Protein AF-A0AAE0QMA8-F1 (afdb_monomer_lite)

Organism: NCBI:txid175788

pLDDT: mean 72.94, std 19.35, range [28.22, 96.69]

Radius of gyration: 96.77 Å; chains: 1; bounding box: 199×104×234 Å

InterPro domains:
  IPR006703 AIG1-type guanine nucleotide-binding (G) domain [PF04548] (90-214)
  IPR027417 P-loop containing nucleoside triphosphate hydrolase [G3DSA:3.40.50.300] (20-216)
  IPR045058 GTPase GIMA/IAN/Toc [PTHR10903] (22-328)

Structure (mmCIF, N/CA/C/O backbone):
data_AF-A0AAE0QMA8-F1
#
_entry.id   AF-A0AAE0QMA8-F1
#
loop_
_atom_site.group_PDB
_atom_site.id
_atom_site.type_symbol
_atom_site.label_atom_id
_atom_site.label_alt_id
_atom_site.label_comp_id
_atom_site.label_asym_id
_atom_site.label_entity_id
_atom_site.label_seq_id
_atom_site.pdbx_PDB_ins_code
_atom_site.Cartn_x
_atom_site.Cartn_y
_atom_site.Cartn_z
_atom_site.occupancy
_atom_site.B_iso_or_equiv
_atom_site.auth_seq_id
_atom_site.auth_comp_id
_atom_site.auth_asym_id
_atom_site.auth_atom_id
_atom_site.pdbx_PDB_model_num
ATOM 1 N N . THR A 1 1 ? 32.444 -11.480 27.679 1.00 43.19 1 THR A N 1
ATOM 2 C CA . THR A 1 1 ? 31.362 -11.629 26.689 1.00 43.19 1 THR A CA 1
ATOM 3 C C . THR A 1 1 ? 30.440 -10.445 26.814 1.00 43.19 1 THR A C 1
ATOM 5 O O . THR A 1 1 ? 29.863 -10.298 27.879 1.00 43.19 1 THR A O 1
ATOM 8 N N . LEU A 1 2 ? 30.407 -9.578 25.802 1.00 30.84 2 LEU A N 1
ATOM 9 C CA . LEU A 1 2 ? 29.452 -8.480 25.583 1.00 30.84 2 LEU A CA 1
ATOM 10 C C . LEU A 1 2 ? 29.959 -7.741 24.336 1.00 30.84 2 LEU A C 1
ATOM 12 O O . LEU A 1 2 ? 30.886 -6.939 24.432 1.00 30.84 2 LEU A O 1
ATOM 16 N N . GLN A 1 3 ? 29.425 -8.083 23.165 1.00 30.22 3 GLN A N 1
ATOM 17 C CA . GLN A 1 3 ? 29.544 -7.203 22.004 1.00 30.22 3 GLN A CA 1
ATOM 18 C C . GLN A 1 3 ? 28.591 -6.022 22.207 1.00 30.22 3 GLN A C 1
ATOM 20 O O . GLN A 1 3 ? 27.550 -6.162 22.850 1.00 30.22 3 GLN A O 1
ATOM 25 N N . ARG A 1 4 ? 28.980 -4.858 21.690 1.00 31.38 4 ARG A N 1
ATOM 26 C CA . ARG A 1 4 ? 28.041 -3.796 21.348 1.00 31.38 4 ARG A CA 1
ATOM 27 C C . ARG A 1 4 ? 27.934 -3.810 19.839 1.00 31.38 4 ARG A C 1
ATOM 29 O O . ARG A 1 4 ? 28.963 -3.764 19.167 1.00 31.38 4 ARG A O 1
ATOM 36 N N . ASP A 1 5 ? 26.714 -3.904 19.349 1.00 29.64 5 ASP A N 1
ATOM 37 C CA . ASP A 1 5 ? 26.423 -3.762 17.937 1.00 29.64 5 ASP A CA 1
ATOM 38 C C . ASP A 1 5 ? 26.281 -2.261 17.661 1.00 29.64 5 ASP A C 1
ATOM 40 O O . ASP A 1 5 ? 25.312 -1.623 18.070 1.00 29.64 5 ASP A O 1
ATOM 44 N N . ASP A 1 6 ? 27.311 -1.673 17.051 1.00 31.36 6 ASP A N 1
ATOM 45 C CA . ASP A 1 6 ? 27.244 -0.309 16.532 1.00 31.36 6 ASP A CA 1
ATOM 46 C C . ASP A 1 6 ? 26.458 -0.353 15.212 1.00 31.36 6 ASP A C 1
ATOM 48 O O . ASP A 1 6 ? 27.013 -0.685 14.162 1.00 31.36 6 ASP A O 1
ATOM 52 N N . ASP A 1 7 ? 25.156 -0.052 15.273 1.00 30.62 7 ASP A N 1
ATOM 53 C CA . ASP A 1 7 ? 24.265 0.004 14.106 1.00 30.62 7 ASP A CA 1
ATOM 54 C C . ASP A 1 7 ? 24.727 1.082 13.110 1.00 30.62 7 ASP A C 1
ATOM 56 O O . ASP A 1 7 ? 24.374 2.264 13.185 1.00 30.62 7 ASP A O 1
ATOM 60 N N . VAL A 1 8 ? 25.541 0.667 12.138 1.00 33.88 8 VAL A N 1
ATOM 61 C CA . VAL A 1 8 ? 25.952 1.513 11.019 1.00 33.88 8 VAL A CA 1
ATOM 62 C C . VAL A 1 8 ? 24.737 1.757 10.129 1.00 33.88 8 VAL A C 1
ATOM 64 O O . VAL A 1 8 ? 24.348 0.892 9.340 1.00 33.88 8 VAL A O 1
ATOM 67 N N . CYS A 1 9 ? 24.177 2.969 10.219 1.00 31.55 9 CYS A N 1
ATOM 68 C CA . CYS A 1 9 ? 23.171 3.486 9.294 1.00 31.55 9 CYS A CA 1
ATOM 69 C C . CYS A 1 9 ? 23.585 3.195 7.846 1.00 31.55 9 CYS A C 1
ATOM 71 O O . CYS A 1 9 ? 24.480 3.841 7.292 1.00 31.55 9 CYS A O 1
ATOM 73 N N . SER A 1 10 ? 22.933 2.203 7.240 1.00 29.41 10 SER A N 1
ATOM 74 C CA . SER A 1 10 ? 23.271 1.727 5.905 1.00 29.41 10 SER A CA 1
ATOM 75 C C . SER A 1 10 ? 22.828 2.753 4.869 1.00 29.41 10 SER A C 1
ATOM 77 O O . SER A 1 10 ? 21.665 2.801 4.473 1.00 29.41 10 SER A O 1
ATOM 79 N N . LEU A 1 11 ? 23.776 3.599 4.457 1.00 31.88 11 LEU A N 1
ATOM 80 C CA . LEU A 1 11 ? 23.618 4.544 3.355 1.00 31.88 11 LEU A CA 1
ATOM 81 C C . LEU A 1 11 ? 23.076 3.805 2.125 1.00 31.88 11 LEU A C 1
ATOM 83 O O . LEU A 1 11 ? 23.670 2.821 1.681 1.00 31.88 11 LEU A O 1
ATOM 87 N N . GLY A 1 12 ? 21.943 4.280 1.599 1.00 28.95 12 GLY A N 1
ATOM 88 C CA . GLY A 1 12 ? 21.212 3.608 0.525 1.00 28.95 12 GLY A CA 1
ATOM 89 C C . GLY A 1 12 ? 22.091 3.309 -0.690 1.00 28.95 12 GLY A C 1
ATOM 90 O O . GLY A 1 12 ? 22.832 4.170 -1.170 1.00 28.95 12 GLY A O 1
ATOM 91 N N . SER A 1 13 ? 22.002 2.078 -1.191 1.00 28.22 13 SER A N 1
ATOM 92 C CA . SER A 1 13 ? 22.756 1.623 -2.358 1.00 28.22 13 SER A CA 1
ATOM 93 C C . SER A 1 13 ? 22.415 2.467 -3.597 1.00 28.22 13 SER A C 1
ATOM 95 O O . SER A 1 13 ? 21.235 2.593 -3.931 1.00 28.22 13 SER A O 1
ATOM 97 N N . PRO A 1 14 ? 23.407 3.017 -4.328 1.00 36.34 14 PRO A N 1
ATOM 98 C CA . PRO A 1 14 ? 23.178 3.907 -5.469 1.00 36.34 14 PRO A CA 1
ATOM 99 C C . PRO A 1 14 ? 22.826 3.119 -6.747 1.00 36.34 14 PRO A C 1
ATOM 101 O O . PRO A 1 14 ? 23.515 3.214 -7.761 1.00 36.34 14 PRO A O 1
ATOM 104 N N . SER A 1 15 ? 21.788 2.281 -6.678 1.00 36.12 15 SER A N 1
ATOM 105 C CA . SER A 1 15 ? 21.448 1.272 -7.693 1.00 36.12 15 SER A CA 1
ATOM 106 C C . SER A 1 15 ? 20.027 1.359 -8.260 1.00 36.12 15 SER A C 1
ATOM 108 O O . SER A 1 15 ? 19.755 0.677 -9.246 1.00 36.12 15 SER A O 1
ATOM 110 N N . ASP A 1 16 ? 19.159 2.217 -7.713 1.00 36.50 16 ASP A N 1
ATOM 111 C CA . ASP A 1 16 ? 17.797 2.463 -8.221 1.00 36.50 16 ASP A CA 1
ATOM 112 C C . ASP A 1 16 ? 17.710 3.692 -9.151 1.00 36.50 16 ASP A C 1
ATOM 114 O O . ASP A 1 16 ? 16.722 4.429 -9.167 1.00 36.50 16 ASP A O 1
ATOM 118 N N . GLU A 1 17 ? 18.724 3.901 -10.004 1.00 40.84 17 GLU A N 1
ATOM 119 C CA . GLU A 1 17 ? 18.453 4.607 -11.263 1.00 40.84 17 GLU A CA 1
ATOM 120 C C . GLU A 1 17 ? 17.489 3.739 -12.098 1.00 40.84 17 GLU A C 1
ATOM 122 O O . GLU A 1 17 ? 17.775 2.557 -12.326 1.00 40.84 17 GLU A O 1
ATOM 127 N N . PRO A 1 18 ? 16.363 4.281 -12.603 1.00 49.00 18 PRO A N 1
ATOM 128 C CA . PRO A 1 18 ? 15.426 3.501 -13.405 1.00 49.00 18 PRO A CA 1
ATOM 129 C C . PRO A 1 18 ? 16.138 2.973 -14.657 1.00 49.00 18 PRO A C 1
ATOM 131 O O . PRO A 1 18 ? 16.609 3.757 -15.484 1.00 49.00 18 PRO A O 1
ATOM 134 N N . LYS A 1 19 ? 16.232 1.638 -14.793 1.00 64.31 19 LYS A N 1
ATOM 135 C CA . LYS A 1 19 ? 17.041 0.945 -15.815 1.00 64.31 19 LYS A CA 1
ATOM 136 C C . LYS A 1 19 ? 16.594 1.283 -17.247 1.00 64.31 19 LYS A C 1
ATOM 138 O O . LYS A 1 19 ? 15.897 0.500 -17.885 1.00 64.31 19 LYS A O 1
ATOM 143 N N . THR A 1 20 ? 17.087 2.400 -17.785 1.00 74.62 20 THR A N 1
ATOM 144 C CA . THR A 1 20 ? 16.667 2.996 -19.068 1.00 74.62 20 THR A CA 1
ATOM 145 C C . THR A 1 20 ? 16.581 1.992 -20.216 1.00 74.62 20 THR A C 1
ATOM 147 O O . THR A 1 20 ? 17.528 1.230 -20.427 1.00 74.62 20 THR A O 1
ATOM 150 N N . ASP A 1 21 ? 15.496 2.055 -20.988 1.00 85.75 21 ASP A N 1
ATOM 151 C CA . ASP A 1 21 ? 15.239 1.193 -22.146 1.00 85.75 21 ASP A CA 1
ATOM 152 C C . ASP A 1 21 ? 16.374 1.215 -23.172 1.00 85.75 21 ASP A C 1
ATOM 154 O O . ASP A 1 21 ? 16.843 2.280 -23.579 1.00 85.75 21 ASP A O 1
ATOM 158 N N . LEU A 1 22 ? 16.768 0.039 -23.666 1.00 89.88 22 LEU A N 1
ATOM 159 C CA . LEU A 1 22 ? 17.847 -0.095 -24.643 1.00 89.88 22 LEU A CA 1
ATOM 160 C C . LEU A 1 22 ? 17.334 -0.433 -26.047 1.00 89.88 22 LEU A C 1
ATOM 162 O O . LEU A 1 22 ? 16.351 -1.146 -26.258 1.00 89.88 22 LEU A O 1
ATOM 166 N N . ARG A 1 23 ? 18.039 0.108 -27.044 1.00 90.81 23 ARG A N 1
ATOM 167 C CA . ARG A 1 23 ? 17.720 -0.020 -28.474 1.00 90.81 23 ARG A CA 1
ATOM 168 C C . ARG A 1 23 ? 19.010 -0.313 -29.228 1.00 90.81 23 ARG A C 1
ATOM 170 O O . ARG A 1 23 ? 19.883 0.552 -29.281 1.00 90.81 23 ARG A O 1
ATOM 177 N N . LEU A 1 24 ? 19.150 -1.527 -29.748 1.00 91.88 24 LEU A N 1
ATOM 178 C CA . LEU A 1 24 ? 20.389 -2.054 -30.323 1.00 91.88 24 LEU A CA 1
ATOM 179 C C . LEU A 1 24 ? 20.186 -2.389 -31.803 1.00 91.88 24 LEU A C 1
ATOM 181 O O . LEU A 1 24 ? 19.151 -2.933 -32.187 1.00 91.88 24 LEU A O 1
ATOM 185 N N . VAL A 1 25 ? 21.186 -2.091 -32.630 1.00 89.19 25 VAL A N 1
ATOM 186 C CA . VAL A 1 25 ? 21.197 -2.417 -34.064 1.00 89.19 25 VAL A CA 1
ATOM 187 C C . VAL A 1 25 ? 22.328 -3.402 -34.323 1.00 89.19 25 VAL A C 1
ATOM 189 O O . VAL A 1 25 ? 23.496 -3.034 -34.208 1.00 89.19 25 VAL A O 1
ATOM 192 N N . LEU A 1 26 ? 21.995 -4.649 -34.662 1.00 90.06 26 LEU A N 1
ATOM 193 C CA . LEU A 1 26 ? 22.984 -5.670 -35.006 1.00 90.06 26 LEU A CA 1
ATOM 194 C C . LEU A 1 26 ? 23.303 -5.610 -36.498 1.00 90.06 26 LEU A C 1
ATOM 196 O O . LEU A 1 26 ? 22.410 -5.723 -37.342 1.00 90.06 26 LEU A O 1
ATOM 200 N N . LEU A 1 27 ? 24.587 -5.464 -36.805 1.00 85.12 27 LEU A N 1
ATOM 201 C CA . LEU A 1 27 ? 25.140 -5.380 -38.153 1.00 85.12 27 LEU A CA 1
ATOM 202 C C . LEU A 1 27 ? 26.220 -6.453 -38.304 1.00 85.12 27 LEU A C 1
ATOM 204 O O . LEU A 1 27 ? 26.979 -6.675 -37.370 1.00 85.12 27 LEU A O 1
ATOM 208 N N . GLY A 1 28 ? 26.354 -7.087 -39.465 1.00 80.31 28 GLY A N 1
ATOM 209 C CA . GLY A 1 28 ? 27.378 -8.120 -39.652 1.00 80.31 28 GLY A CA 1
ATOM 210 C C . GLY A 1 28 ? 27.167 -8.938 -40.917 1.00 80.31 28 GLY A C 1
ATOM 211 O O . GLY A 1 28 ? 26.041 -9.059 -41.400 1.00 80.31 28 GLY A O 1
ATOM 212 N N . GLY A 1 29 ? 28.261 -9.477 -41.465 1.00 72.56 29 GLY A N 1
ATOM 213 C CA . GLY A 1 29 ? 28.281 -10.198 -42.747 1.00 72.56 29 GLY A CA 1
ATOM 214 C C . GLY A 1 29 ? 27.531 -11.532 -42.743 1.00 72.56 29 GLY A C 1
ATOM 215 O O . GLY A 1 29 ? 27.061 -11.974 -43.790 1.00 72.56 29 GLY A O 1
ATOM 216 N N . ASP A 1 30 ? 27.405 -12.153 -41.571 1.00 78.06 30 ASP A N 1
ATOM 217 C CA . ASP A 1 30 ? 26.756 -13.444 -41.369 1.00 78.06 30 ASP A CA 1
ATOM 218 C C . ASP A 1 30 ? 25.420 -13.267 -40.634 1.00 78.06 30 ASP A C 1
ATOM 220 O O . ASP A 1 30 ? 25.368 -12.881 -39.468 1.00 78.06 30 ASP A O 1
ATOM 224 N N . CYS A 1 31 ? 24.317 -13.594 -41.304 1.00 75.62 31 CYS A N 1
ATOM 225 C CA . CYS A 1 31 ? 22.995 -13.546 -40.683 1.00 75.62 31 CYS A CA 1
ATOM 226 C C . CYS A 1 31 ? 22.753 -14.633 -39.631 1.00 75.62 31 CYS A C 1
ATOM 228 O O . CYS A 1 31 ? 21.899 -14.422 -38.771 1.00 75.62 31 CYS A O 1
ATOM 230 N N . VAL A 1 32 ? 23.489 -15.748 -39.646 1.00 81.81 32 VAL A N 1
ATOM 231 C CA . VAL A 1 32 ? 23.418 -16.746 -38.571 1.00 81.81 32 VAL A CA 1
ATOM 232 C C . VAL A 1 32 ? 24.030 -16.148 -37.306 1.00 81.81 32 VAL A C 1
ATOM 234 O O . VAL A 1 32 ? 23.360 -16.115 -36.278 1.00 81.81 32 VAL A O 1
ATOM 237 N N . ALA A 1 33 ? 25.224 -15.550 -37.406 1.00 84.12 33 ALA A N 1
ATOM 238 C CA . ALA A 1 33 ? 25.840 -14.787 -36.320 1.00 84.12 33 ALA A CA 1
ATOM 239 C C . ALA A 1 33 ? 24.939 -13.657 -35.795 1.00 84.12 33 ALA A C 1
ATOM 241 O O . ALA A 1 33 ? 24.723 -13.567 -34.587 1.00 84.12 33 ALA A O 1
ATOM 242 N N . ASN A 1 34 ? 24.368 -12.826 -36.678 1.00 86.38 34 ASN A N 1
ATOM 243 C CA . ASN A 1 34 ? 23.518 -11.705 -36.259 1.00 86.38 34 ASN A CA 1
ATOM 244 C C . ASN A 1 34 ? 22.252 -12.180 -35.516 1.00 86.38 34 ASN A C 1
ATOM 246 O O . ASN A 1 34 ? 21.865 -11.569 -34.523 1.00 86.38 34 ASN A O 1
ATOM 250 N N . ASN A 1 35 ? 21.600 -13.262 -35.968 1.00 85.81 35 ASN A N 1
ATOM 251 C CA . ASN A 1 35 ? 20.427 -13.807 -35.271 1.00 85.81 35 ASN A CA 1
ATOM 252 C C . ASN A 1 35 ? 20.816 -14.498 -33.955 1.00 85.81 35 ASN A C 1
ATOM 254 O O . ASN A 1 35 ? 20.151 -14.268 -32.952 1.00 85.81 35 ASN A O 1
ATOM 258 N N . TYR A 1 36 ? 21.908 -15.269 -33.929 1.00 87.00 36 TYR A N 1
ATOM 259 C CA . TYR A 1 36 ? 22.411 -15.922 -32.715 1.00 87.00 36 TYR A CA 1
ATOM 260 C C . TYR A 1 36 ? 22.764 -14.903 -31.621 1.00 87.00 36 TYR A C 1
ATOM 262 O O . TYR A 1 36 ? 22.323 -15.038 -30.482 1.00 87.00 36 TYR A O 1
ATOM 270 N N . ALA A 1 37 ? 23.455 -13.817 -31.987 1.00 90.12 37 ALA A N 1
ATOM 271 C CA . ALA A 1 37 ? 23.714 -12.702 -31.081 1.00 90.12 37 ALA A CA 1
ATOM 272 C C . ALA A 1 37 ? 22.413 -12.064 -30.560 1.00 90.12 37 ALA A C 1
ATOM 274 O O . ALA A 1 37 ? 22.316 -11.767 -29.373 1.00 90.12 37 ALA A O 1
ATOM 275 N N . ALA A 1 38 ? 21.390 -11.897 -31.408 1.00 89.56 38 ALA A N 1
ATOM 276 C CA . ALA A 1 38 ? 20.085 -11.392 -30.974 1.00 89.56 38 ALA A CA 1
ATOM 277 C C . ALA A 1 38 ? 19.334 -12.356 -30.041 1.00 89.56 38 ALA A C 1
ATOM 279 O O . ALA A 1 38 ? 18.612 -11.885 -29.168 1.00 89.56 38 ALA A O 1
ATOM 280 N N . ASP A 1 39 ? 19.453 -13.675 -30.222 1.00 87.19 39 ASP A N 1
ATOM 281 C CA . ASP A 1 39 ? 18.805 -14.668 -29.354 1.00 87.19 39 ASP A CA 1
ATOM 282 C C . ASP A 1 39 ? 19.467 -14.749 -27.967 1.00 87.19 39 ASP A C 1
ATOM 284 O O . ASP A 1 39 ? 18.739 -14.842 -26.978 1.00 87.19 39 ASP A O 1
ATOM 288 N N . ILE A 1 40 ? 20.798 -14.603 -27.876 1.00 89.00 40 ILE A N 1
ATOM 289 C CA . ILE A 1 40 ? 21.512 -14.435 -26.593 1.00 89.00 40 ILE A CA 1
ATOM 290 C C . ILE A 1 40 ? 21.091 -13.123 -25.915 1.00 89.00 40 ILE A C 1
ATOM 292 O O . ILE A 1 40 ? 20.631 -13.128 -24.777 1.00 89.00 40 ILE A O 1
ATOM 296 N N . ILE A 1 41 ? 21.192 -11.992 -26.626 1.00 89.62 41 ILE A N 1
ATOM 297 C CA . ILE A 1 41 ? 20.922 -10.645 -26.085 1.00 89.62 41 ILE A CA 1
ATOM 298 C C . ILE A 1 41 ? 19.482 -10.484 -25.562 1.00 89.62 41 ILE A C 1
ATOM 300 O O . ILE A 1 41 ? 19.244 -9.649 -24.693 1.00 89.62 41 ILE A O 1
ATOM 304 N N . LEU A 1 42 ? 18.523 -11.257 -26.084 1.00 84.81 42 LEU A N 1
ATOM 305 C CA . LEU A 1 42 ? 17.111 -11.224 -25.678 1.00 84.81 42 LEU A CA 1
ATOM 306 C C . LEU A 1 42 ? 16.685 -12.372 -24.750 1.00 84.81 42 LEU A C 1
ATOM 308 O O . LEU A 1 42 ? 15.509 -12.430 -24.397 1.00 84.81 42 LEU A O 1
ATOM 312 N N . GLN A 1 43 ? 17.604 -13.269 -24.374 1.00 75.12 43 GLN A N 1
ATOM 313 C CA . GLN A 1 43 ? 17.433 -14.278 -23.313 1.00 75.12 43 GLN A CA 1
ATOM 314 C C . GLN A 1 43 ? 16.150 -15.131 -23.399 1.00 75.12 43 GLN A C 1
ATOM 316 O O . GLN A 1 43 ? 15.568 -15.525 -22.400 1.00 75.12 43 GLN A O 1
ATOM 321 N N . SER A 1 44 ? 15.724 -15.404 -24.632 1.00 57.56 44 SER A N 1
ATOM 322 C CA . SER A 1 44 ? 14.630 -16.269 -25.100 1.00 57.56 44 SER A CA 1
ATOM 323 C C . SER A 1 44 ? 13.207 -16.235 -24.504 1.00 57.56 44 SER A C 1
ATOM 325 O O . SER A 1 44 ? 12.278 -16.463 -25.281 1.00 57.56 44 SER A O 1
ATOM 327 N N . ASP A 1 45 ? 12.980 -15.922 -23.233 1.00 51.75 45 ASP A N 1
ATOM 328 C CA . ASP A 1 45 ? 11.731 -16.297 -22.542 1.00 51.75 45 ASP A CA 1
ATOM 329 C C . ASP A 1 45 ? 10.553 -15.319 -22.723 1.00 51.75 45 ASP A C 1
ATOM 331 O O . ASP A 1 45 ? 9.422 -15.625 -22.356 1.00 51.75 45 ASP A O 1
ATOM 335 N N . ASN A 1 46 ? 10.775 -14.150 -23.338 1.00 48.53 46 ASN A N 1
ATOM 336 C CA . ASN A 1 46 ? 9.750 -13.108 -23.530 1.00 48.53 46 ASN A CA 1
ATOM 337 C C . ASN A 1 46 ? 9.666 -12.584 -24.982 1.00 48.53 46 ASN A C 1
ATOM 339 O O . ASN A 1 46 ? 9.652 -11.376 -25.232 1.00 48.53 46 ASN A O 1
ATOM 343 N N . LYS A 1 47 ? 9.618 -13.483 -25.978 1.00 50.25 47 LYS A N 1
ATOM 344 C CA . LYS A 1 47 ? 9.584 -13.102 -27.408 1.00 50.25 47 LYS A CA 1
ATOM 345 C C . LYS A 1 47 ? 8.197 -12.638 -27.878 1.00 50.25 47 LYS A C 1
ATOM 347 O O . LYS A 1 47 ? 7.289 -13.445 -28.054 1.00 50.25 47 LYS A O 1
ATOM 352 N N . LYS A 1 48 ? 8.084 -11.360 -28.262 1.00 49.47 48 LYS A N 1
ATOM 353 C CA . LYS A 1 48 ? 7.118 -10.900 -29.283 1.00 49.47 48 LYS A CA 1
ATOM 354 C C . LYS A 1 48 ? 7.876 -10.594 -30.577 1.00 49.47 48 LYS A C 1
ATOM 356 O O . LYS A 1 48 ? 8.472 -9.528 -30.723 1.00 49.47 48 LYS A O 1
ATOM 361 N N . GLU A 1 49 ? 7.900 -11.554 -31.502 1.00 50.59 49 GLU A N 1
ATOM 362 C CA . GLU A 1 49 ? 8.660 -11.444 -32.754 1.00 50.59 49 GLU A CA 1
ATOM 363 C C . GLU A 1 49 ? 7.819 -10.814 -33.879 1.00 50.59 49 GLU A C 1
ATOM 365 O O . GLU A 1 49 ? 6.902 -11.439 -34.410 1.00 50.59 49 GLU A O 1
ATOM 370 N N . ILE A 1 50 ? 8.157 -9.586 -34.286 1.00 50.75 50 ILE A N 1
ATOM 371 C CA . ILE A 1 50 ? 7.527 -8.921 -35.436 1.00 50.75 50 ILE A CA 1
ATOM 372 C C . ILE A 1 50 ? 8.378 -9.210 -36.679 1.00 50.75 50 ILE A C 1
ATOM 374 O O . ILE A 1 50 ? 9.281 -8.449 -37.035 1.00 50.75 50 ILE A O 1
ATOM 378 N N . ARG A 1 51 ? 8.111 -10.348 -37.333 1.00 46.44 51 ARG A N 1
ATOM 379 C CA . ARG A 1 51 ? 8.806 -10.739 -38.570 1.00 46.44 51 ARG A CA 1
ATOM 380 C C . ARG A 1 51 ? 8.357 -9.888 -39.753 1.00 46.44 51 ARG A C 1
ATOM 382 O O . ARG A 1 51 ? 7.198 -9.945 -40.155 1.00 46.44 51 ARG A O 1
ATOM 389 N N . ASN A 1 52 ? 9.304 -9.203 -40.391 1.00 48.62 52 ASN A N 1
ATOM 390 C CA . ASN A 1 52 ? 9.137 -8.706 -41.755 1.00 48.62 52 ASN A CA 1
ATOM 391 C C . ASN A 1 52 ? 10.368 -9.097 -42.593 1.00 48.62 52 ASN A C 1
ATOM 393 O O . ASN A 1 52 ? 11.340 -8.340 -42.659 1.00 48.62 52 ASN A O 1
ATOM 397 N N . PRO A 1 53 ? 10.349 -10.266 -43.266 1.00 43.50 53 PRO A N 1
ATOM 398 C CA . PRO A 1 53 ? 11.528 -10.814 -43.942 1.00 43.50 53 PRO A CA 1
ATOM 399 C C . PRO A 1 53 ? 12.031 -9.974 -45.131 1.00 43.50 53 PRO A C 1
ATOM 401 O O . PRO A 1 53 ? 13.063 -10.310 -45.704 1.00 43.50 53 PRO A O 1
ATOM 404 N N . LYS A 1 54 ? 11.329 -8.890 -45.500 1.00 43.12 54 LYS A N 1
ATOM 405 C CA . LYS A 1 54 ? 11.717 -7.944 -46.559 1.00 43.12 54 LYS A CA 1
ATOM 406 C C . LYS A 1 54 ? 12.210 -6.576 -46.048 1.00 43.12 54 LYS A C 1
ATOM 408 O O . LYS A 1 54 ? 12.475 -5.720 -46.880 1.00 43.12 54 LYS A O 1
ATOM 413 N N . LYS A 1 55 ? 12.256 -6.324 -44.727 1.00 52.81 55 LYS A N 1
ATOM 414 C CA . LYS A 1 55 ? 12.622 -5.002 -44.149 1.00 52.81 55 LYS A CA 1
ATOM 415 C C . LYS A 1 55 ? 13.439 -5.051 -42.841 1.00 52.81 55 LYS A C 1
ATOM 417 O O . LYS A 1 55 ? 13.550 -4.044 -42.141 1.00 52.81 55 LYS A O 1
ATOM 422 N N . GLY A 1 56 ? 14.006 -6.210 -42.506 1.00 57.84 56 GLY A N 1
ATOM 423 C CA . GLY A 1 56 ? 14.705 -6.447 -41.236 1.00 57.84 56 GLY A CA 1
ATOM 424 C C . GLY A 1 56 ? 13.766 -6.884 -40.110 1.00 57.84 56 GLY A C 1
ATOM 425 O O . GLY A 1 56 ? 12.568 -6.602 -40.127 1.00 57.84 56 GLY A O 1
ATOM 426 N N . ASN A 1 57 ? 14.315 -7.605 -39.131 1.00 70.06 57 ASN A N 1
ATOM 427 C CA . ASN A 1 57 ? 13.541 -8.156 -38.017 1.00 70.06 57 ASN A CA 1
ATOM 428 C C . ASN A 1 57 ? 13.753 -7.313 -36.758 1.00 70.06 57 ASN A C 1
ATOM 430 O O . ASN A 1 57 ? 14.882 -7.177 -36.283 1.00 70.06 57 ASN A O 1
ATOM 434 N N . VAL A 1 58 ? 12.659 -6.799 -36.193 1.00 76.62 58 VAL A N 1
ATOM 435 C CA . VAL A 1 58 ? 12.652 -6.177 -34.864 1.00 76.62 58 VAL A CA 1
ATOM 436 C C . VAL A 1 58 ? 12.192 -7.216 -33.861 1.00 76.62 58 VAL A C 1
ATOM 438 O O . VAL A 1 58 ? 11.080 -7.740 -33.947 1.00 76.62 58 VAL A O 1
ATOM 441 N N . ARG A 1 59 ? 13.043 -7.487 -32.880 1.00 82.81 59 ARG A N 1
ATOM 442 C CA . ARG A 1 59 ? 12.726 -8.345 -31.746 1.00 82.81 59 ARG A CA 1
ATOM 443 C C . ARG A 1 59 ? 12.647 -7.478 -30.493 1.00 82.81 59 ARG A C 1
ATOM 445 O O . ARG A 1 59 ? 13.536 -6.658 -30.261 1.00 82.81 59 ARG A O 1
ATOM 452 N N . LYS A 1 60 ? 11.583 -7.640 -29.705 1.00 83.31 60 LYS A N 1
ATOM 453 C CA . LYS A 1 60 ? 11.405 -6.957 -28.417 1.00 83.31 60 LYS A CA 1
ATOM 454 C C . LYS A 1 60 ? 11.246 -7.973 -27.291 1.00 83.31 60 LYS A C 1
ATOM 456 O O . LYS A 1 60 ? 10.662 -9.034 -27.511 1.00 83.31 60 LYS A O 1
ATOM 461 N N . GLY A 1 61 ? 11.741 -7.611 -26.114 1.00 81.88 61 GLY A N 1
ATOM 462 C CA . GLY A 1 61 ? 11.618 -8.365 -24.868 1.00 81.88 61 GLY A CA 1
ATOM 463 C C . GLY A 1 61 ? 11.929 -7.471 -23.666 1.00 81.88 61 GLY A C 1
ATOM 464 O O . GLY A 1 61 ? 12.331 -6.318 -23.840 1.00 81.88 61 GLY A O 1
ATOM 465 N N . SER A 1 62 ? 11.760 -8.002 -22.456 1.00 82.44 62 SER A N 1
ATOM 466 C CA . SER A 1 62 ? 12.151 -7.326 -21.216 1.00 82.44 62 SER A CA 1
ATOM 467 C C . SER A 1 62 ? 13.053 -8.230 -20.382 1.00 82.44 62 SER A C 1
ATOM 469 O O . SER A 1 62 ? 12.811 -9.432 -20.296 1.00 82.44 62 SER A O 1
ATOM 471 N N . ILE A 1 63 ? 14.101 -7.643 -19.802 1.00 79.88 63 ILE A N 1
ATOM 472 C CA . ILE A 1 63 ? 15.130 -8.325 -19.008 1.00 79.88 63 ILE A CA 1
ATOM 473 C C . ILE A 1 63 ? 15.329 -7.518 -17.725 1.00 79.88 63 ILE A C 1
ATOM 475 O O . ILE A 1 63 ? 15.612 -6.321 -17.792 1.00 79.88 63 ILE A O 1
ATOM 479 N N . LYS A 1 64 ? 15.167 -8.158 -16.558 1.00 75.56 64 LYS A N 1
ATOM 480 C CA . LYS A 1 64 ? 15.349 -7.548 -15.221 1.00 75.56 64 LYS A CA 1
ATOM 481 C C . LYS A 1 64 ? 14.700 -6.148 -15.089 1.00 75.56 64 LYS A C 1
ATOM 483 O O . LYS A 1 64 ? 15.326 -5.215 -14.589 1.00 75.56 64 LYS A O 1
ATOM 488 N N . GLY A 1 65 ? 13.469 -5.997 -15.596 1.00 75.81 65 GLY A N 1
ATOM 489 C CA . GLY A 1 65 ? 12.658 -4.765 -15.550 1.00 75.81 65 GLY A CA 1
ATOM 490 C C . GLY A 1 65 ? 12.882 -3.748 -16.684 1.00 75.81 65 GLY A C 1
ATOM 491 O O . GLY A 1 65 ? 12.043 -2.876 -16.887 1.00 75.81 65 GLY A O 1
ATOM 492 N N . ARG A 1 66 ? 13.964 -3.863 -17.461 1.00 82.44 66 ARG A N 1
ATOM 493 C CA . ARG A 1 66 ? 14.292 -2.981 -18.599 1.00 82.44 66 ARG A CA 1
ATOM 494 C C . ARG A 1 66 ? 13.597 -3.454 -19.879 1.00 82.44 66 ARG A C 1
ATOM 496 O O . ARG A 1 66 ? 13.549 -4.665 -20.109 1.00 82.44 66 ARG A O 1
ATOM 503 N N . GLN A 1 67 ? 13.112 -2.559 -20.750 1.00 86.06 67 GLN A N 1
ATOM 504 C CA . GLN A 1 67 ? 12.708 -2.959 -22.109 1.00 86.06 67 GLN A CA 1
ATOM 505 C C . GLN A 1 67 ? 13.911 -2.960 -23.056 1.00 86.06 67 GLN A C 1
ATOM 507 O O . GLN A 1 67 ? 14.804 -2.110 -22.985 1.00 86.06 67 GLN A O 1
ATOM 512 N N . LEU A 1 68 ? 13.914 -3.911 -23.988 1.00 88.19 68 LEU A N 1
ATOM 513 C CA . LEU A 1 68 ? 14.962 -4.072 -24.983 1.00 88.19 68 LEU A CA 1
ATOM 514 C C . LEU A 1 68 ? 14.357 -4.232 -26.380 1.00 88.19 68 LEU A C 1
ATOM 516 O O . LEU A 1 68 ? 13.479 -5.064 -26.608 1.00 88.19 68 LEU A O 1
ATOM 520 N N . SER A 1 69 ? 14.843 -3.437 -27.334 1.00 88.62 69 SER A N 1
ATOM 521 C CA . SER A 1 69 ? 14.523 -3.573 -28.760 1.00 88.62 69 SER A CA 1
ATOM 522 C C . SER A 1 69 ? 15.795 -3.837 -29.562 1.00 88.62 69 SER A C 1
ATOM 524 O O . SER A 1 69 ? 16.710 -3.015 -29.558 1.00 88.62 69 SER A O 1
ATOM 526 N N . VAL A 1 70 ? 15.844 -4.963 -30.274 1.00 89.44 70 VAL A N 1
ATOM 527 C CA . VAL A 1 70 ? 16.973 -5.358 -31.126 1.00 89.44 70 VAL A CA 1
ATOM 528 C C . VAL A 1 70 ? 16.515 -5.396 -32.583 1.00 89.44 70 VAL A C 1
ATOM 530 O O . VAL A 1 70 ? 15.646 -6.192 -32.944 1.00 89.44 70 VAL A O 1
ATOM 533 N N . PHE A 1 71 ? 17.099 -4.544 -33.425 1.00 86.62 71 PHE A N 1
ATOM 534 C CA . PHE A 1 71 ? 16.950 -4.613 -34.879 1.00 86.62 71 PHE A CA 1
ATOM 535 C C . PHE A 1 71 ? 18.077 -5.468 -35.462 1.00 86.62 71 PHE A C 1
ATOM 537 O O . PHE A 1 71 ? 19.256 -5.161 -35.274 1.00 86.62 71 PHE A O 1
ATOM 544 N N . VAL A 1 72 ? 17.721 -6.529 -36.183 1.00 86.25 72 VAL A N 1
ATOM 545 C CA . VAL A 1 72 ? 18.669 -7.391 -36.898 1.00 86.25 72 VAL A CA 1
ATOM 546 C C . VAL A 1 72 ? 18.693 -6.975 -38.366 1.00 86.25 72 VAL A C 1
ATOM 548 O O . VAL A 1 72 ? 17.704 -7.170 -39.081 1.00 86.25 72 VAL A O 1
ATOM 551 N N . ALA A 1 73 ? 19.813 -6.405 -38.821 1.00 78.56 73 ALA A N 1
ATOM 552 C CA . ALA A 1 73 ? 19.942 -5.950 -40.201 1.00 78.56 73 ALA A CA 1
ATOM 553 C C . ALA A 1 73 ? 19.924 -7.127 -41.203 1.00 78.56 73 ALA A C 1
ATOM 555 O O . ALA A 1 73 ? 20.573 -8.154 -40.959 1.00 78.56 73 ALA A O 1
ATOM 556 N N . PRO A 1 74 ? 19.218 -6.998 -42.345 1.00 73.94 74 PRO A N 1
ATOM 557 C CA . PRO A 1 74 ? 19.194 -8.019 -43.388 1.00 73.94 74 PRO A CA 1
ATOM 558 C C . PRO A 1 74 ? 20.573 -8.365 -43.964 1.00 73.94 74 PRO A C 1
ATOM 560 O O . PRO A 1 74 ? 21.412 -7.499 -44.203 1.00 73.94 74 PRO A O 1
ATOM 563 N N . SER A 1 75 ? 20.775 -9.637 -44.313 1.00 67.81 75 SER A N 1
ATOM 564 C CA . SER A 1 75 ? 22.022 -10.132 -44.925 1.00 67.81 75 SER A CA 1
ATOM 565 C C . SER A 1 75 ? 22.370 -9.459 -46.255 1.00 67.81 75 SER A C 1
ATOM 567 O O . SER A 1 75 ? 23.547 -9.336 -46.600 1.00 67.81 75 SER A O 1
ATOM 569 N N . TYR A 1 76 ? 21.370 -9.006 -47.015 1.00 68.81 76 TYR A N 1
ATOM 570 C CA . TYR A 1 76 ? 21.601 -8.311 -48.277 1.00 68.81 76 TYR A CA 1
ATOM 571 C C . TYR A 1 76 ? 22.085 -6.869 -48.078 1.00 68.81 76 TYR A C 1
ATOM 573 O O . TYR A 1 76 ? 22.820 -6.399 -48.946 1.00 68.81 76 TYR A O 1
ATOM 581 N N . TRP A 1 77 ? 21.810 -6.202 -46.942 1.00 69.69 77 TRP A N 1
ATOM 582 C CA . TRP A 1 77 ? 22.395 -4.879 -46.654 1.00 69.69 77 TRP A CA 1
ATOM 583 C C . TRP A 1 77 ? 23.915 -4.928 -46.805 1.00 69.69 77 TRP A C 1
ATOM 585 O O . TRP A 1 77 ? 24.494 -4.069 -47.450 1.00 69.69 77 TRP A O 1
ATOM 595 N N . MET A 1 78 ? 24.564 -5.987 -46.318 1.00 62.88 78 MET A N 1
ATOM 596 C CA . MET A 1 78 ? 26.016 -6.167 -46.424 1.00 62.88 78 MET A CA 1
ATOM 597 C C . MET A 1 78 ? 26.508 -6.284 -47.874 1.00 62.88 78 MET A C 1
ATOM 599 O O . MET A 1 78 ? 27.578 -5.777 -48.206 1.00 62.88 78 MET A O 1
ATOM 603 N N . LYS A 1 79 ? 25.724 -6.921 -48.755 1.00 61.84 79 LYS A N 1
ATOM 604 C CA . LYS A 1 79 ? 26.041 -7.036 -50.189 1.00 61.84 79 LYS A CA 1
ATOM 605 C C . LYS A 1 79 ? 25.866 -5.693 -50.899 1.00 61.84 79 LYS A C 1
ATOM 607 O O . LYS A 1 79 ? 26.747 -5.278 -51.650 1.00 61.84 79 LYS A O 1
ATOM 612 N N . HIS A 1 80 ? 24.770 -4.989 -50.623 1.00 61.06 80 HIS A N 1
ATOM 613 C CA . HIS A 1 80 ? 24.486 -3.696 -51.241 1.00 61.06 80 HIS A CA 1
ATOM 614 C C . HIS A 1 80 ? 25.371 -2.564 -50.686 1.00 61.06 80 HIS A C 1
ATOM 616 O O . HIS A 1 80 ? 25.816 -1.737 -51.468 1.00 61.06 80 HIS A O 1
ATOM 622 N N . LEU A 1 81 ? 25.741 -2.572 -49.400 1.00 59.66 81 LEU A N 1
ATOM 623 C CA . LEU A 1 81 ? 26.697 -1.629 -48.790 1.00 59.66 81 LEU A CA 1
ATOM 624 C C . LEU A 1 81 ? 28.146 -1.862 -49.252 1.00 59.66 81 LEU A C 1
ATOM 626 O O . LEU A 1 81 ? 28.932 -0.921 -49.279 1.00 59.66 81 LEU A O 1
ATOM 630 N N . ALA A 1 82 ? 28.507 -3.081 -49.671 1.00 53.72 82 ALA A N 1
ATOM 631 C CA . ALA A 1 82 ? 29.761 -3.319 -50.391 1.00 53.72 82 ALA A CA 1
ATOM 632 C C . ALA A 1 82 ? 29.681 -2.831 -51.854 1.00 53.72 82 ALA A C 1
ATOM 634 O O . ALA A 1 82 ? 30.628 -2.234 -52.361 1.00 53.72 82 ALA A O 1
ATOM 635 N N . SER A 1 83 ? 28.535 -3.027 -52.520 1.00 55.09 83 SER A N 1
ATOM 636 C CA . SER A 1 83 ? 28.280 -2.538 -53.887 1.00 55.09 83 SER A CA 1
ATOM 637 C C . SER A 1 83 ? 28.052 -1.020 -53.981 1.00 55.09 83 SER A C 1
ATOM 639 O O . SER A 1 83 ? 28.144 -0.459 -55.073 1.00 55.09 83 SER A O 1
ATOM 641 N N . PHE A 1 84 ? 27.777 -0.352 -52.858 1.00 50.47 84 PHE A N 1
ATOM 642 C CA . PHE A 1 84 ? 27.567 1.095 -52.722 1.00 50.47 84 PHE A CA 1
ATOM 643 C C . PHE A 1 84 ? 28.759 1.913 -53.243 1.00 50.47 84 PHE A C 1
ATOM 645 O O . PHE A 1 84 ? 28.591 3.034 -53.707 1.00 50.47 84 PHE A O 1
ATOM 652 N N . TRP A 1 85 ? 29.962 1.331 -53.218 1.00 46.16 85 TRP A N 1
ATOM 653 C CA . TRP A 1 85 ? 31.185 1.951 -53.737 1.00 46.16 85 TRP A CA 1
ATOM 654 C C . TRP A 1 85 ? 31.364 1.808 -55.264 1.00 46.16 85 TRP A C 1
ATOM 656 O O . TRP A 1 85 ? 32.333 2.328 -55.806 1.00 46.16 85 TRP A O 1
ATOM 666 N N . PHE A 1 86 ? 30.459 1.101 -55.957 1.00 39.09 86 PHE A N 1
ATOM 667 C CA . PHE A 1 86 ? 30.569 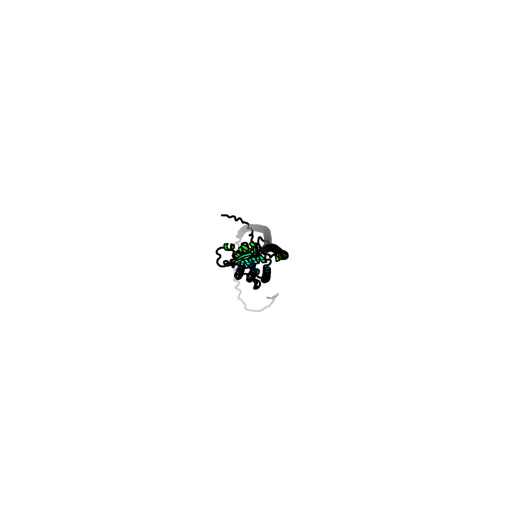0.787 -57.391 1.00 39.09 86 PHE A CA 1
ATOM 668 C C . PHE A 1 86 ? 29.328 1.127 -58.239 1.00 39.09 86 PHE A C 1
ATOM 670 O O . PHE A 1 86 ? 29.491 1.382 -59.429 1.00 39.09 86 PHE A O 1
ATOM 677 N N . PHE A 1 87 ? 28.105 1.144 -57.684 1.00 41.06 87 PHE A N 1
ATOM 678 C CA . PHE A 1 87 ? 26.880 1.413 -58.461 1.00 41.06 87 PHE A CA 1
ATOM 679 C C . PHE A 1 87 ? 25.849 2.268 -57.706 1.00 41.06 87 PHE A C 1
ATOM 681 O O . PHE A 1 87 ? 25.327 1.861 -56.667 1.00 41.06 87 PHE A O 1
ATOM 688 N N . SER A 1 88 ? 25.476 3.413 -58.288 1.00 46.12 88 SER A N 1
ATOM 689 C CA . SER A 1 88 ? 24.567 4.404 -57.683 1.00 46.12 88 SER A CA 1
ATOM 690 C C . SER A 1 88 ? 23.131 3.910 -57.460 1.00 46.12 88 SER A C 1
ATOM 692 O O . SER A 1 88 ? 22.467 4.357 -56.531 1.00 46.12 88 SER A O 1
ATOM 694 N N . ASN A 1 89 ? 22.639 2.963 -58.265 1.00 43.97 89 ASN A N 1
ATOM 695 C CA . ASN A 1 89 ? 21.226 2.550 -58.233 1.00 43.97 89 ASN A CA 1
ATOM 696 C C . ASN A 1 89 ? 20.850 1.699 -57.001 1.00 43.97 89 ASN A C 1
ATOM 698 O O . ASN A 1 89 ? 19.678 1.394 -56.803 1.00 43.97 89 ASN A O 1
ATOM 702 N N . GLY A 1 90 ? 21.821 1.299 -56.171 1.00 48.00 90 GLY A N 1
ATOM 703 C CA . GLY A 1 90 ? 21.561 0.604 -54.905 1.00 48.00 90 GLY A CA 1
ATOM 704 C C . GLY A 1 90 ? 21.267 1.531 -53.719 1.00 48.00 90 GLY A C 1
ATOM 705 O O . GLY A 1 90 ? 20.906 1.040 -52.654 1.00 48.00 90 GLY A O 1
ATOM 706 N N . VAL A 1 91 ? 21.446 2.849 -53.871 1.00 49.31 91 VAL A N 1
ATOM 707 C CA . VAL A 1 91 ? 21.465 3.805 -52.750 1.00 49.31 91 VAL A CA 1
ATOM 708 C C . VAL A 1 91 ? 20.092 3.968 -52.091 1.00 49.31 91 VAL A C 1
ATOM 710 O O . VAL A 1 91 ? 20.002 3.927 -50.863 1.00 49.31 91 VAL A O 1
ATOM 713 N N . ASP A 1 92 ? 19.026 4.113 -52.879 1.00 53.62 92 ASP A N 1
ATOM 714 C CA . ASP A 1 92 ? 17.708 4.464 -52.339 1.00 53.62 92 ASP A CA 1
ATOM 715 C C . ASP A 1 92 ? 17.032 3.296 -51.603 1.00 53.62 92 ASP A C 1
ATOM 717 O O . ASP A 1 92 ? 16.503 3.492 -50.514 1.00 53.62 92 ASP A O 1
ATOM 721 N N . SER A 1 93 ? 17.169 2.053 -52.085 1.00 59.06 93 SER A N 1
ATOM 722 C CA . SER A 1 93 ? 16.628 0.876 -51.377 1.00 59.06 93 SER A CA 1
ATOM 723 C C . SER A 1 93 ? 17.241 0.694 -49.982 1.00 59.06 93 SER A C 1
ATOM 725 O O . SER A 1 93 ? 16.535 0.348 -49.039 1.00 59.06 93 SER A O 1
ATOM 727 N N . ILE A 1 94 ? 18.548 0.951 -49.817 1.00 59.44 94 ILE A N 1
ATOM 728 C CA . ILE A 1 94 ? 19.189 0.878 -48.493 1.00 59.44 94 ILE A CA 1
ATOM 729 C C . ILE A 1 94 ? 18.768 2.075 -47.629 1.00 59.44 94 ILE A C 1
ATOM 731 O O . ILE A 1 94 ? 18.549 1.914 -46.430 1.00 59.44 94 ILE A O 1
ATOM 735 N N . ARG A 1 95 ? 18.636 3.274 -48.217 1.00 59.56 95 ARG A N 1
ATOM 736 C CA . ARG A 1 95 ? 18.162 4.484 -47.525 1.00 59.56 95 ARG A CA 1
ATOM 737 C C . ARG A 1 95 ? 16.760 4.282 -46.945 1.00 59.56 95 ARG A C 1
ATOM 739 O O . ARG A 1 95 ? 16.571 4.560 -45.763 1.00 59.56 95 ARG A O 1
ATOM 746 N N . ASP A 1 96 ? 15.823 3.753 -47.727 1.00 64.50 96 ASP A N 1
ATOM 747 C CA . ASP A 1 96 ? 14.442 3.498 -47.299 1.00 64.50 96 ASP A CA 1
ATOM 748 C C . ASP A 1 96 ? 14.369 2.450 -46.179 1.00 64.50 96 ASP A C 1
ATOM 750 O O . ASP A 1 96 ? 13.600 2.587 -45.224 1.00 64.50 96 ASP A O 1
ATOM 754 N N . GLU A 1 97 ? 15.198 1.407 -46.243 1.00 62.25 97 GLU A N 1
ATOM 755 C CA . GLU A 1 97 ? 15.268 0.389 -45.192 1.00 62.25 97 GLU A CA 1
ATOM 756 C C . GLU A 1 97 ? 15.996 0.882 -43.928 1.00 62.25 97 GLU A C 1
ATOM 758 O O . GLU A 1 97 ? 15.636 0.493 -42.815 1.00 62.25 97 GLU A O 1
ATOM 763 N N . ILE A 1 98 ? 16.953 1.803 -44.060 1.00 62.38 98 ILE A N 1
ATOM 764 C CA . ILE A 1 98 ? 17.540 2.536 -42.931 1.00 62.38 98 ILE A CA 1
ATOM 765 C C . ILE A 1 98 ? 16.518 3.494 -42.305 1.00 62.38 98 ILE A C 1
ATOM 767 O O . ILE A 1 98 ? 16.456 3.591 -41.082 1.00 62.38 98 ILE A O 1
ATOM 771 N N . GLN A 1 99 ? 15.666 4.145 -43.099 1.00 62.28 99 GLN A N 1
ATOM 772 C CA . GLN A 1 99 ? 14.561 4.964 -42.595 1.00 62.28 99 GLN A CA 1
ATOM 773 C C . GLN A 1 99 ? 13.471 4.106 -41.922 1.00 62.28 99 GLN A C 1
ATOM 775 O O . GLN A 1 99 ? 12.872 4.512 -40.925 1.00 62.28 99 GLN A O 1
ATOM 780 N N . ASN A 1 100 ? 13.271 2.869 -42.385 1.00 64.88 100 ASN A N 1
ATOM 781 C CA . ASN A 1 100 ? 12.487 1.870 -41.661 1.00 64.88 100 ASN A CA 1
ATOM 782 C C . ASN A 1 100 ? 13.156 1.517 -40.315 1.00 64.88 100 ASN A C 1
ATOM 784 O O . ASN A 1 100 ? 12.477 1.516 -39.289 1.00 64.88 100 ASN A O 1
ATOM 788 N N . CYS A 1 101 ? 14.481 1.311 -40.283 1.00 65.06 101 CYS A N 1
ATOM 789 C CA . CYS A 1 101 ? 15.238 1.083 -39.046 1.00 65.06 101 CYS A CA 1
ATOM 790 C C . CYS A 1 101 ? 15.116 2.250 -38.048 1.00 65.06 101 CYS A C 1
ATOM 792 O O . CYS A 1 101 ? 14.852 2.004 -36.872 1.00 65.06 101 CYS A O 1
ATOM 794 N N . THR A 1 102 ? 15.252 3.512 -38.476 1.00 63.72 102 THR A N 1
ATOM 795 C CA . THR A 1 102 ? 15.148 4.658 -37.551 1.00 63.72 102 THR A CA 1
ATOM 796 C C . THR A 1 102 ? 13.759 4.776 -36.927 1.00 63.72 102 THR A C 1
ATOM 798 O O . THR A 1 102 ? 13.671 5.122 -35.751 1.00 63.72 102 THR A O 1
ATOM 801 N N . SER A 1 103 ? 12.690 4.407 -37.648 1.00 66.12 103 SER A N 1
ATOM 802 C CA . SER A 1 103 ? 11.326 4.381 -37.094 1.00 66.12 103 SER A CA 1
ATOM 803 C C . SER A 1 103 ? 11.150 3.363 -35.956 1.00 66.12 103 SER A C 1
ATOM 805 O O . SER A 1 103 ? 10.454 3.639 -34.981 1.00 66.12 103 SER A O 1
ATOM 807 N N . VAL A 1 104 ? 11.824 2.209 -36.029 1.00 68.12 104 VAL A N 1
ATOM 808 C CA . VAL A 1 104 ? 11.712 1.129 -35.028 1.00 68.12 104 VAL A CA 1
ATOM 809 C C . VAL A 1 104 ? 12.752 1.217 -33.909 1.00 68.12 104 VAL A C 1
ATOM 811 O O . VAL A 1 104 ? 12.556 0.620 -32.850 1.00 68.12 104 VAL A O 1
ATOM 814 N N . THR A 1 105 ? 13.827 1.990 -34.103 1.00 72.38 105 THR A N 1
ATOM 815 C CA . THR A 1 105 ? 14.807 2.340 -33.059 1.00 72.38 105 THR A CA 1
ATOM 816 C C . THR A 1 105 ? 14.618 3.751 -32.492 1.00 72.38 105 THR A C 1
ATOM 818 O O . THR A 1 105 ? 15.503 4.230 -31.786 1.00 72.38 105 THR A O 1
ATOM 821 N N . PHE A 1 106 ? 13.510 4.427 -32.807 1.00 74.56 106 PHE A N 1
ATOM 822 C CA . PHE A 1 106 ? 13.201 5.796 -32.378 1.00 74.56 106 PHE A CA 1
ATOM 823 C C . PHE A 1 106 ? 13.280 5.965 -30.842 1.00 74.56 106 PHE A C 1
ATOM 825 O O . PHE A 1 106 ? 12.906 5.034 -30.121 1.00 74.56 106 PHE A O 1
ATOM 832 N N . PRO A 1 107 ? 13.752 7.112 -30.307 1.00 77.75 107 PRO A N 1
ATOM 833 C CA . PRO A 1 107 ? 14.335 8.286 -30.989 1.00 77.75 107 PRO A CA 1
ATOM 834 C C . PRO A 1 107 ? 15.706 8.053 -31.654 1.00 77.75 107 PRO A C 1
ATOM 836 O O . PRO A 1 107 ? 16.126 8.830 -32.505 1.00 77.75 107 PRO A O 1
ATOM 839 N N . GLY A 1 108 ? 16.398 6.967 -31.313 1.00 83.50 108 GLY A N 1
ATOM 840 C CA . GLY A 1 108 ? 17.673 6.576 -31.918 1.00 83.50 108 GLY A CA 1
ATOM 841 C C . GLY A 1 108 ? 18.281 5.339 -31.243 1.00 83.50 108 GLY A C 1
ATOM 842 O O . GLY A 1 108 ? 17.937 5.048 -30.088 1.00 83.50 108 GLY A O 1
ATOM 843 N N . PRO A 1 109 ? 19.169 4.587 -31.919 1.00 88.88 109 PRO A N 1
ATOM 844 C CA . PRO A 1 109 ? 19.820 3.419 -31.335 1.00 88.88 109 PRO A CA 1
ATOM 845 C C . PRO A 1 109 ? 20.892 3.827 -30.315 1.00 88.88 109 PRO A C 1
ATOM 847 O O . PRO A 1 109 ? 21.691 4.730 -30.551 1.00 88.88 109 PRO A O 1
ATOM 850 N N . HIS A 1 110 ? 20.939 3.130 -29.182 1.00 91.31 110 HIS A N 1
ATOM 851 C CA . HIS A 1 110 ? 21.959 3.308 -28.145 1.00 91.31 110 HIS A CA 1
ATOM 852 C C . HIS A 1 110 ? 23.325 2.768 -28.596 1.00 91.31 110 HIS A C 1
ATOM 854 O O . HIS A 1 110 ? 24.361 3.371 -28.315 1.00 91.31 110 HIS A O 1
ATOM 860 N N . ALA A 1 111 ? 23.321 1.664 -29.353 1.00 92.94 111 ALA A N 1
ATOM 861 C CA . ALA A 1 111 ? 24.518 1.093 -29.956 1.00 92.94 111 ALA A CA 1
ATOM 862 C C . ALA A 1 111 ? 24.251 0.459 -31.326 1.00 92.94 111 ALA A C 1
ATOM 864 O O . ALA A 1 111 ? 23.233 -0.208 -31.536 1.00 92.94 111 ALA A O 1
ATOM 865 N N . PHE A 1 112 ? 25.238 0.593 -32.210 1.00 90.69 112 PHE A N 1
ATOM 866 C CA . PHE A 1 112 ? 25.439 -0.293 -33.351 1.00 90.69 112 PHE A CA 1
ATOM 867 C C . PHE A 1 112 ? 26.429 -1.386 -32.931 1.00 90.69 112 PHE A C 1
ATOM 869 O O . PHE A 1 112 ? 27.550 -1.085 -32.517 1.00 90.69 112 PHE A O 1
ATOM 876 N N . LEU A 1 113 ? 26.030 -2.651 -33.014 1.00 93.44 113 LEU A N 1
ATOM 877 C CA . LEU A 1 113 ? 26.862 -3.791 -32.639 1.00 93.44 113 LEU A CA 1
ATOM 878 C C . LEU A 1 113 ? 27.280 -4.532 -33.912 1.00 93.44 113 LEU A C 1
ATOM 880 O O . LEU A 1 113 ? 26.455 -5.167 -34.571 1.00 93.44 113 LEU A O 1
ATOM 884 N N . LEU A 1 114 ? 28.559 -4.413 -34.272 1.00 90.69 114 LEU A N 1
ATOM 885 C CA . LEU A 1 114 ? 29.156 -5.106 -35.411 1.00 90.69 114 LEU A CA 1
ATOM 886 C C . LEU A 1 114 ? 29.498 -6.540 -35.003 1.00 90.69 114 LEU A C 1
ATOM 888 O O . LEU A 1 114 ? 30.561 -6.789 -34.437 1.00 90.69 114 LEU A O 1
ATOM 892 N N . VAL A 1 115 ? 28.588 -7.468 -35.283 1.00 90.06 115 VAL A N 1
ATOM 893 C CA . VAL A 1 115 ? 28.735 -8.888 -34.978 1.00 90.06 115 VAL A CA 1
ATOM 894 C C . VAL A 1 115 ? 29.795 -9.512 -35.885 1.00 90.06 115 VAL A C 1
ATOM 896 O O . VAL A 1 115 ? 29.729 -9.426 -37.114 1.00 90.06 115 VAL A O 1
ATOM 899 N N . MET A 1 116 ? 30.779 -10.153 -35.265 1.00 86.31 116 MET A N 1
ATOM 900 C CA . MET A 1 116 ? 31.850 -10.898 -35.920 1.00 86.31 116 MET A CA 1
ATOM 901 C C . MET A 1 116 ? 32.029 -12.241 -35.209 1.00 86.31 116 MET A C 1
ATOM 903 O O . MET A 1 116 ? 31.851 -12.333 -33.998 1.00 86.31 116 MET A O 1
ATOM 907 N N . ARG A 1 117 ? 32.405 -13.292 -35.938 1.00 83.06 117 ARG A N 1
ATOM 908 C CA . ARG A 1 117 ? 32.835 -14.547 -35.311 1.00 83.06 117 ARG A CA 1
ATOM 909 C C . ARG A 1 117 ? 34.285 -14.413 -34.850 1.00 83.06 117 ARG A C 1
ATOM 911 O O . ARG A 1 117 ? 35.116 -13.895 -35.599 1.00 83.06 117 ARG A O 1
ATOM 918 N N . ALA A 1 118 ? 34.600 -14.923 -33.663 1.00 76.00 118 ALA A N 1
ATOM 919 C CA . ALA A 1 118 ? 35.977 -15.258 -33.313 1.00 76.00 118 ALA A CA 1
ATOM 920 C C . ALA A 1 118 ? 36.544 -16.266 -34.338 1.00 76.00 118 ALA A C 1
ATOM 922 O O . ALA A 1 118 ? 35.801 -17.028 -34.965 1.00 76.00 118 ALA A O 1
ATOM 923 N N . GLY A 1 119 ? 37.847 -16.183 -34.590 1.00 66.56 119 GLY A N 1
ATOM 924 C CA . GLY A 1 119 ? 38.585 -16.918 -35.627 1.00 66.56 119 GLY A CA 1
ATOM 925 C C . GLY A 1 119 ? 38.331 -16.427 -37.062 1.00 66.56 119 GLY A C 1
ATOM 926 O O . GLY A 1 119 ? 39.260 -16.266 -37.849 1.00 66.56 119 GLY A O 1
ATOM 927 N N . GLN A 1 120 ? 37.077 -16.134 -37.414 1.00 63.97 120 GLN A N 1
ATOM 928 C CA . GLN A 1 120 ? 36.618 -16.031 -38.804 1.00 63.97 120 GLN A CA 1
ATOM 929 C C . GLN A 1 120 ? 36.327 -14.581 -39.239 1.00 63.97 120 GLN A C 1
ATOM 931 O O . GLN A 1 120 ? 35.175 -14.190 -39.428 1.00 63.97 120 GLN A O 1
ATOM 936 N N . THR A 1 121 ? 37.377 -13.777 -39.449 1.00 61.03 121 THR A N 1
ATOM 937 C CA . THR A 1 121 ? 37.246 -12.447 -40.081 1.00 61.03 121 THR A CA 1
ATOM 938 C C . THR A 1 121 ? 37.292 -12.562 -41.607 1.00 61.03 121 THR A C 1
ATOM 940 O O . THR A 1 121 ? 38.310 -12.982 -42.155 1.00 61.03 121 THR A O 1
ATOM 943 N N . THR A 1 122 ? 36.256 -12.125 -42.327 1.00 60.94 122 THR A N 1
ATOM 944 C CA . THR A 1 122 ? 36.265 -12.117 -43.808 1.00 60.94 122 THR A CA 1
ATOM 945 C C . THR A 1 122 ? 37.127 -10.995 -44.400 1.00 60.94 122 THR A C 1
ATOM 947 O O . THR A 1 122 ? 37.310 -10.918 -45.617 1.00 60.94 122 THR A O 1
ATOM 950 N N . GLY A 1 123 ? 37.616 -10.081 -43.554 1.00 64.69 123 GLY A N 1
ATOM 951 C CA . GLY A 1 123 ? 38.423 -8.917 -43.921 1.00 64.69 123 GLY A CA 1
ATOM 952 C C . GLY A 1 123 ? 37.604 -7.765 -44.511 1.00 64.69 123 GLY A C 1
ATOM 953 O O . GLY A 1 123 ? 38.126 -6.661 -44.668 1.00 64.69 123 GLY A O 1
ATOM 954 N N . LYS A 1 124 ? 36.321 -7.989 -44.816 1.00 71.50 124 LYS A N 1
ATOM 955 C CA . LYS A 1 124 ? 35.421 -7.047 -45.503 1.00 71.50 124 LYS A CA 1
ATOM 956 C C . LYS A 1 124 ? 34.539 -6.246 -44.543 1.00 71.50 124 LYS A C 1
ATOM 958 O O . LYS A 1 124 ? 33.917 -5.275 -44.959 1.00 71.50 124 LYS A O 1
ATOM 963 N N . GLU A 1 125 ? 34.524 -6.583 -43.256 1.00 75.06 125 GLU A N 1
ATOM 964 C CA . GLU A 1 125 ? 33.690 -5.941 -42.229 1.00 75.06 125 GLU A CA 1
ATOM 965 C C . GLU A 1 125 ? 34.027 -4.451 -42.042 1.00 75.06 125 GLU A C 1
ATOM 967 O O . GLU A 1 125 ? 33.158 -3.642 -41.725 1.00 75.06 125 GLU A O 1
ATOM 972 N N . HIS A 1 126 ? 35.267 -4.050 -42.337 1.00 80.31 126 HIS A N 1
ATOM 973 C CA . HIS A 1 126 ? 35.677 -2.645 -42.305 1.00 80.31 126 HIS A CA 1
ATOM 974 C C . HIS A 1 126 ? 34.975 -1.782 -43.377 1.00 80.31 126 HIS A C 1
ATOM 976 O O . HIS A 1 126 ? 34.854 -0.570 -43.203 1.00 80.31 126 HIS A O 1
ATOM 982 N N . LEU A 1 127 ? 34.478 -2.387 -44.467 1.00 78.19 127 LEU A N 1
ATOM 983 C CA . LEU A 1 127 ? 33.707 -1.686 -45.502 1.00 78.19 127 LEU A CA 1
ATOM 984 C C . LEU A 1 127 ? 32.338 -1.244 -44.971 1.00 78.19 127 LEU A C 1
ATOM 986 O O . LEU A 1 127 ? 31.881 -0.151 -45.295 1.00 78.19 127 LEU A O 1
ATOM 990 N N . LEU A 1 128 ? 31.720 -2.042 -44.093 1.00 77.25 128 LEU A N 1
ATOM 991 C CA . LEU A 1 128 ? 30.491 -1.658 -43.400 1.00 77.25 128 LEU A CA 1
ATOM 992 C C . LEU A 1 128 ? 30.737 -0.447 -42.487 1.00 77.25 128 LEU A C 1
ATOM 994 O O . LEU A 1 128 ? 29.952 0.493 -42.514 1.00 77.25 128 LEU A O 1
ATOM 998 N N . LEU A 1 129 ? 31.839 -0.424 -41.728 1.00 83.25 129 LEU A N 1
ATOM 999 C CA . LEU A 1 129 ? 32.191 0.736 -40.896 1.00 83.25 129 LEU A CA 1
ATOM 1000 C C . LEU A 1 129 ? 32.433 2.000 -41.738 1.00 83.25 129 LEU A C 1
ATOM 1002 O O . LEU A 1 129 ? 32.004 3.086 -41.345 1.00 83.25 129 LEU A O 1
ATOM 1006 N N . ASN A 1 130 ? 33.051 1.869 -42.917 1.00 82.75 130 ASN A N 1
ATOM 1007 C CA . ASN A 1 130 ? 33.174 2.971 -43.876 1.00 82.75 130 ASN A CA 1
ATOM 1008 C C . ASN A 1 130 ? 31.800 3.452 -44.380 1.00 82.75 130 ASN A C 1
ATOM 1010 O O . ASN A 1 130 ? 31.560 4.656 -44.434 1.00 82.75 130 ASN A O 1
ATOM 1014 N N . ALA A 1 131 ? 30.883 2.537 -44.710 1.00 75.75 131 ALA A N 1
ATOM 1015 C CA . ALA A 1 131 ? 29.545 2.887 -45.182 1.00 75.75 131 ALA A CA 1
ATOM 1016 C C . ALA A 1 131 ? 28.693 3.555 -44.084 1.00 75.75 131 ALA A C 1
ATOM 1018 O O . ALA A 1 131 ? 28.086 4.594 -44.335 1.00 75.75 131 ALA A O 1
ATOM 1019 N N . ILE A 1 132 ? 28.734 3.050 -42.843 1.00 77.38 132 ILE A N 1
ATOM 1020 C CA . ILE A 1 132 ? 28.134 3.702 -41.662 1.00 77.38 132 ILE A CA 1
ATOM 1021 C C . ILE A 1 132 ? 28.685 5.126 -41.511 1.00 77.38 132 ILE A C 1
ATOM 1023 O O . ILE A 1 132 ? 27.920 6.079 -41.383 1.00 77.38 132 ILE A O 1
ATOM 1027 N N . THR A 1 133 ? 30.009 5.281 -41.589 1.00 83.19 133 THR A N 1
ATOM 1028 C CA . THR A 1 133 ? 30.690 6.583 -41.488 1.00 83.19 133 THR A CA 1
ATOM 1029 C C . THR A 1 133 ? 30.258 7.552 -42.588 1.00 83.19 133 THR A C 1
ATOM 1031 O O . THR A 1 133 ? 30.137 8.748 -42.334 1.00 83.19 133 THR A O 1
ATOM 1034 N N . HIS A 1 134 ? 29.998 7.054 -43.798 1.00 77.50 134 HIS A N 1
ATOM 1035 C CA . HIS A 1 134 ? 29.544 7.863 -44.926 1.00 77.50 134 HIS A CA 1
ATOM 1036 C C . HIS A 1 134 ? 28.059 8.260 -44.817 1.00 77.50 134 HIS A C 1
ATOM 1038 O O . HIS A 1 134 ? 27.714 9.408 -45.081 1.00 77.50 134 HIS A O 1
ATOM 1044 N N . MET A 1 135 ? 27.177 7.344 -44.400 1.00 72.25 135 MET A N 1
ATOM 1045 C CA . MET A 1 135 ? 25.722 7.577 -44.339 1.00 72.25 135 MET A CA 1
ATOM 1046 C C . MET A 1 135 ? 25.264 8.325 -43.075 1.00 72.25 135 MET A C 1
ATOM 1048 O O . MET A 1 135 ? 24.291 9.081 -43.113 1.00 72.25 135 MET A O 1
ATOM 1052 N N . PHE A 1 136 ? 25.956 8.116 -41.952 1.00 76.56 136 PHE A N 1
ATOM 1053 C CA . PHE A 1 136 ? 25.594 8.656 -40.637 1.00 76.56 136 PHE A CA 1
ATOM 1054 C C . PHE A 1 136 ? 26.629 9.644 -40.067 1.00 76.56 136 PHE A C 1
ATOM 1056 O O . PHE A 1 136 ? 26.352 10.314 -39.072 1.00 76.56 136 PHE A O 1
ATOM 1063 N N . GLY A 1 137 ? 27.799 9.771 -40.699 1.00 82.88 137 GLY A N 1
ATOM 1064 C CA . GLY A 1 137 ? 28.924 10.567 -40.207 1.00 82.88 137 GLY A CA 1
ATOM 1065 C C . GLY A 1 137 ? 29.818 9.802 -39.224 1.00 82.88 137 GLY A C 1
ATOM 1066 O O . GLY A 1 137 ? 29.417 8.811 -38.613 1.00 82.88 137 GLY A O 1
ATOM 1067 N N . ALA A 1 138 ? 31.047 10.290 -39.029 1.00 87.62 138 ALA A N 1
ATOM 1068 C CA . ALA A 1 138 ? 32.044 9.655 -38.157 1.00 87.62 138 ALA A CA 1
ATOM 1069 C C . ALA A 1 138 ? 31.607 9.523 -36.683 1.00 87.62 138 ALA A C 1
ATOM 1071 O O . ALA A 1 138 ? 32.079 8.629 -35.982 1.00 87.62 138 ALA A O 1
ATOM 1072 N N . GLU A 1 139 ? 30.665 10.350 -36.218 1.00 87.69 139 GLU A N 1
ATOM 1073 C CA . GLU A 1 139 ? 30.092 10.238 -34.871 1.00 87.69 139 GLU A CA 1
ATOM 1074 C C . GLU A 1 139 ? 29.400 8.881 -34.633 1.00 87.69 139 GLU A C 1
ATOM 1076 O O . GLU A 1 139 ? 29.444 8.365 -33.514 1.00 87.69 139 GLU A O 1
ATOM 1081 N N . ALA A 1 140 ? 28.861 8.231 -35.672 1.00 86.50 140 ALA A N 1
ATOM 1082 C CA . ALA A 1 140 ? 28.253 6.905 -35.555 1.00 86.50 140 ALA A CA 1
ATOM 1083 C C . ALA A 1 140 ? 29.254 5.826 -35.090 1.00 86.50 140 ALA A C 1
ATOM 1085 O O . ALA A 1 140 ? 28.884 4.948 -34.306 1.00 86.50 140 ALA A O 1
ATOM 1086 N N . LEU A 1 141 ? 30.545 5.927 -35.449 1.00 90.19 141 LEU A N 1
ATOM 1087 C CA . LEU A 1 141 ? 31.599 5.048 -34.908 1.00 90.19 141 LEU A CA 1
ATOM 1088 C C . LEU A 1 141 ? 31.793 5.238 -33.394 1.00 90.19 141 LEU A C 1
ATOM 1090 O O . LEU A 1 141 ? 32.170 4.305 -32.680 1.00 90.19 141 LEU A O 1
ATOM 1094 N N . GLY A 1 142 ? 31.459 6.420 -32.871 1.00 91.06 142 GLY A N 1
ATOM 1095 C CA . GLY A 1 142 ? 31.372 6.689 -31.439 1.00 91.06 142 GLY A CA 1
ATOM 1096 C C . GLY A 1 142 ? 30.315 5.833 -30.733 1.00 91.06 142 GLY A C 1
ATOM 1097 O O . GLY A 1 142 ? 30.518 5.467 -29.578 1.00 91.06 142 GLY A O 1
ATOM 1098 N N . TYR A 1 143 ? 29.220 5.471 -31.409 1.00 92.69 143 TYR A N 1
ATOM 1099 C CA . TYR A 1 143 ? 28.159 4.572 -30.917 1.00 92.69 143 TYR A CA 1
ATOM 1100 C C . TYR A 1 143 ? 28.280 3.138 -31.471 1.00 92.69 143 TYR A C 1
ATOM 1102 O O . TYR A 1 143 ? 27.386 2.324 -31.254 1.00 92.69 143 TYR A O 1
ATOM 1110 N N . THR A 1 144 ? 29.367 2.815 -32.183 1.00 92.31 144 THR A N 1
ATOM 1111 C CA . THR A 1 144 ? 29.603 1.474 -32.739 1.00 92.31 144 THR A CA 1
ATOM 1112 C C . THR A 1 144 ? 30.607 0.691 -31.893 1.00 92.31 144 THR A C 1
ATOM 1114 O O . THR A 1 144 ? 31.665 1.220 -31.539 1.00 92.31 144 THR A O 1
ATOM 1117 N N . MET A 1 145 ? 30.295 -0.573 -31.607 1.00 94.50 145 MET A N 1
ATOM 1118 C CA . MET A 1 145 ? 31.129 -1.529 -30.871 1.00 94.50 145 MET A CA 1
ATOM 1119 C C . MET A 1 145 ? 31.238 -2.836 -31.669 1.00 94.50 145 MET A C 1
ATOM 1121 O O . MET A 1 145 ? 30.266 -3.250 -32.299 1.00 94.50 145 MET A O 1
ATOM 1125 N N . VAL A 1 146 ? 32.399 -3.495 -31.652 1.00 91.94 146 VAL A N 1
ATOM 1126 C CA . VAL A 1 146 ? 32.565 -4.825 -32.271 1.00 91.94 146 VAL A CA 1
ATOM 1127 C C . VAL A 1 146 ? 32.125 -5.910 -31.290 1.00 91.94 146 VAL A C 1
ATOM 1129 O O . VAL A 1 146 ? 32.631 -5.972 -30.174 1.00 91.94 146 VAL A O 1
ATOM 1132 N N . LEU A 1 147 ? 31.195 -6.764 -31.701 1.00 92.75 147 LEU A N 1
ATOM 1133 C CA . LEU A 1 147 ? 30.628 -7.835 -30.891 1.00 92.75 147 LEU A CA 1
ATOM 1134 C C . LEU A 1 147 ? 31.143 -9.184 -31.403 1.00 92.75 147 LEU A C 1
ATOM 1136 O O . LEU A 1 147 ? 30.660 -9.701 -32.409 1.00 92.75 147 LEU A O 1
ATOM 1140 N N . PHE A 1 148 ? 32.138 -9.750 -30.729 1.00 89.12 148 PHE A N 1
ATOM 1141 C CA . PHE A 1 148 ? 32.649 -11.076 -31.047 1.00 89.12 148 PHE A CA 1
ATOM 1142 C C . PHE A 1 148 ? 31.742 -12.144 -30.435 1.00 89.12 148 PHE A C 1
ATOM 1144 O O . PHE A 1 148 ? 31.644 -12.236 -29.216 1.00 89.12 148 PHE A O 1
ATOM 1151 N N . ILE A 1 149 ? 31.106 -12.967 -31.267 1.00 86.56 149 ILE A N 1
ATOM 1152 C CA . ILE A 1 149 ? 30.533 -14.247 -30.826 1.00 86.56 149 ILE A CA 1
ATOM 1153 C C . ILE A 1 149 ? 31.589 -15.346 -30.960 1.00 86.56 149 ILE A C 1
ATOM 1155 O O . ILE A 1 149 ? 32.438 -15.280 -31.854 1.00 86.56 149 ILE A O 1
ATOM 1159 N N . TYR A 1 150 ? 31.524 -16.381 -30.123 1.00 72.94 150 TYR A N 1
ATOM 1160 C CA . TYR A 1 150 ? 32.419 -17.532 -30.252 1.00 72.94 150 TYR A CA 1
ATOM 1161 C C . TYR A 1 150 ? 32.225 -18.247 -31.599 1.00 72.94 150 TYR A C 1
ATOM 1163 O O . TYR A 1 150 ? 31.188 -18.848 -31.876 1.00 72.94 150 TYR A O 1
ATOM 1171 N N . GLY A 1 151 ? 33.263 -18.182 -32.431 1.00 58.25 151 GLY A N 1
ATOM 1172 C CA . GLY A 1 151 ? 33.669 -19.284 -33.297 1.00 58.25 151 GLY A CA 1
ATOM 1173 C C . GLY A 1 151 ? 34.813 -20.050 -32.623 1.00 58.25 151 GLY A C 1
ATOM 1174 O O . GLY A 1 151 ? 35.263 -19.665 -31.543 1.00 58.25 151 GLY A O 1
ATOM 1175 N N . HIS A 1 152 ? 35.296 -21.118 -33.256 1.00 51.03 152 HIS A N 1
ATOM 1176 C CA . HIS A 1 152 ? 36.491 -21.820 -32.783 1.00 51.03 152 HIS A CA 1
ATOM 1177 C C . HIS A 1 152 ? 37.732 -20.900 -32.771 1.00 51.03 152 HIS A C 1
ATOM 1179 O O . HIS A 1 152 ? 37.863 -20.011 -33.613 1.00 51.03 152 HIS A O 1
ATOM 1185 N N . GLU A 1 153 ? 38.646 -21.185 -31.836 1.00 57.34 153 GLU A N 1
ATOM 1186 C CA . GLU A 1 153 ? 40.068 -20.791 -31.865 1.00 57.34 153 GLU A CA 1
ATOM 1187 C C . GLU A 1 153 ? 40.383 -19.281 -31.825 1.00 57.34 153 GLU A C 1
ATOM 1189 O O . GLU A 1 153 ? 41.019 -18.748 -32.730 1.00 57.34 153 GLU A O 1
ATOM 1194 N N . TRP A 1 154 ? 40.038 -18.595 -30.724 1.00 56.09 154 TRP A N 1
ATOM 1195 C CA . TRP A 1 154 ? 40.780 -17.399 -30.279 1.00 56.09 154 TRP A CA 1
ATOM 1196 C C . TRP A 1 154 ? 41.562 -17.705 -28.997 1.00 56.09 154 TRP A C 1
ATOM 1198 O O . TRP A 1 154 ? 41.008 -17.712 -27.903 1.00 56.09 154 TRP A O 1
ATOM 1208 N N . GLU A 1 155 ? 42.865 -17.951 -29.148 1.00 52.69 155 GLU A N 1
ATOM 1209 C CA . GLU A 1 155 ? 43.773 -18.320 -28.052 1.00 52.69 155 GLU A CA 1
ATOM 1210 C C . GLU A 1 155 ? 44.170 -17.131 -27.157 1.00 52.69 155 GLU A C 1
ATOM 1212 O O . GLU A 1 155 ? 44.629 -17.328 -26.033 1.00 52.69 155 GLU A O 1
ATOM 1217 N N . ASN A 1 156 ? 44.018 -15.885 -27.631 1.00 65.31 156 ASN A N 1
ATOM 1218 C CA . ASN A 1 156 ? 44.447 -14.694 -26.895 1.00 65.31 156 ASN A CA 1
ATOM 1219 C C . ASN A 1 156 ? 43.496 -13.491 -27.096 1.00 65.31 156 ASN A C 1
ATOM 1221 O O . ASN A 1 156 ? 43.373 -12.979 -28.212 1.00 65.31 156 ASN A O 1
ATOM 1225 N N . PRO A 1 157 ? 42.885 -12.938 -26.026 1.00 66.19 157 PRO A N 1
ATOM 1226 C CA . PRO A 1 157 ? 42.035 -11.745 -26.116 1.00 66.19 157 PRO A CA 1
ATOM 1227 C C . PRO A 1 157 ? 42.708 -10.514 -26.748 1.00 66.19 157 PRO A C 1
ATOM 1229 O O . PRO A 1 157 ? 42.022 -9.665 -27.317 1.00 66.19 157 PRO A O 1
ATOM 1232 N N . ASN A 1 158 ? 44.043 -10.408 -26.708 1.00 71.19 158 ASN A N 1
ATOM 1233 C CA . ASN A 1 158 ? 44.773 -9.290 -27.319 1.00 71.19 158 ASN A CA 1
ATOM 1234 C C . ASN A 1 158 ? 44.681 -9.259 -28.855 1.00 71.19 158 ASN A C 1
ATOM 1236 O O . ASN A 1 158 ? 44.926 -8.211 -29.458 1.00 71.19 158 ASN A O 1
ATOM 1240 N N . ASP A 1 159 ? 44.280 -10.353 -29.508 1.00 76.69 159 ASP A N 1
ATOM 1241 C CA . ASP A 1 159 ? 44.039 -10.364 -30.955 1.00 76.69 159 ASP A CA 1
ATOM 1242 C C . ASP A 1 159 ? 42.826 -9.505 -31.359 1.00 76.69 159 ASP A C 1
ATOM 1244 O O . ASP A 1 159 ? 42.804 -8.948 -32.464 1.00 76.69 159 ASP A O 1
ATOM 1248 N N . ALA A 1 160 ? 41.905 -9.226 -30.422 1.00 77.06 160 ALA A N 1
ATOM 1249 C CA . ALA A 1 160 ? 40.875 -8.195 -30.577 1.00 77.06 160 ALA A CA 1
ATOM 1250 C C . ALA A 1 160 ? 41.484 -6.836 -30.949 1.00 77.06 160 ALA A C 1
ATOM 1252 O O . ALA A 1 160 ? 41.020 -6.165 -31.870 1.00 77.06 160 ALA A O 1
ATOM 1253 N N . LEU A 1 161 ? 42.569 -6.445 -30.275 1.00 80.81 161 LEU A N 1
ATOM 1254 C CA . LEU A 1 161 ? 43.225 -5.152 -30.465 1.00 80.81 161 LEU A CA 1
ATOM 1255 C C . LEU A 1 161 ? 44.030 -5.078 -31.768 1.00 80.81 161 LEU A C 1
ATOM 1257 O O . LEU A 1 161 ? 44.361 -3.981 -32.218 1.00 80.81 161 LEU A O 1
ATOM 1261 N N . LYS A 1 162 ? 44.321 -6.213 -32.419 1.00 82.31 162 LYS A N 1
ATOM 1262 C CA . LYS A 1 162 ? 44.946 -6.243 -33.752 1.00 82.31 162 LYS A CA 1
ATOM 1263 C C . LYS A 1 162 ? 43.928 -5.926 -34.857 1.00 82.31 162 LYS A C 1
ATOM 1265 O O . LYS A 1 162 ? 44.297 -5.264 -35.834 1.00 82.31 162 LYS A O 1
ATOM 1270 N N . ASN A 1 163 ? 42.664 -6.323 -34.674 1.00 84.88 163 ASN A N 1
ATOM 1271 C CA . ASN A 1 163 ? 41.572 -6.212 -35.647 1.00 84.88 163 ASN A CA 1
ATOM 1272 C C . ASN A 1 163 ? 41.295 -4.754 -36.093 1.00 84.88 163 ASN A C 1
ATOM 1274 O O . ASN A 1 163 ? 41.136 -3.836 -35.284 1.00 84.88 163 ASN A O 1
ATOM 1278 N N . ARG A 1 164 ? 41.198 -4.537 -37.415 1.00 86.56 164 ARG A N 1
ATOM 1279 C CA . ARG A 1 164 ? 40.970 -3.214 -38.028 1.00 86.56 164 ARG A CA 1
ATOM 1280 C C . ARG A 1 164 ? 39.639 -2.580 -37.610 1.00 86.56 164 ARG A C 1
ATOM 1282 O O . ARG A 1 164 ? 39.597 -1.374 -37.381 1.00 86.56 164 ARG A O 1
ATOM 1289 N N . CYS A 1 165 ? 38.578 -3.374 -37.480 1.00 87.75 165 CYS A N 1
ATOM 1290 C CA . CYS A 1 165 ? 37.255 -2.899 -37.081 1.00 87.75 165 CYS A CA 1
ATOM 1291 C C . CYS A 1 165 ? 37.263 -2.397 -35.634 1.00 87.75 165 CYS A C 1
ATOM 1293 O O . CYS A 1 165 ? 36.743 -1.322 -35.358 1.00 87.75 165 CYS A O 1
ATOM 1295 N N . VAL A 1 166 ? 37.947 -3.109 -34.732 1.00 89.69 166 VAL A N 1
ATOM 1296 C CA . VAL A 1 166 ? 38.109 -2.703 -33.326 1.00 89.69 166 VAL A CA 1
ATOM 1297 C C . VAL A 1 166 ? 38.855 -1.369 -33.228 1.00 89.69 166 VAL A C 1
ATOM 1299 O O . VAL A 1 166 ? 38.431 -0.484 -32.486 1.00 89.69 166 VAL A O 1
ATOM 1302 N N . LYS A 1 167 ? 39.905 -1.166 -34.036 1.00 89.31 167 LYS A N 1
ATOM 1303 C CA . LYS A 1 167 ? 40.625 0.119 -34.129 1.00 89.31 167 LYS A CA 1
ATOM 1304 C C . LYS A 1 167 ? 39.733 1.253 -34.652 1.00 89.31 167 LYS A C 1
ATOM 1306 O O . LYS A 1 167 ? 39.699 2.318 -34.045 1.00 89.31 167 LYS A O 1
ATOM 1311 N N . MET A 1 168 ? 38.970 1.020 -35.724 1.00 89.38 168 MET A N 1
ATOM 1312 C CA . MET A 1 168 ? 38.018 2.003 -36.273 1.00 89.38 168 MET A CA 1
ATOM 1313 C C . MET A 1 168 ? 36.896 2.351 -35.281 1.00 89.38 168 MET A C 1
ATOM 1315 O O . MET A 1 168 ? 36.501 3.507 -35.174 1.00 89.38 168 MET A O 1
ATOM 1319 N N . CYS A 1 169 ? 36.434 1.381 -34.492 1.00 90.12 169 CYS A N 1
ATOM 1320 C CA . CYS A 1 169 ? 35.498 1.585 -33.388 1.00 90.12 169 CYS A CA 1
ATOM 1321 C C . CYS A 1 169 ? 36.165 2.149 -32.116 1.00 90.12 169 CYS A C 1
ATOM 1323 O O . CYS A 1 169 ? 35.568 2.071 -31.043 1.00 90.12 169 CYS A O 1
ATOM 1325 N N . GLY A 1 170 ? 37.373 2.721 -32.180 1.00 88.88 170 GLY A N 1
ATOM 1326 C CA . GLY A 1 170 ? 38.034 3.345 -31.026 1.00 88.88 170 GLY A CA 1
ATOM 1327 C C . GLY A 1 170 ? 38.296 2.365 -29.880 1.00 88.88 170 GLY A C 1
ATOM 1328 O O . GLY A 1 170 ? 38.015 2.668 -28.725 1.00 88.88 170 GLY A O 1
ATOM 1329 N N . THR A 1 171 ? 38.759 1.156 -30.206 1.00 89.62 171 THR A N 1
ATOM 1330 C CA . THR A 1 171 ? 38.997 0.018 -29.293 1.00 89.62 171 THR A CA 1
ATOM 1331 C C . THR A 1 171 ? 37.772 -0.506 -28.530 1.00 89.62 171 THR A C 1
ATOM 1333 O O . THR A 1 171 ? 37.917 -1.330 -27.633 1.00 89.62 171 THR A O 1
ATOM 1336 N N . LYS A 1 172 ? 36.550 -0.109 -28.913 1.00 91.81 172 LYS A N 1
ATOM 1337 C CA . LYS A 1 172 ? 35.310 -0.622 -28.310 1.00 91.81 172 LYS A CA 1
ATOM 1338 C C . LYS A 1 172 ? 34.953 -1.996 -28.887 1.00 91.81 172 LYS A C 1
ATOM 1340 O O . LYS A 1 172 ? 34.483 -2.085 -30.025 1.00 91.81 172 LYS A O 1
ATOM 1345 N N . TYR A 1 173 ? 35.140 -3.049 -28.096 1.00 91.69 173 TYR A N 1
ATOM 1346 C CA . TYR A 1 173 ? 34.719 -4.412 -28.426 1.00 91.69 173 TYR A CA 1
ATOM 1347 C C . TYR A 1 173 ? 34.162 -5.161 -27.206 1.00 91.69 173 TYR A C 1
ATOM 1349 O O . TYR A 1 173 ? 34.365 -4.744 -26.065 1.00 91.69 173 TYR A O 1
ATOM 1357 N N . PHE A 1 174 ? 33.468 -6.268 -27.462 1.00 92.06 174 PHE A N 1
ATOM 1358 C CA . PHE A 1 174 ? 32.905 -7.160 -26.453 1.00 92.06 174 PHE A CA 1
ATOM 1359 C C . PHE A 1 174 ? 32.920 -8.618 -26.936 1.00 92.06 174 PHE A C 1
ATOM 1361 O O . PHE A 1 174 ? 32.739 -8.854 -28.129 1.00 92.06 174 PHE A O 1
ATOM 1368 N N . PHE A 1 175 ? 33.111 -9.580 -26.027 1.00 90.31 175 PHE A N 1
ATOM 1369 C CA . PHE A 1 175 ? 32.935 -11.013 -26.293 1.00 90.31 175 PHE A CA 1
ATOM 1370 C C . PHE A 1 175 ? 31.587 -11.460 -25.726 1.00 90.31 175 PHE A C 1
ATOM 1372 O O . PHE A 1 175 ? 31.383 -11.383 -24.516 1.00 90.31 175 PHE A O 1
ATOM 1379 N N . LEU A 1 176 ? 30.673 -11.884 -26.598 1.00 90.44 176 LEU A N 1
ATOM 1380 C CA . LEU A 1 176 ? 29.332 -12.324 -26.230 1.00 90.44 176 LEU A CA 1
ATOM 1381 C C . LEU A 1 176 ? 29.321 -13.819 -25.904 1.00 90.44 176 LEU A C 1
ATOM 1383 O O . LEU A 1 176 ? 29.647 -14.657 -26.749 1.00 90.44 176 LEU A O 1
ATOM 1387 N N . GLU A 1 177 ? 28.862 -14.128 -24.700 1.00 86.44 177 GLU A N 1
ATOM 1388 C CA . GLU A 1 177 ? 28.665 -15.474 -24.172 1.00 86.44 177 GLU A CA 1
ATOM 1389 C C . GLU A 1 177 ? 27.203 -15.656 -23.767 1.00 86.44 177 GLU A C 1
ATOM 1391 O O . GLU A 1 177 ? 26.512 -14.698 -23.425 1.00 86.44 177 GLU A O 1
ATOM 1396 N N . ASN A 1 178 ? 26.711 -16.894 -23.807 1.00 86.62 178 ASN A N 1
ATOM 1397 C CA . ASN A 1 178 ? 25.324 -17.199 -23.461 1.00 86.62 178 ASN A CA 1
ATOM 1398 C C . ASN A 1 178 ? 25.145 -17.345 -21.937 1.00 86.62 178 ASN A C 1
ATOM 1400 O O . ASN A 1 178 ? 24.881 -18.441 -21.448 1.00 86.62 178 ASN A O 1
ATOM 1404 N N . ASN A 1 179 ? 25.351 -16.253 -21.193 1.00 85.69 179 ASN A N 1
ATOM 1405 C CA . ASN A 1 179 ? 25.092 -16.163 -19.753 1.00 85.69 179 ASN A CA 1
ATOM 1406 C C . ASN A 1 179 ? 24.628 -14.748 -19.340 1.00 85.69 179 ASN A C 1
ATOM 1408 O O . ASN A 1 179 ? 24.932 -13.757 -20.008 1.00 85.69 179 ASN A O 1
ATOM 1412 N N . ASP A 1 180 ? 23.883 -14.661 -18.236 1.00 85.19 180 ASP A N 1
ATOM 1413 C CA . ASP A 1 180 ? 23.220 -13.429 -17.782 1.00 85.19 180 ASP A CA 1
ATOM 1414 C C . ASP A 1 180 ? 24.187 -12.299 -17.420 1.00 85.19 180 ASP A C 1
ATOM 1416 O O . ASP A 1 180 ? 23.919 -11.129 -17.701 1.00 85.19 180 ASP A O 1
ATOM 1420 N N . GLU A 1 181 ? 25.313 -12.637 -16.794 1.00 88.50 181 GLU A N 1
ATOM 1421 C CA . GLU A 1 181 ? 26.302 -11.664 -16.328 1.00 88.50 181 GLU A CA 1
ATOM 1422 C C . GLU A 1 181 ? 27.015 -10.994 -17.509 1.00 88.50 181 GLU A C 1
ATOM 1424 O O . GLU A 1 181 ? 27.220 -9.779 -17.507 1.00 88.50 181 GLU A O 1
ATOM 1429 N N . ASN A 1 182 ? 27.312 -11.764 -18.560 1.00 90.81 182 ASN A N 1
ATOM 1430 C CA . ASN A 1 182 ? 27.867 -11.281 -19.820 1.00 90.81 182 ASN A CA 1
ATOM 1431 C C . ASN A 1 182 ? 26.871 -10.373 -20.570 1.00 90.81 182 ASN A C 1
ATOM 1433 O O . ASN A 1 182 ? 27.256 -9.306 -21.052 1.00 90.81 182 ASN A O 1
ATOM 1437 N N . VAL A 1 183 ? 25.581 -10.724 -20.606 1.00 89.56 183 VAL A N 1
ATOM 1438 C CA . VAL A 1 183 ? 24.542 -9.872 -21.215 1.00 89.56 183 VAL A CA 1
ATOM 1439 C C . VAL A 1 183 ? 24.341 -8.567 -20.422 1.00 89.56 183 VAL A C 1
ATOM 1441 O O . VAL A 1 183 ? 24.237 -7.495 -21.024 1.00 89.56 183 VAL A O 1
ATOM 1444 N N . GLU A 1 184 ? 24.375 -8.598 -19.086 1.00 90.19 184 GLU A N 1
ATOM 1445 C CA . GLU A 1 184 ? 24.280 -7.379 -18.263 1.00 90.19 184 GLU A CA 1
ATOM 1446 C C . GLU A 1 184 ? 25.575 -6.529 -18.310 1.00 90.19 184 GLU A C 1
ATOM 1448 O O . GLU A 1 184 ? 25.505 -5.298 -18.288 1.00 90.19 184 GLU A O 1
ATOM 1453 N N . GLU A 1 185 ? 26.755 -7.139 -18.482 1.00 91.88 185 GLU A N 1
ATOM 1454 C CA . GLU A 1 185 ? 28.017 -6.440 -18.790 1.00 91.88 185 GLU A CA 1
ATOM 1455 C C . GLU A 1 185 ? 27.989 -5.768 -20.173 1.00 91.88 185 GLU A C 1
ATOM 1457 O O . GLU A 1 185 ? 28.437 -4.625 -20.300 1.00 91.88 185 GLU A O 1
ATOM 1462 N N . LEU A 1 186 ? 27.420 -6.411 -21.203 1.00 93.12 186 LEU A N 1
ATOM 1463 C CA . LEU A 1 186 ? 27.226 -5.786 -22.517 1.00 93.12 186 LEU A CA 1
ATOM 1464 C C . LEU A 1 186 ? 26.392 -4.505 -22.391 1.00 93.12 186 LEU A C 1
ATOM 1466 O O . LEU A 1 186 ? 26.762 -3.477 -22.962 1.00 93.12 186 LEU A O 1
ATOM 1470 N N . PHE A 1 187 ? 25.295 -4.542 -21.630 1.00 92.19 187 PHE A N 1
ATOM 1471 C CA . PHE A 1 187 ? 24.461 -3.361 -21.398 1.00 92.19 187 PHE A CA 1
ATOM 1472 C C . PHE A 1 187 ? 25.236 -2.256 -20.667 1.00 92.19 187 PHE A C 1
ATOM 1474 O O . PHE A 1 187 ? 25.278 -1.126 -21.157 1.00 92.19 187 PHE A O 1
ATOM 1481 N N . ARG A 1 188 ? 25.958 -2.585 -19.585 1.00 92.06 188 ARG A N 1
ATOM 1482 C CA . ARG A 1 188 ? 26.807 -1.618 -18.863 1.00 92.06 188 ARG A CA 1
ATOM 1483 C C . ARG A 1 188 ? 27.897 -1.008 -19.760 1.00 92.06 188 ARG A C 1
ATOM 1485 O O . ARG A 1 188 ? 28.126 0.201 -19.705 1.00 92.06 188 ARG A O 1
ATOM 1492 N N . ARG A 1 189 ? 28.510 -1.787 -20.662 1.00 92.38 189 ARG A N 1
ATOM 1493 C CA . ARG A 1 189 ? 29.475 -1.291 -21.668 1.00 92.38 189 ARG A CA 1
ATOM 1494 C C . ARG A 1 189 ? 28.833 -0.425 -22.758 1.00 92.38 189 ARG A C 1
ATOM 1496 O O . ARG A 1 189 ? 29.451 0.549 -23.193 1.00 92.38 189 ARG A O 1
ATOM 1503 N N . VAL A 1 190 ? 27.606 -0.731 -23.187 1.00 92.75 190 VAL A N 1
ATOM 1504 C CA . VAL A 1 190 ? 26.826 0.118 -24.107 1.00 92.75 190 VAL A CA 1
ATOM 1505 C C . VAL A 1 190 ? 26.484 1.460 -23.458 1.00 92.75 190 VAL A C 1
ATOM 1507 O O . VAL A 1 190 ? 26.658 2.504 -24.085 1.00 92.75 190 VAL A O 1
ATOM 1510 N N . GLU A 1 191 ? 26.074 1.462 -22.193 1.00 91.00 191 GLU A N 1
ATOM 1511 C CA . GLU A 1 191 ? 25.760 2.683 -21.448 1.00 91.00 191 GLU A CA 1
ATOM 1512 C C . GLU A 1 191 ? 27.019 3.542 -21.237 1.00 91.00 191 GLU A C 1
ATOM 1514 O O . GLU A 1 191 ? 27.030 4.717 -21.618 1.00 91.00 191 GLU A O 1
ATOM 1519 N N . ALA A 1 192 ? 28.125 2.950 -20.769 1.00 90.75 192 ALA A N 1
ATOM 1520 C CA . ALA A 1 192 ? 29.415 3.628 -20.591 1.00 90.75 192 ALA A CA 1
ATOM 1521 C C . ALA A 1 192 ? 29.966 4.261 -21.888 1.00 90.75 192 ALA A C 1
ATOM 1523 O O . ALA A 1 192 ? 30.551 5.346 -21.864 1.00 90.75 192 ALA A O 1
ATOM 1524 N N . MET A 1 193 ? 29.716 3.642 -23.049 1.00 88.81 193 MET A N 1
ATOM 1525 C CA . MET A 1 193 ? 30.038 4.197 -24.372 1.00 88.81 193 MET A CA 1
ATOM 1526 C C . MET A 1 193 ? 29.276 5.503 -24.692 1.00 88.81 193 MET A C 1
ATOM 1528 O O . MET A 1 193 ? 29.643 6.214 -25.633 1.00 88.81 193 MET A O 1
ATOM 1532 N N . THR A 1 194 ? 28.214 5.838 -23.958 1.00 85.38 194 THR A N 1
ATOM 1533 C CA . THR A 1 194 ? 27.335 6.991 -24.236 1.00 85.38 194 THR A CA 1
ATOM 1534 C C . THR A 1 194 ? 27.353 8.068 -23.149 1.00 85.38 194 THR A C 1
ATOM 1536 O O . THR A 1 194 ? 27.143 9.231 -23.478 1.00 85.38 194 THR A O 1
ATOM 1539 N N . GLN A 1 195 ? 27.728 7.733 -21.907 1.00 83.94 195 GLN A N 1
ATOM 1540 C CA . GLN A 1 195 ? 27.791 8.651 -20.751 1.00 83.94 195 GLN A CA 1
ATOM 1541 C C . GLN A 1 195 ? 28.496 9.999 -21.010 1.00 83.94 195 GLN A C 1
ATOM 1543 O O . GLN A 1 195 ? 28.094 11.015 -20.456 1.00 83.94 195 GLN A O 1
ATOM 1548 N N . ARG A 1 196 ? 29.553 10.028 -21.836 1.00 80.31 196 ARG A N 1
ATOM 1549 C CA . ARG A 1 196 ? 30.349 11.244 -22.125 1.00 80.31 196 ARG A CA 1
ATOM 1550 C C . ARG A 1 196 ? 29.930 11.985 -23.405 1.00 80.31 196 ARG A C 1
ATOM 1552 O O . ARG A 1 196 ? 30.701 12.790 -23.924 1.00 80.31 196 ARG A O 1
ATOM 1559 N N . LYS A 1 197 ? 28.757 11.682 -23.964 1.00 84.88 197 LYS A N 1
ATOM 1560 C CA . LYS A 1 197 ? 28.248 12.286 -25.207 1.00 84.88 197 LYS A CA 1
ATOM 1561 C C . LYS A 1 197 ? 27.083 13.234 -24.935 1.00 84.88 197 LYS A C 1
ATOM 1563 O O . LYS A 1 197 ? 26.485 13.223 -23.869 1.00 84.88 197 LYS A O 1
ATOM 1568 N N . LYS A 1 198 ? 26.711 14.005 -25.961 1.00 79.69 198 LYS A N 1
ATOM 1569 C CA . LYS A 1 198 ? 25.534 14.894 -25.953 1.00 79.69 198 LYS A CA 1
ATOM 1570 C C . LYS A 1 198 ? 24.189 14.152 -25.873 1.00 79.69 198 LYS A C 1
ATOM 1572 O O . LYS A 1 198 ? 23.169 14.797 -25.679 1.00 79.69 198 LYS A O 1
ATOM 1577 N N . SER A 1 199 ? 24.176 12.833 -26.078 1.00 83.81 199 SER A N 1
ATOM 1578 C CA . SER A 1 199 ? 22.979 11.988 -26.067 1.00 83.81 199 SER A CA 1
ATOM 1579 C C . SER A 1 199 ? 23.333 10.558 -25.645 1.00 83.81 199 SER A C 1
ATOM 1581 O O . SER A 1 199 ? 24.406 10.053 -25.989 1.00 83.81 199 SER A O 1
ATOM 1583 N N . ARG A 1 200 ? 22.404 9.879 -24.953 1.00 86.56 200 ARG A N 1
ATOM 1584 C CA . ARG A 1 200 ? 22.502 8.440 -24.632 1.00 86.56 200 ARG A CA 1
ATOM 1585 C C . ARG A 1 200 ? 22.311 7.546 -25.869 1.00 86.56 200 ARG A C 1
ATOM 1587 O O . ARG A 1 200 ? 22.678 6.379 -25.842 1.00 86.56 200 ARG A O 1
ATOM 1594 N N . PHE A 1 201 ? 21.792 8.079 -26.975 1.00 87.69 201 PHE A N 1
ATOM 1595 C CA . PHE A 1 201 ? 21.565 7.351 -28.229 1.00 87.69 201 PHE A CA 1
ATOM 1596 C C . PHE A 1 201 ? 21.999 8.159 -29.456 1.00 87.69 201 PHE A C 1
ATOM 1598 O O . PHE A 1 201 ? 22.006 9.389 -29.444 1.00 87.69 201 PHE A O 1
ATOM 1605 N N . PHE A 1 202 ? 22.362 7.467 -30.535 1.00 87.31 202 PHE A N 1
ATOM 1606 C CA . PHE A 1 202 ? 22.788 8.103 -31.775 1.00 87.31 202 PHE A CA 1
ATOM 1607 C C . PHE A 1 202 ? 21.624 8.833 -32.457 1.00 87.31 202 PHE A C 1
ATOM 1609 O O . PHE A 1 202 ? 20.562 8.254 -32.681 1.00 87.31 202 PHE A O 1
ATOM 1616 N N . ILE A 1 203 ? 21.863 10.089 -32.837 1.00 82.62 203 ILE A N 1
ATOM 1617 C CA . ILE A 1 203 ? 20.931 10.937 -33.584 1.00 82.62 203 ILE A CA 1
ATOM 1618 C C . ILE A 1 203 ? 21.598 11.273 -34.920 1.00 82.62 203 ILE A C 1
ATOM 1620 O O . ILE A 1 203 ? 22.655 11.901 -34.951 1.00 82.62 203 ILE A O 1
ATOM 1624 N N . GLN A 1 204 ? 20.998 10.862 -36.039 1.00 77.31 204 GLN A N 1
ATOM 1625 C CA . GLN A 1 204 ? 21.507 11.220 -37.365 1.00 77.31 204 GLN A CA 1
ATOM 1626 C C . GLN A 1 204 ? 21.277 12.717 -37.625 1.00 77.31 204 GLN A C 1
ATOM 1628 O O . GLN A 1 204 ? 20.173 13.218 -37.419 1.00 77.31 204 GLN A O 1
ATOM 1633 N N . ARG A 1 205 ? 22.298 13.420 -38.140 1.00 76.75 205 ARG A N 1
ATOM 1634 C CA . ARG A 1 205 ? 22.298 14.885 -38.336 1.00 76.75 205 ARG A CA 1
ATOM 1635 C C . ARG A 1 205 ? 21.063 15.446 -39.053 1.00 76.75 205 ARG A C 1
ATOM 1637 O O . ARG A 1 205 ? 20.581 16.511 -38.685 1.00 76.75 205 ARG A O 1
ATOM 1644 N N . SER A 1 206 ? 20.521 14.732 -40.040 1.00 70.31 206 SER A N 1
ATOM 1645 C CA . SER A 1 206 ? 19.298 15.120 -40.764 1.00 70.31 206 SER A CA 1
ATOM 1646 C C . SER A 1 206 ? 18.054 15.231 -39.871 1.00 70.31 206 SER A C 1
ATOM 1648 O O . SER A 1 206 ? 17.131 15.966 -40.208 1.00 70.31 206 SER A O 1
ATOM 1650 N N . TYR A 1 207 ? 18.031 14.531 -38.735 1.00 70.25 207 TYR A N 1
ATOM 1651 C CA . TYR A 1 207 ? 16.928 14.524 -37.777 1.00 70.25 207 TYR A CA 1
ATOM 1652 C C . TYR A 1 207 ? 17.201 15.373 -36.526 1.00 70.25 207 TYR A C 1
ATOM 1654 O O . TYR A 1 207 ? 16.272 15.592 -35.756 1.00 70.25 207 TYR A O 1
ATOM 1662 N N . GLU A 1 208 ? 18.415 15.907 -36.321 1.00 73.06 208 GLU A N 1
ATOM 1663 C CA . GLU A 1 208 ? 18.765 16.707 -35.130 1.00 73.06 208 GLU A CA 1
ATOM 1664 C C . GLU A 1 208 ? 17.768 17.841 -34.845 1.00 73.06 208 GLU A C 1
ATOM 1666 O O . GLU A 1 208 ? 17.367 18.033 -33.700 1.00 73.06 208 GLU A O 1
ATOM 1671 N N . ASN A 1 209 ? 17.358 18.589 -35.873 1.00 75.31 209 ASN A N 1
ATOM 1672 C CA . ASN A 1 209 ? 16.429 19.710 -35.704 1.00 75.31 209 ASN A CA 1
ATOM 1673 C C . ASN A 1 209 ? 15.004 19.227 -35.393 1.00 75.31 209 ASN A C 1
ATOM 1675 O O . ASN A 1 209 ? 14.351 19.780 -34.515 1.00 75.31 209 ASN A O 1
ATOM 1679 N N . LEU A 1 210 ? 14.541 18.164 -36.059 1.00 72.12 210 LEU A N 1
ATOM 1680 C CA . LEU A 1 210 ? 13.228 17.563 -35.801 1.00 72.12 210 LEU A CA 1
ATOM 1681 C C . LEU A 1 210 ? 13.155 16.983 -34.379 1.00 72.12 210 LEU A C 1
ATOM 1683 O O . LEU A 1 210 ? 12.138 17.116 -33.706 1.00 72.12 210 LEU A O 1
ATOM 1687 N N . MET A 1 211 ? 14.252 16.402 -33.895 1.00 72.31 211 MET A N 1
ATOM 1688 C CA . MET A 1 211 ? 14.376 15.872 -32.537 1.00 72.31 211 MET A CA 1
ATOM 1689 C C . MET A 1 211 ? 14.327 16.988 -31.484 1.00 72.31 211 MET A C 1
ATOM 1691 O O . MET A 1 211 ? 13.523 16.908 -30.559 1.00 72.31 211 MET A O 1
ATOM 1695 N N . LYS A 1 212 ? 15.107 18.062 -31.664 1.00 75.75 212 LYS A N 1
ATOM 1696 C CA . LYS A 1 212 ? 15.138 19.217 -30.745 1.00 75.75 212 LYS A CA 1
ATOM 1697 C C . LYS A 1 212 ? 13.802 19.967 -30.676 1.00 75.75 212 LYS A C 1
ATOM 1699 O O . LYS A 1 212 ? 13.433 20.446 -29.609 1.00 75.75 212 LYS A O 1
ATOM 1704 N N . VAL A 1 213 ? 13.086 20.079 -31.800 1.00 75.00 213 VAL A N 1
ATOM 1705 C CA . VAL A 1 213 ? 11.821 20.836 -31.883 1.00 75.00 213 VAL A CA 1
ATOM 1706 C C . VAL A 1 213 ? 10.604 19.990 -31.494 1.00 75.00 213 VAL A C 1
ATOM 1708 O O . VAL A 1 213 ? 9.725 20.499 -30.805 1.00 75.00 213 VAL A O 1
ATOM 1711 N N . ASN A 1 214 ? 10.546 18.708 -31.879 1.00 70.19 214 ASN A N 1
ATOM 1712 C CA . ASN A 1 214 ? 9.354 17.875 -31.664 1.00 70.19 214 ASN A CA 1
ATOM 1713 C C . ASN A 1 214 ? 9.530 16.836 -30.547 1.00 70.19 214 ASN A C 1
ATOM 1715 O O . ASN A 1 214 ? 8.600 16.621 -29.772 1.00 70.19 214 ASN A O 1
ATOM 1719 N N . PHE A 1 215 ? 10.684 16.162 -30.472 1.00 69.50 215 PHE A N 1
ATOM 1720 C CA . PHE A 1 215 ? 10.865 15.029 -29.558 1.00 69.50 215 PHE A CA 1
ATOM 1721 C C . PHE A 1 215 ? 11.268 15.462 -28.147 1.00 69.50 215 PHE A C 1
ATOM 1723 O O . PHE A 1 215 ? 10.593 15.076 -27.200 1.00 69.50 215 PHE A O 1
ATOM 1730 N N . GLU A 1 216 ? 12.299 16.297 -27.979 1.00 74.38 216 GLU A N 1
ATOM 1731 C CA . GLU A 1 216 ? 12.735 16.714 -26.636 1.00 74.38 216 GLU A CA 1
ATOM 1732 C C . GLU A 1 216 ? 11.630 17.410 -25.811 1.00 74.38 216 GLU A C 1
ATOM 1734 O O . GLU A 1 216 ? 11.529 17.119 -24.617 1.00 74.38 216 GLU A O 1
ATOM 1739 N N . PRO A 1 217 ? 10.773 18.296 -26.369 1.00 79.25 217 PRO A N 1
ATOM 1740 C CA . PRO A 1 217 ? 9.686 18.898 -25.593 1.00 79.25 217 PRO A CA 1
ATOM 1741 C C . PRO A 1 217 ? 8.584 17.887 -25.249 1.00 79.25 217 PRO A C 1
ATOM 1743 O O . PRO A 1 217 ? 7.995 17.966 -24.171 1.00 79.25 217 PRO A O 1
ATOM 1746 N N . TRP A 1 218 ? 8.330 16.915 -26.133 1.00 74.81 218 TRP A N 1
ATOM 1747 C CA . TRP A 1 218 ? 7.403 15.813 -25.874 1.00 74.81 218 TRP A CA 1
ATOM 1748 C C . TRP A 1 218 ? 7.932 14.893 -24.767 1.00 74.81 218 TRP A C 1
ATOM 1750 O O . TRP A 1 218 ? 7.200 14.614 -23.824 1.00 74.81 218 TRP A O 1
ATOM 1760 N N . GLU A 1 219 ? 9.204 14.493 -24.824 1.00 71.56 219 GLU A N 1
ATOM 1761 C CA . GLU A 1 219 ? 9.856 13.631 -23.831 1.00 71.56 219 GLU A CA 1
ATOM 1762 C C . GLU A 1 219 ? 9.876 14.307 -22.453 1.00 71.56 219 GLU A C 1
ATOM 1764 O O . GLU A 1 219 ? 9.411 13.724 -21.474 1.00 71.56 219 GLU A O 1
ATOM 1769 N N . ARG A 1 220 ? 10.262 15.591 -22.387 1.00 77.06 220 ARG A N 1
ATOM 1770 C CA . ARG A 1 220 ? 10.155 16.405 -21.163 1.00 77.06 220 ARG A CA 1
ATOM 1771 C C . ARG A 1 220 ? 8.714 16.503 -20.644 1.00 77.06 220 ARG A C 1
ATOM 1773 O O . ARG A 1 220 ? 8.507 16.478 -19.434 1.00 77.06 220 ARG A O 1
ATOM 1780 N N . SER A 1 221 ? 7.713 16.580 -21.527 1.00 75.19 221 SER A N 1
ATOM 1781 C CA . SER A 1 221 ? 6.295 16.584 -21.134 1.00 75.19 221 SER A CA 1
ATOM 1782 C C . SER A 1 221 ? 5.830 15.229 -20.583 1.00 75.19 221 SER A C 1
ATOM 1784 O O . SER A 1 221 ? 5.079 15.214 -19.609 1.00 75.19 221 SER A O 1
ATOM 1786 N N . GLN A 1 222 ? 6.292 14.101 -21.138 1.00 69.62 222 GLN A N 1
ATOM 1787 C CA . GLN A 1 222 ? 6.002 12.776 -20.571 1.00 69.62 222 GLN A CA 1
ATOM 1788 C C . GLN A 1 222 ? 6.683 12.594 -19.212 1.00 69.62 222 GLN A C 1
ATOM 1790 O O . GLN A 1 222 ? 6.011 12.221 -18.256 1.00 69.62 222 GLN A O 1
ATOM 1795 N N . MET A 1 223 ? 7.966 12.951 -19.084 1.00 68.06 223 MET A N 1
ATOM 1796 C CA . MET A 1 223 ? 8.675 12.910 -17.798 1.00 68.06 223 MET A CA 1
ATOM 1797 C C . MET A 1 223 ? 7.988 13.775 -16.734 1.00 68.06 223 MET A C 1
ATOM 1799 O O . MET A 1 223 ? 7.850 13.345 -15.593 1.00 68.06 223 MET A O 1
ATOM 1803 N N . TYR A 1 224 ? 7.506 14.970 -17.096 1.00 77.75 224 TYR A N 1
ATOM 1804 C CA . TYR A 1 224 ? 6.755 15.823 -16.173 1.00 77.75 224 TYR A CA 1
ATOM 1805 C C . TYR A 1 224 ? 5.431 15.181 -15.729 1.00 77.75 224 TYR A C 1
ATOM 1807 O O . TYR A 1 224 ? 5.118 15.210 -14.540 1.00 77.75 224 TYR A O 1
ATOM 1815 N N . LYS A 1 225 ? 4.683 14.557 -16.653 1.00 79.12 225 LYS A N 1
ATOM 1816 C CA . LYS A 1 225 ? 3.444 13.821 -16.341 1.00 79.12 225 LYS A CA 1
ATOM 1817 C C . LYS A 1 225 ? 3.703 12.617 -15.445 1.00 79.12 225 LYS A C 1
ATOM 1819 O O . LYS A 1 225 ? 3.031 12.480 -14.433 1.00 79.12 225 LYS A O 1
ATOM 1824 N N . GLU A 1 226 ? 4.701 11.794 -15.762 1.00 72.62 226 GLU A N 1
ATOM 1825 C CA . GLU A 1 226 ? 5.121 10.702 -14.880 1.00 72.62 226 GLU A CA 1
ATOM 1826 C C . GLU A 1 226 ? 5.523 11.211 -13.495 1.00 72.62 226 GLU A C 1
ATOM 1828 O O . GLU A 1 226 ? 5.227 10.553 -12.505 1.00 72.62 226 GLU A O 1
ATOM 1833 N N . MET A 1 227 ? 6.181 12.370 -13.406 1.00 80.25 227 MET A N 1
ATOM 1834 C CA . MET A 1 227 ? 6.583 12.957 -12.128 1.00 80.25 227 MET A CA 1
ATOM 1835 C C . MET A 1 227 ? 5.407 13.571 -11.350 1.00 80.25 227 MET A C 1
ATOM 1837 O O . MET A 1 227 ? 5.477 13.605 -10.127 1.00 80.25 227 MET A O 1
ATOM 1841 N N . GLN A 1 228 ? 4.335 14.032 -12.014 1.00 88.38 228 GLN A N 1
ATOM 1842 C CA . GLN A 1 228 ? 3.091 14.390 -11.314 1.00 88.38 228 GLN A CA 1
ATOM 1843 C C . GLN A 1 228 ? 2.385 13.123 -10.820 1.00 88.38 228 GLN A C 1
ATOM 1845 O O . GLN A 1 228 ? 2.177 13.001 -9.623 1.00 88.38 228 GLN A O 1
ATOM 1850 N N . ILE A 1 229 ? 2.173 12.124 -11.684 1.00 85.25 229 ILE A N 1
ATOM 1851 C CA . ILE A 1 229 ? 1.527 10.848 -11.319 1.00 85.25 229 ILE A CA 1
ATOM 1852 C C . ILE A 1 229 ? 2.279 10.135 -10.179 1.00 85.25 229 ILE A C 1
ATOM 1854 O O . ILE A 1 229 ? 1.657 9.601 -9.269 1.00 85.25 229 ILE A O 1
ATOM 1858 N N . LYS A 1 230 ? 3.620 10.141 -10.186 1.00 78.69 230 LYS A N 1
ATOM 1859 C CA . LYS A 1 230 ? 4.443 9.583 -9.094 1.00 78.69 230 LYS A CA 1
ATOM 1860 C C . LYS A 1 230 ? 4.334 10.382 -7.791 1.00 78.69 230 LYS A C 1
ATOM 1862 O O . LYS A 1 230 ? 4.503 9.789 -6.734 1.00 78.69 230 LYS A O 1
ATOM 1867 N N . ARG A 1 231 ? 4.068 11.693 -7.854 1.00 90.00 231 ARG A N 1
ATOM 1868 C CA . ARG A 1 231 ? 3.811 12.517 -6.664 1.00 90.00 231 ARG A CA 1
ATOM 1869 C C . ARG A 1 231 ? 2.409 12.251 -6.122 1.00 90.00 231 ARG A C 1
ATOM 1871 O O . ARG A 1 231 ? 2.298 11.876 -4.967 1.00 90.00 231 ARG A O 1
ATOM 1878 N N . GLU A 1 232 ? 1.392 12.344 -6.976 1.00 92.38 232 GLU A N 1
ATOM 1879 C CA . GLU A 1 232 ? -0.013 12.050 -6.656 1.00 92.38 232 GLU A CA 1
ATOM 1880 C C . GLU A 1 232 ? -0.160 10.649 -6.029 1.00 92.38 232 GLU A C 1
ATOM 1882 O O . GLU A 1 232 ? -0.884 10.471 -5.057 1.00 92.38 232 GLU A O 1
ATOM 1887 N N . LEU A 1 233 ? 0.578 9.653 -6.536 1.00 89.62 233 LEU A N 1
ATOM 1888 C CA . LEU A 1 233 ? 0.590 8.290 -5.994 1.00 89.62 233 LEU A CA 1
ATOM 1889 C C . LEU A 1 233 ? 1.246 8.178 -4.606 1.00 89.62 233 LEU A C 1
ATOM 1891 O O . LEU A 1 233 ? 0.822 7.346 -3.809 1.00 89.62 233 LEU A O 1
ATOM 1895 N N . GLU A 1 234 ? 2.275 8.976 -4.316 1.00 92.06 234 GLU A N 1
ATOM 1896 C CA . GLU A 1 234 ? 2.932 8.983 -3.001 1.00 92.06 234 GLU A CA 1
ATOM 1897 C C . GLU A 1 234 ? 2.129 9.821 -1.985 1.00 92.06 234 GLU A C 1
ATOM 1899 O O . GLU A 1 234 ? 2.024 9.429 -0.828 1.00 92.06 234 GLU A O 1
ATOM 1904 N N . GLU A 1 235 ? 1.474 10.900 -2.428 1.00 94.12 235 GLU A N 1
ATOM 1905 C CA . GLU A 1 235 ? 0.505 11.683 -1.646 1.00 94.12 235 GLU A CA 1
ATOM 1906 C C . GLU A 1 235 ? -0.693 10.804 -1.228 1.00 94.12 235 GLU A C 1
ATOM 1908 O O . GLU A 1 235 ? -0.944 10.642 -0.035 1.00 94.12 235 GLU A O 1
ATOM 1913 N N . LEU A 1 236 ? -1.337 10.106 -2.175 1.00 94.06 236 LEU A N 1
ATOM 1914 C CA . LEU A 1 236 ? -2.418 9.139 -1.899 1.00 94.06 236 LEU A CA 1
ATOM 1915 C C . LEU A 1 236 ? -1.986 7.969 -0.995 1.00 94.06 236 LEU A C 1
ATOM 1917 O O . LEU A 1 236 ? -2.812 7.367 -0.308 1.00 94.06 236 LEU A O 1
ATOM 1921 N N . LYS A 1 237 ? -0.698 7.611 -1.007 1.00 94.50 237 LYS A N 1
ATOM 1922 C CA . LYS A 1 237 ? -0.131 6.558 -0.154 1.00 94.50 237 LYS A CA 1
ATOM 1923 C C . LYS A 1 237 ? 0.070 7.037 1.285 1.00 94.50 237 LYS A C 1
ATOM 1925 O O . LYS A 1 237 ? -0.200 6.269 2.204 1.00 94.50 237 LYS A O 1
ATOM 1930 N N . ILE A 1 238 ? 0.466 8.296 1.482 1.00 95.75 238 ILE A N 1
ATOM 1931 C CA . ILE A 1 238 ? 0.495 8.932 2.807 1.00 95.75 238 ILE A CA 1
ATOM 1932 C C . ILE A 1 238 ? -0.931 9.018 3.369 1.00 95.75 238 ILE A C 1
ATOM 1934 O O . ILE A 1 238 ? -1.165 8.523 4.468 1.00 95.75 238 ILE A O 1
ATOM 1938 N N . GLU A 1 239 ? -1.901 9.512 2.589 1.00 95.00 239 GLU A N 1
ATOM 1939 C CA . GLU A 1 239 ? -3.321 9.549 2.990 1.00 95.00 239 GLU A CA 1
ATOM 1940 C C . GLU A 1 239 ? -3.861 8.152 3.361 1.00 95.00 239 GLU A C 1
ATOM 1942 O O . GLU A 1 239 ? -4.604 7.997 4.332 1.00 95.00 239 GLU A O 1
ATOM 1947 N N . GLN A 1 240 ? -3.467 7.107 2.621 1.00 92.50 240 GLN A N 1
ATOM 1948 C CA . GLN A 1 240 ? -3.859 5.724 2.909 1.00 92.50 240 GLN A CA 1
ATOM 1949 C C . GLN A 1 240 ? -3.282 5.196 4.232 1.00 92.50 240 GLN A C 1
ATOM 1951 O O . GLN A 1 240 ? -4.003 4.514 4.966 1.00 92.50 240 GLN A O 1
ATOM 1956 N N . ASP A 1 241 ? -2.010 5.463 4.542 1.00 93.75 241 ASP A N 1
ATOM 1957 C CA . ASP A 1 241 ? -1.420 5.039 5.816 1.00 93.75 241 ASP A CA 1
ATOM 1958 C C . ASP A 1 241 ? -1.943 5.888 6.998 1.00 93.75 241 ASP A C 1
ATOM 1960 O O . ASP A 1 241 ? -2.195 5.330 8.067 1.00 93.75 241 ASP A O 1
ATOM 1964 N N . GLU A 1 242 ? -2.231 7.183 6.810 1.00 95.56 242 GLU A N 1
ATOM 1965 C CA . GLU A 1 242 ? -2.892 8.031 7.819 1.00 95.56 242 GLU A CA 1
ATOM 1966 C C . GLU A 1 242 ? -4.297 7.507 8.172 1.00 95.56 242 GLU A C 1
ATOM 1968 O O . GLU A 1 242 ? -4.549 7.159 9.331 1.00 95.56 242 GLU A O 1
ATOM 1973 N N . LEU A 1 243 ? -5.180 7.327 7.179 1.00 95.56 243 LEU A N 1
ATOM 1974 C CA . LEU A 1 243 ? -6.537 6.778 7.365 1.00 95.56 243 LEU A CA 1
ATOM 1975 C C . LEU A 1 243 ? -6.539 5.386 8.013 1.00 95.56 243 LEU A C 1
ATOM 1977 O O . LEU A 1 243 ? -7.466 5.018 8.738 1.00 95.56 243 LEU A O 1
ATOM 1981 N N . LYS A 1 244 ? -5.498 4.592 7.765 1.00 95.56 244 LYS A N 1
ATOM 1982 C CA . LYS A 1 244 ? -5.308 3.277 8.382 1.00 95.56 244 LYS A CA 1
ATOM 1983 C C . LYS A 1 244 ? -4.941 3.391 9.863 1.00 95.56 244 LYS A C 1
ATOM 1985 O O . LYS A 1 244 ? -5.481 2.626 10.660 1.00 95.56 244 LYS A O 1
ATOM 1990 N N . THR A 1 245 ? -4.097 4.352 10.254 1.00 95.62 245 THR A N 1
ATOM 1991 C CA . THR A 1 245 ? -3.842 4.621 11.682 1.00 95.62 245 THR A CA 1
ATOM 1992 C C . THR A 1 245 ? -5.085 5.143 12.402 1.00 95.62 245 THR A C 1
ATOM 1994 O O . THR A 1 245 ? -5.379 4.683 13.505 1.00 95.62 245 THR A O 1
ATOM 1997 N N . GLU A 1 246 ? -5.876 6.015 11.768 1.00 96.69 246 GLU A N 1
ATOM 1998 C CA . GLU A 1 246 ? -7.153 6.474 12.327 1.00 96.69 246 GLU A CA 1
ATOM 1999 C C . GLU A 1 246 ? -8.119 5.294 12.530 1.00 96.69 246 GLU A C 1
ATOM 2001 O O . GLU A 1 246 ? -8.622 5.090 13.636 1.00 96.69 246 GLU A O 1
ATOM 2006 N N . LEU A 1 247 ? -8.287 4.433 11.518 1.00 95.69 247 LEU A N 1
ATOM 2007 C CA . LEU A 1 247 ? -9.117 3.229 11.608 1.00 95.69 247 LEU A CA 1
ATOM 2008 C C . LEU A 1 247 ? -8.679 2.281 12.738 1.00 95.69 247 LEU A C 1
ATOM 2010 O O . LEU A 1 247 ? -9.532 1.744 13.447 1.00 95.69 247 LEU A O 1
ATOM 2014 N N . ASP A 1 248 ? -7.376 2.068 12.927 1.00 95.75 248 ASP A N 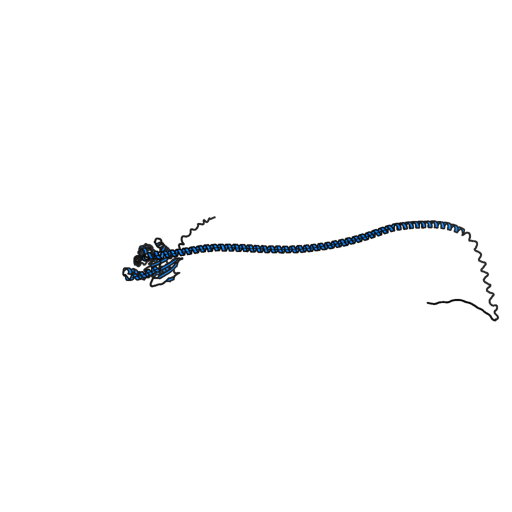1
ATOM 2015 C CA . ASP A 1 248 ? -6.876 1.182 13.983 1.00 95.75 248 ASP A CA 1
ATOM 2016 C C . ASP A 1 248 ? -6.978 1.802 15.391 1.00 95.75 248 ASP A C 1
ATOM 2018 O O . ASP A 1 248 ? -7.217 1.065 16.352 1.00 95.75 248 ASP A O 1
ATOM 2022 N N . THR A 1 249 ? -6.932 3.135 15.534 1.00 96.44 249 THR A N 1
ATOM 2023 C CA . THR A 1 249 ? -7.276 3.796 16.814 1.00 96.44 249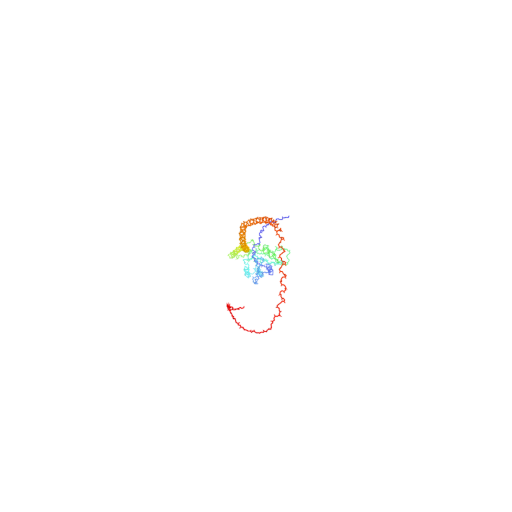 THR A CA 1
ATOM 2024 C C . THR A 1 249 ? -8.775 3.729 17.123 1.00 96.44 249 THR A C 1
ATOM 2026 O O . THR A 1 249 ? -9.139 3.392 18.249 1.00 96.44 249 THR A O 1
ATOM 2029 N N . LEU A 1 250 ? -9.655 3.923 16.131 1.00 96.38 250 LEU A N 1
ATOM 2030 C CA . LEU A 1 250 ? -11.107 3.738 16.287 1.00 96.38 250 LEU A CA 1
ATOM 2031 C C . LEU A 1 250 ? -11.468 2.289 16.665 1.00 96.38 250 LEU A C 1
ATOM 2033 O O . LEU A 1 250 ? -12.359 2.053 17.476 1.00 96.38 250 LEU A O 1
ATOM 2037 N N . ARG A 1 251 ? -10.733 1.302 16.139 1.00 95.62 251 ARG A N 1
ATOM 2038 C CA . ARG A 1 251 ? -10.850 -0.116 16.532 1.00 95.62 251 ARG A CA 1
ATOM 2039 C C . ARG A 1 251 ? -10.310 -0.426 17.926 1.00 95.62 251 ARG A C 1
ATOM 2041 O O . ARG A 1 251 ? -10.584 -1.515 18.432 1.00 95.62 251 ARG A O 1
ATOM 2048 N N . GLN A 1 252 ? -9.491 0.441 18.521 1.00 95.00 252 GLN A N 1
ATOM 2049 C CA . GLN A 1 252 ? -9.095 0.327 19.926 1.00 95.00 252 GLN A CA 1
ATOM 2050 C C . GLN A 1 252 ? -10.194 0.907 20.813 1.00 95.00 252 GLN A C 1
ATOM 2052 O O . GLN A 1 252 ? -10.731 0.167 21.630 1.00 95.00 252 GLN A O 1
ATOM 2057 N N . THR A 1 253 ? -10.641 2.139 20.555 1.00 95.44 253 THR A N 1
ATOM 2058 C CA . THR A 1 253 ? -11.701 2.767 21.361 1.00 95.44 253 THR A CA 1
ATOM 2059 C C . THR A 1 253 ? -13.031 2.011 21.293 1.00 95.44 253 THR A C 1
ATOM 2061 O O . THR A 1 253 ? -13.728 1.930 22.300 1.00 95.44 253 THR A O 1
ATOM 2064 N N . GLU A 1 254 ? -13.374 1.370 20.167 1.00 95.62 254 GLU A N 1
ATOM 2065 C CA . GLU A 1 254 ? -14.545 0.481 20.096 1.00 95.62 254 GLU A CA 1
ATOM 2066 C C . GLU A 1 254 ? -14.411 -0.753 21.012 1.00 95.62 254 GLU A C 1
ATOM 2068 O O . GLU A 1 254 ? -15.410 -1.218 21.561 1.00 95.62 254 GLU A O 1
ATOM 2073 N N . ARG A 1 255 ? -13.200 -1.296 21.199 1.00 95.50 255 ARG A N 1
ATOM 2074 C CA . ARG A 1 255 ? -12.960 -2.408 22.135 1.00 95.50 255 ARG A CA 1
ATOM 2075 C C . ARG A 1 255 ? -13.016 -1.929 23.579 1.00 95.50 255 ARG A C 1
ATOM 2077 O O . ARG A 1 255 ? -13.758 -2.517 24.357 1.00 95.50 255 ARG A O 1
ATOM 2084 N N . ASP A 1 256 ? -12.340 -0.828 23.889 1.00 95.88 256 ASP A N 1
ATOM 2085 C CA . ASP A 1 256 ? -12.317 -0.236 25.231 1.00 95.88 256 ASP A CA 1
ATOM 2086 C C . ASP A 1 256 ? -13.752 0.064 25.720 1.00 95.88 256 ASP A C 1
ATOM 2088 O O . ASP A 1 256 ? -14.157 -0.366 26.798 1.00 95.88 256 ASP A O 1
ATOM 2092 N N . LEU A 1 257 ? -14.582 0.686 24.869 1.00 96.38 257 LEU A N 1
ATOM 2093 C CA . LEU A 1 257 ? -15.994 0.977 25.160 1.00 96.38 257 LEU A CA 1
ATOM 2094 C C . LEU A 1 257 ? -16.874 -0.279 25.302 1.00 96.38 257 LEU A C 1
ATOM 2096 O O . LEU A 1 257 ? -17.889 -0.243 26.000 1.00 96.38 257 LEU A O 1
ATOM 2100 N N . ARG A 1 258 ? -16.527 -1.394 24.645 1.00 96.25 258 ARG A N 1
ATOM 2101 C CA . ARG A 1 258 ? -17.228 -2.679 24.830 1.00 96.25 258 ARG A CA 1
ATOM 2102 C C . ARG A 1 258 ? -16.859 -3.313 26.170 1.00 96.25 258 ARG A C 1
ATOM 2104 O O . ARG A 1 258 ? -17.757 -3.797 26.854 1.00 96.25 258 ARG A O 1
ATOM 2111 N N . GLU A 1 259 ? -15.588 -3.261 26.562 1.00 95.62 259 GLU A N 1
ATOM 2112 C CA . GLU A 1 259 ? -15.119 -3.747 27.864 1.00 95.62 259 GLU A CA 1
ATOM 2113 C C . GLU A 1 259 ? -15.735 -2.928 29.018 1.00 95.62 259 GLU A C 1
ATOM 2115 O O . GLU A 1 259 ? -16.253 -3.513 29.971 1.00 95.62 259 GLU A O 1
ATOM 2120 N N . GLU A 1 260 ? -15.818 -1.596 28.898 1.00 96.00 260 GLU A N 1
ATOM 2121 C CA . GLU A 1 260 ? -16.543 -0.736 29.853 1.00 96.00 260 GLU A CA 1
ATOM 2122 C C . GLU A 1 260 ? -18.049 -1.058 29.928 1.00 96.00 260 GLU A C 1
ATOM 2124 O O . GLU A 1 260 ? -18.632 -1.088 31.018 1.00 96.00 260 GLU A O 1
ATOM 2129 N N . LEU A 1 261 ? -18.698 -1.332 28.789 1.00 96.06 261 LEU A N 1
ATOM 2130 C CA . LEU A 1 261 ? -20.118 -1.695 28.736 1.00 96.06 261 LEU A CA 1
ATOM 2131 C C . LEU A 1 261 ? -20.393 -3.070 29.367 1.00 96.06 261 LEU A C 1
ATOM 2133 O O . LEU A 1 261 ? -21.407 -3.245 30.047 1.00 96.06 261 LEU A O 1
ATOM 2137 N N . GLU A 1 262 ? -19.511 -4.050 29.165 1.00 95.94 262 GLU A N 1
ATOM 2138 C CA . GLU A 1 262 ? -19.622 -5.371 29.791 1.00 95.94 262 GLU A CA 1
ATOM 2139 C C . GLU A 1 262 ? -19.332 -5.307 31.297 1.00 95.94 262 GLU A C 1
ATOM 2141 O O . GLU A 1 262 ? -20.113 -5.849 32.083 1.00 95.94 262 GLU A O 1
ATOM 2146 N N . ALA A 1 263 ? -18.319 -4.549 31.729 1.00 95.75 263 ALA A N 1
ATOM 2147 C CA . ALA A 1 263 ? -18.069 -4.274 33.145 1.00 95.75 263 ALA A CA 1
ATOM 2148 C C . ALA A 1 263 ? -19.271 -3.587 33.824 1.00 95.75 263 ALA A C 1
ATOM 2150 O O . ALA A 1 263 ? -19.676 -3.981 34.920 1.00 95.75 263 ALA A O 1
ATOM 2151 N N . SER A 1 264 ? -19.900 -2.621 33.146 1.00 94.69 264 SER A N 1
ATOM 2152 C CA . SER A 1 264 ? -21.102 -1.929 33.634 1.00 94.69 264 SER A CA 1
ATOM 2153 C C . SER A 1 264 ? -22.293 -2.882 33.804 1.00 94.69 264 SER A C 1
ATOM 2155 O O . SER A 1 264 ? -22.971 -2.842 34.829 1.00 94.69 264 SER A O 1
ATOM 2157 N N . ARG A 1 265 ? -22.515 -3.795 32.846 1.00 96.44 265 ARG A N 1
ATOM 2158 C CA . ARG A 1 265 ? -23.554 -4.842 32.935 1.00 96.44 265 ARG A CA 1
ATOM 2159 C C . ARG A 1 265 ? -23.286 -5.841 34.059 1.00 96.44 265 ARG A C 1
ATOM 2161 O O . ARG A 1 265 ? -24.218 -6.249 34.748 1.00 96.44 265 ARG A O 1
ATOM 2168 N N . HIS A 1 266 ? -22.028 -6.227 34.270 1.00 95.31 266 HIS A N 1
ATOM 2169 C CA . HIS A 1 266 ? -21.656 -7.080 35.398 1.00 95.31 266 HIS A CA 1
ATOM 2170 C C . HIS A 1 266 ? -21.900 -6.383 36.744 1.00 95.31 266 HIS A C 1
ATOM 2172 O O . HIS A 1 266 ? -22.391 -7.025 37.672 1.00 95.31 266 HIS A O 1
ATOM 2178 N N . HIS A 1 267 ? -21.640 -5.075 36.844 1.00 95.00 267 HIS A N 1
ATOM 2179 C CA . HIS A 1 267 ? -21.952 -4.296 38.043 1.00 95.00 267 HIS A CA 1
ATOM 2180 C C . HIS A 1 267 ? -23.467 -4.175 38.291 1.00 95.00 267 HIS A C 1
ATOM 2182 O O . HIS A 1 267 ? -23.914 -4.397 39.414 1.00 95.00 267 HIS A O 1
ATOM 2188 N N . GLU A 1 268 ? -24.268 -3.912 37.251 1.00 95.19 268 GLU A N 1
ATOM 2189 C CA . GLU A 1 268 ? -25.738 -3.901 37.335 1.00 95.19 268 GLU A CA 1
ATOM 2190 C C . GLU A 1 268 ? -26.295 -5.264 37.791 1.00 95.19 268 GLU A C 1
ATOM 2192 O O . GLU A 1 268 ? -27.139 -5.326 38.685 1.00 95.19 268 GLU A O 1
ATOM 2197 N N . SER A 1 269 ? -25.766 -6.368 37.250 1.00 94.81 269 SER A N 1
ATOM 2198 C CA . SER A 1 2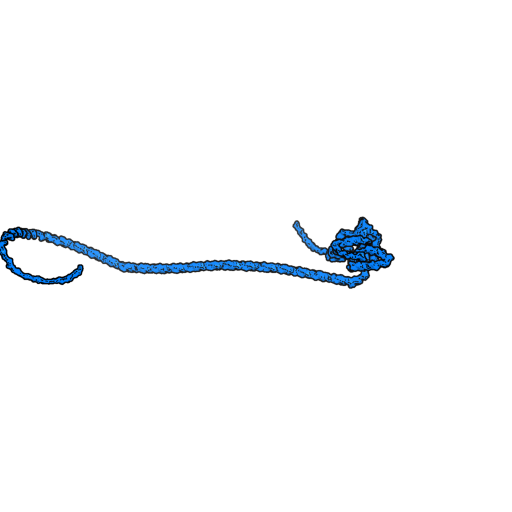69 ? -26.150 -7.724 37.662 1.00 94.81 269 SER A CA 1
ATOM 2199 C C . SER A 1 269 ? -25.786 -8.025 39.121 1.00 94.81 269 SER A C 1
ATOM 2201 O O . SER A 1 269 ? -26.582 -8.643 39.824 1.00 94.81 269 SER A O 1
ATOM 2203 N N . ALA A 1 270 ? -24.617 -7.581 39.595 1.00 95.75 270 ALA A N 1
ATOM 2204 C CA . ALA A 1 270 ? -24.205 -7.760 40.988 1.00 95.75 270 ALA A CA 1
ATOM 2205 C C . ALA A 1 270 ? -25.098 -6.957 41.952 1.00 95.75 270 ALA A C 1
ATOM 2207 O O . ALA A 1 270 ? -25.572 -7.498 42.950 1.00 95.75 270 ALA A O 1
ATOM 2208 N N . LEU A 1 271 ? -25.414 -5.701 41.614 1.00 94.75 271 LEU A N 1
ATOM 2209 C CA . LEU A 1 271 ? -26.356 -4.875 42.377 1.00 94.75 271 LEU A CA 1
ATOM 2210 C C . LEU A 1 271 ? -27.759 -5.500 42.437 1.00 94.75 271 LEU A C 1
ATOM 2212 O O . LEU A 1 271 ? -28.437 -5.385 43.457 1.00 94.75 271 LEU A O 1
ATOM 2216 N N . GLN A 1 272 ? -28.201 -6.185 41.378 1.00 94.50 272 GLN A N 1
ATOM 2217 C CA . GLN A 1 272 ? -29.477 -6.902 41.376 1.00 94.50 272 GLN A CA 1
ATOM 2218 C C . GLN A 1 272 ? -29.463 -8.125 42.317 1.00 94.50 272 GLN A C 1
ATOM 2220 O O . GLN A 1 272 ? -30.451 -8.351 43.020 1.00 94.50 272 GLN A O 1
ATOM 2225 N N . GLU A 1 273 ? -28.360 -8.879 42.394 1.00 95.06 273 GLU A N 1
ATOM 2226 C CA . GLU A 1 273 ? -28.205 -9.982 43.360 1.00 95.06 273 GLU A CA 1
ATOM 2227 C C . GLU A 1 273 ? -28.121 -9.480 44.815 1.00 95.06 273 GLU A C 1
ATOM 2229 O O . GLU A 1 273 ? -28.783 -10.032 45.701 1.00 95.06 273 GLU A O 1
ATOM 2234 N N . GLU A 1 274 ? -27.386 -8.394 45.078 1.00 95.12 274 GLU A N 1
ATOM 2235 C CA . GLU A 1 274 ? -27.372 -7.724 46.390 1.00 95.12 274 GLU A CA 1
ATOM 2236 C C . GLU A 1 274 ? -28.776 -7.237 46.787 1.00 95.12 274 GLU A C 1
ATOM 2238 O O . GLU A 1 274 ? -29.230 -7.437 47.916 1.00 95.12 274 GLU A O 1
ATOM 2243 N N . LEU A 1 275 ? -29.518 -6.659 45.841 1.00 95.44 275 LEU A N 1
ATOM 2244 C CA . LEU A 1 275 ? -30.877 -6.180 46.064 1.00 95.44 275 LEU A CA 1
ATOM 2245 C C . LEU A 1 275 ? -31.862 -7.330 46.359 1.00 95.44 275 LEU A C 1
ATOM 2247 O O . LEU A 1 275 ? -32.727 -7.190 47.228 1.00 95.44 275 LEU A O 1
ATOM 2251 N N . ASP A 1 276 ? -31.765 -8.463 45.662 1.00 94.88 276 ASP A N 1
ATOM 2252 C CA . ASP A 1 276 ? -32.657 -9.609 45.881 1.00 94.88 276 ASP A CA 1
ATOM 2253 C C . ASP A 1 276 ? -32.291 -10.432 47.128 1.00 94.88 276 ASP A C 1
ATOM 2255 O O . ASP A 1 276 ? -33.193 -10.916 47.824 1.00 94.88 276 ASP A O 1
ATOM 2259 N N . THR A 1 277 ? -31.010 -10.503 47.504 1.00 95.25 277 THR A N 1
ATOM 2260 C CA . THR A 1 277 ? -30.593 -11.052 48.808 1.00 95.25 277 THR A CA 1
ATOM 2261 C C . THR A 1 277 ? -31.027 -10.153 49.972 1.00 95.25 277 THR A C 1
ATOM 2263 O O . THR A 1 277 ? -31.539 -10.669 50.969 1.00 95.25 277 THR A O 1
ATOM 2266 N N . ALA A 1 278 ? -30.959 -8.824 49.828 1.00 93.94 278 ALA A N 1
ATOM 2267 C CA . ALA A 1 278 ? -31.487 -7.870 50.809 1.00 93.94 278 ALA A CA 1
ATOM 2268 C C . ALA A 1 278 ? -33.020 -7.960 50.967 1.00 93.94 278 ALA A C 1
ATOM 2270 O O . ALA A 1 278 ? -33.527 -7.984 52.090 1.00 93.94 278 ALA A O 1
ATOM 2271 N N . LYS A 1 279 ? -33.785 -8.112 49.873 1.00 94.88 279 LYS A N 1
ATOM 2272 C CA . LYS A 1 279 ? -35.229 -8.439 49.949 1.00 94.88 279 LYS A CA 1
ATOM 2273 C C . LYS A 1 279 ? -35.470 -9.783 50.645 1.00 94.88 279 LYS A C 1
ATOM 2275 O O . LYS A 1 279 ? -36.494 -9.963 51.307 1.00 94.88 279 LYS A O 1
ATOM 2280 N N . GLY A 1 280 ? -34.559 -10.743 50.479 1.00 93.19 280 GLY A N 1
ATOM 2281 C CA . GLY A 1 280 ? -34.586 -12.039 51.156 1.00 93.19 280 GLY A CA 1
ATOM 2282 C C . GLY A 1 280 ? -34.485 -11.907 52.676 1.00 93.19 280 GLY A C 1
ATOM 2283 O O . GLY A 1 280 ? -35.356 -12.411 53.390 1.00 93.19 280 GLY A O 1
ATOM 2284 N N . SER A 1 281 ? -33.477 -11.183 53.169 1.00 92.50 281 SER A N 1
ATOM 2285 C CA . SER A 1 281 ? -33.287 -10.947 54.606 1.00 92.50 281 SER A CA 1
ATOM 2286 C C . SER A 1 281 ? -34.385 -10.059 55.202 1.00 92.50 281 SER A C 1
ATOM 2288 O O . SER A 1 281 ? -34.895 -10.377 56.275 1.00 92.50 281 SER A O 1
ATOM 2290 N N . GLU A 1 282 ? -34.864 -9.035 54.486 1.00 93.12 282 GLU A N 1
ATOM 2291 C CA . GLU A 1 282 ? -36.010 -8.220 54.916 1.00 93.12 282 GLU A CA 1
ATOM 2292 C C . GLU A 1 282 ? -37.279 -9.076 55.104 1.00 93.12 282 GLU A C 1
ATOM 2294 O O . GLU A 1 282 ? -37.977 -8.970 56.116 1.00 93.12 282 GLU A O 1
ATOM 2299 N N . ARG A 1 283 ? -37.566 -9.990 54.164 1.00 92.88 283 ARG A N 1
ATOM 2300 C CA . ARG A 1 283 ? -38.682 -10.947 54.275 1.00 92.88 283 ARG A CA 1
ATOM 2301 C C . ARG A 1 283 ? -38.525 -11.912 55.449 1.00 92.88 283 ARG A C 1
ATOM 2303 O O . ARG A 1 283 ? -39.540 -12.350 55.990 1.00 92.88 283 ARG A O 1
ATOM 2310 N N . GLN A 1 284 ? -37.300 -12.267 55.829 1.00 93.12 284 GLN A N 1
ATOM 2311 C CA . GLN A 1 284 ? -37.050 -13.106 56.999 1.00 93.12 284 GLN A CA 1
ATOM 2312 C C . GLN A 1 284 ? -37.247 -12.320 58.303 1.00 93.12 284 GLN A C 1
ATOM 2314 O O . GLN A 1 284 ? -38.041 -12.747 59.139 1.00 93.12 284 GLN A O 1
ATOM 2319 N N . LEU A 1 285 ? -36.658 -11.128 58.424 1.00 94.44 285 LEU A N 1
ATOM 2320 C CA . LEU A 1 285 ? -36.844 -10.238 59.577 1.00 94.44 285 LEU A CA 1
ATOM 2321 C C . LEU A 1 285 ? -38.323 -9.880 59.801 1.00 94.44 285 LEU A C 1
ATOM 2323 O O . LEU A 1 285 ? -38.786 -9.847 60.938 1.00 94.44 285 LEU A O 1
ATOM 2327 N N . ARG A 1 286 ? -39.110 -9.692 58.729 1.00 94.44 286 ARG A N 1
ATOM 2328 C CA . ARG A 1 286 ? -40.573 -9.517 58.823 1.00 94.44 286 ARG A CA 1
ATOM 2329 C C . ARG A 1 286 ? -41.278 -10.730 59.446 1.00 94.44 286 ARG A C 1
ATOM 2331 O O . ARG A 1 286 ? -42.152 -10.540 60.288 1.00 94.44 286 ARG A O 1
ATOM 2338 N N . LYS A 1 287 ? -40.899 -11.963 59.079 1.00 94.12 287 LYS A N 1
ATOM 2339 C CA . LYS A 1 287 ? -41.461 -13.195 59.673 1.00 94.12 287 LYS A CA 1
ATOM 2340 C C . LYS A 1 287 ? -41.077 -13.348 61.144 1.00 94.12 287 LYS A C 1
ATOM 2342 O O . LYS A 1 287 ? -41.913 -13.746 61.947 1.00 94.12 287 LYS A O 1
ATOM 2347 N N . GLU A 1 288 ? -39.834 -13.030 61.491 1.00 94.50 288 GLU A N 1
ATOM 2348 C CA . GLU A 1 288 ? -39.333 -13.081 62.870 1.00 94.50 288 GLU A CA 1
ATOM 2349 C C . GLU A 1 288 ? -40.027 -12.025 63.750 1.00 94.50 288 GLU A C 1
ATOM 2351 O O . GLU A 1 288 ? -40.472 -12.337 64.854 1.00 94.50 288 GLU A O 1
ATOM 2356 N N . LEU A 1 289 ? -40.248 -10.814 63.225 1.00 94.12 289 LEU A N 1
ATOM 2357 C CA . LEU A 1 289 ? -41.036 -9.765 63.880 1.00 94.12 289 LEU A CA 1
ATOM 2358 C C . LEU A 1 289 ? -42.514 -10.159 64.055 1.00 94.12 289 LEU A C 1
ATOM 2360 O O . LEU A 1 289 ? -43.093 -9.910 65.112 1.00 94.12 289 LEU A O 1
ATOM 2364 N N . GLU A 1 290 ? -43.134 -10.792 63.054 1.00 93.06 290 GLU A N 1
ATOM 2365 C CA . GLU A 1 290 ? -44.488 -11.347 63.189 1.00 93.06 290 GLU A CA 1
ATOM 2366 C C . GLU A 1 290 ? -44.562 -12.466 64.235 1.00 93.06 290 GLU A C 1
ATOM 2368 O O . GLU A 1 290 ? -45.527 -12.521 64.994 1.00 93.06 290 GLU A O 1
ATOM 2373 N N . ALA A 1 291 ? -43.566 -13.354 64.293 1.00 93.50 291 ALA A N 1
ATOM 2374 C CA . ALA A 1 291 ? -43.509 -14.417 65.291 1.00 93.50 291 ALA A CA 1
ATOM 2375 C C . ALA A 1 291 ? -43.355 -13.846 66.710 1.00 93.50 291 ALA A C 1
ATOM 2377 O O . ALA A 1 291 ? -44.100 -14.241 67.607 1.00 93.50 291 ALA A O 1
ATOM 2378 N N . SER A 1 292 ? -42.470 -12.861 66.884 1.00 91.06 292 SER A N 1
ATOM 2379 C CA . SER A 1 292 ? -42.258 -12.156 68.152 1.00 91.06 292 SER A CA 1
ATOM 2380 C C . SER A 1 292 ? -43.530 -11.437 68.627 1.00 91.06 292 SER A C 1
ATOM 2382 O O . SER A 1 292 ? -43.963 -11.634 69.758 1.00 91.06 292 SER A O 1
ATOM 2384 N N . ARG A 1 293 ? -44.240 -10.726 67.737 1.00 93.94 293 ARG A N 1
ATOM 2385 C CA . ARG A 1 293 ? -45.547 -10.108 68.055 1.00 93.94 293 ARG A CA 1
ATOM 2386 C C . ARG A 1 293 ? -46.633 -11.116 68.441 1.00 93.94 293 ARG A C 1
ATOM 2388 O O . ARG A 1 293 ? -47.498 -10.806 69.255 1.00 93.94 293 ARG A O 1
ATOM 2395 N N . ARG A 1 294 ? -46.612 -12.329 67.874 1.00 91.88 294 ARG A N 1
ATOM 2396 C CA . ARG A 1 294 ? -47.526 -13.409 68.291 1.00 91.88 294 ARG A CA 1
ATOM 2397 C C . ARG A 1 294 ? -47.168 -13.927 69.686 1.00 91.88 294 ARG A C 1
ATOM 2399 O O . ARG A 1 294 ? -48.077 -14.190 70.461 1.00 91.88 294 ARG A O 1
ATOM 2406 N N . GLN A 1 295 ? -45.880 -14.031 70.022 1.00 90.31 295 GLN A N 1
ATOM 2407 C CA . GLN A 1 295 ? -45.436 -14.374 71.380 1.00 90.31 295 GLN A CA 1
ATOM 2408 C C . GLN A 1 295 ? -45.819 -13.284 72.390 1.00 90.31 295 GLN A C 1
ATOM 2410 O O . GLN A 1 295 ? -46.363 -13.607 73.438 1.00 90.31 295 GLN A O 1
ATOM 2415 N N . GLU A 1 296 ? -45.618 -12.009 72.052 1.00 93.19 296 GLU A N 1
ATOM 2416 C CA . GLU A 1 296 ? -46.033 -10.850 72.855 1.00 93.19 296 GLU A CA 1
ATOM 2417 C C . GLU A 1 296 ? -47.543 -10.879 73.155 1.00 93.19 296 GLU A C 1
ATOM 2419 O O . GLU A 1 296 ? -47.941 -10.801 74.314 1.00 93.19 296 GLU A O 1
ATOM 2424 N N . SER A 1 297 ? -48.383 -11.113 72.139 1.00 91.50 297 SER A N 1
ATOM 2425 C CA . SER A 1 297 ? -49.840 -11.231 72.305 1.00 91.50 297 SER A CA 1
ATOM 2426 C C . SER A 1 297 ? -50.277 -12.459 73.123 1.00 91.50 297 SER A C 1
ATOM 2428 O O . SER A 1 297 ? -51.256 -12.377 73.866 1.00 91.50 297 SER A O 1
ATOM 2430 N N . VAL A 1 298 ? -49.559 -13.587 73.033 1.00 93.81 298 VAL A N 1
ATOM 2431 C CA . VAL A 1 298 ? -49.811 -14.759 73.893 1.00 93.81 298 VAL A CA 1
ATOM 2432 C C . VAL A 1 298 ? -49.432 -14.456 75.343 1.00 93.81 298 VAL A C 1
ATOM 2434 O O . VAL A 1 298 ? -50.231 -14.724 76.234 1.00 93.81 298 VAL A O 1
ATOM 2437 N N . LEU A 1 299 ? -48.274 -13.833 75.582 1.00 92.75 299 LEU A N 1
ATOM 2438 C CA . LEU A 1 299 ? -47.827 -13.431 76.919 1.00 92.75 299 LEU A CA 1
ATOM 2439 C C . LEU A 1 299 ? -48.761 -12.387 77.552 1.00 92.75 299 LEU A C 1
ATOM 2441 O O . LEU A 1 299 ? -49.014 -12.445 78.751 1.00 92.75 299 LEU A O 1
ATOM 2445 N N . GLU A 1 300 ? -49.313 -11.458 76.767 1.00 92.75 300 GLU A N 1
ATOM 2446 C CA . GLU A 1 300 ? -50.320 -10.498 77.238 1.00 92.75 300 GLU A CA 1
ATOM 2447 C C . GLU A 1 300 ? -51.616 -11.205 77.675 1.00 92.75 300 GLU A C 1
ATOM 2449 O O . GLU A 1 300 ? -52.135 -10.933 78.761 1.00 92.75 300 GLU A O 1
ATOM 2454 N N . MET A 1 301 ? -52.091 -12.181 76.891 1.00 90.50 301 MET A N 1
ATOM 2455 C CA . MET A 1 301 ? -53.243 -13.011 77.257 1.00 90.50 301 MET A CA 1
ATOM 2456 C C . MET A 1 301 ? -52.964 -13.870 78.503 1.00 90.50 301 MET A C 1
ATOM 2458 O O . MET A 1 301 ? -53.807 -13.944 79.398 1.00 90.50 301 MET A O 1
ATOM 2462 N N . GLU A 1 302 ? -51.783 -14.485 78.606 1.00 92.50 302 GLU A N 1
ATOM 2463 C CA . GLU A 1 302 ? -51.360 -15.242 79.790 1.00 92.50 302 GLU A CA 1
ATOM 2464 C C . GLU A 1 302 ? -51.324 -14.343 81.036 1.00 92.50 302 GLU A C 1
ATOM 2466 O O . GLU A 1 302 ? -51.912 -14.698 82.060 1.00 92.50 302 GLU A O 1
ATOM 2471 N N . LEU A 1 303 ? -50.742 -13.142 80.942 1.00 90.81 303 LEU A N 1
ATOM 2472 C CA . LEU A 1 303 ? -50.720 -12.154 82.026 1.00 90.81 303 LEU A CA 1
ATOM 2473 C C . LEU A 1 303 ? -52.127 -11.744 82.479 1.00 90.81 303 LEU A C 1
ATOM 2475 O O . LEU A 1 303 ? -52.366 -11.639 83.683 1.00 90.81 303 LEU A O 1
ATOM 2479 N N . ASP A 1 304 ? -53.071 -11.541 81.559 1.00 91.44 304 ASP A N 1
ATOM 2480 C CA . ASP A 1 304 ? -54.450 -11.201 81.922 1.00 91.44 304 ASP A CA 1
ATOM 2481 C C . ASP A 1 304 ? -55.237 -12.391 82.493 1.00 91.44 304 ASP A C 1
ATOM 2483 O O . ASP A 1 304 ? -56.019 -12.194 83.430 1.00 91.44 304 ASP A O 1
ATOM 2487 N N . THR A 1 305 ? -54.973 -13.632 82.062 1.00 90.75 305 THR A N 1
ATOM 2488 C CA . THR A 1 305 ? -55.515 -14.818 82.757 1.00 90.75 305 THR A CA 1
ATOM 2489 C C . THR A 1 305 ? -54.932 -14.976 84.164 1.00 90.75 305 THR A C 1
ATOM 2491 O O . THR A 1 305 ? -55.691 -15.216 85.103 1.00 90.75 305 THR A O 1
ATOM 2494 N N . ALA A 1 306 ? -53.630 -14.731 84.350 1.00 88.56 306 ALA A N 1
ATOM 2495 C CA . ALA A 1 306 ? -52.965 -14.778 85.651 1.00 88.56 306 ALA A CA 1
ATOM 2496 C C . ALA A 1 306 ? -53.498 -13.696 86.609 1.00 88.56 306 ALA A C 1
ATOM 2498 O O . ALA A 1 306 ? -53.823 -13.995 87.760 1.00 88.56 306 ALA A O 1
ATOM 2499 N N . ARG A 1 307 ? -53.698 -12.462 86.119 1.00 91.25 307 ARG A N 1
ATOM 2500 C CA . ARG A 1 307 ? -54.407 -11.380 86.837 1.00 91.25 307 ARG A CA 1
ATOM 2501 C C . ARG A 1 307 ? -55.863 -11.744 87.138 1.00 91.25 307 ARG A C 1
ATOM 2503 O O . ARG A 1 307 ? -56.411 -11.286 88.138 1.00 91.25 307 ARG A O 1
ATOM 2510 N N . GLY A 1 308 ? -56.508 -12.527 86.274 1.00 88.44 308 GLY A N 1
ATOM 2511 C CA . GLY A 1 308 ? -57.843 -13.083 86.490 1.00 88.44 308 GLY A CA 1
ATOM 2512 C C . GLY A 1 308 ? -57.874 -14.031 87.688 1.00 88.44 308 GLY A C 1
ATOM 2513 O O . GLY A 1 308 ? -58.638 -13.799 88.626 1.00 88.44 308 GLY A O 1
ATOM 2514 N N . SER A 1 309 ? -56.991 -15.034 87.704 1.00 84.00 309 SER A N 1
ATOM 2515 C CA . SER A 1 309 ? -56.856 -15.965 88.831 1.00 84.00 309 SER A CA 1
ATOM 2516 C C . SER A 1 309 ? -56.394 -15.276 90.117 1.00 84.00 309 SER A C 1
ATOM 2518 O O . SER A 1 309 ? -56.952 -15.550 91.172 1.00 84.00 309 SER A O 1
ATOM 2520 N N . GLU A 1 310 ? -55.463 -14.316 90.053 1.00 85.38 310 GLU A N 1
ATOM 2521 C CA . GLU A 1 310 ? -55.035 -13.532 91.222 1.00 85.38 310 GLU A CA 1
ATOM 2522 C C . GLU A 1 310 ? -56.219 -12.769 91.837 1.00 85.38 310 GLU A C 1
ATOM 2524 O O . GLU A 1 310 ? -56.437 -12.819 93.048 1.00 85.38 310 GLU A O 1
ATOM 2529 N N . LYS A 1 311 ? -57.039 -12.104 91.008 1.00 87.19 311 LYS A N 1
ATOM 2530 C CA . LYS A 1 311 ? -58.262 -11.420 91.461 1.00 87.19 311 LYS A CA 1
ATOM 2531 C C . LYS A 1 311 ? -59.278 -12.390 92.060 1.00 87.19 311 LYS A C 1
ATOM 2533 O O . LYS A 1 311 ? -59.942 -12.012 93.022 1.00 87.19 311 LYS A O 1
ATOM 2538 N N . GLN A 1 312 ? -59.417 -13.596 91.508 1.00 84.88 312 GLN A N 1
ATOM 2539 C CA . GLN A 1 312 ? -60.313 -14.617 92.048 1.00 84.88 312 GLN A CA 1
ATOM 2540 C C . GLN A 1 312 ? -59.810 -15.134 93.401 1.00 84.88 312 GLN A C 1
ATOM 2542 O O . GLN A 1 312 ? -60.526 -15.001 94.387 1.00 84.88 312 GLN A O 1
ATOM 2547 N N . SER A 1 313 ? -58.563 -15.592 93.504 1.00 82.00 313 SER A N 1
ATOM 2548 C CA . SER A 1 313 ? -58.012 -16.062 94.780 1.00 82.00 313 SER A CA 1
ATOM 2549 C C . SER A 1 313 ? -57.913 -14.954 95.830 1.00 82.00 313 SER A C 1
ATOM 2551 O O . SER A 1 313 ? -58.027 -15.220 97.022 1.00 82.00 313 SER A O 1
ATOM 2553 N N . ARG A 1 314 ? -57.804 -13.683 95.423 1.00 86.94 314 ARG A N 1
ATOM 2554 C CA . ARG A 1 314 ? -57.929 -12.535 96.333 1.00 86.94 314 ARG A CA 1
ATOM 2555 C C . ARG A 1 314 ? -59.369 -12.272 96.803 1.00 86.94 314 ARG A C 1
ATOM 2557 O O . ARG A 1 314 ? -59.527 -11.709 97.885 1.00 86.94 314 ARG A O 1
ATOM 2564 N N . LYS A 1 315 ? -60.401 -12.665 96.042 1.00 85.56 315 LYS A N 1
ATOM 2565 C CA . LYS A 1 315 ? -61.792 -12.710 96.532 1.00 85.56 315 LYS A CA 1
ATOM 2566 C C . LYS A 1 315 ? -61.992 -13.872 97.493 1.00 85.56 315 LYS A C 1
ATOM 2568 O O . LYS A 1 315 ? -62.452 -13.628 98.595 1.00 85.56 315 LYS A O 1
ATOM 2573 N N . GLU A 1 316 ? -61.556 -15.073 97.125 1.00 84.44 316 GLU A N 1
ATOM 2574 C CA . GLU A 1 316 ? -61.667 -16.286 97.952 1.00 84.44 316 GLU A CA 1
ATOM 2575 C C . GLU A 1 316 ? -60.960 -16.095 99.312 1.00 84.44 316 GLU A C 1
ATOM 2577 O O . GLU A 1 316 ? -61.517 -16.404 100.360 1.00 84.44 316 GLU A O 1
ATOM 2582 N N . LEU A 1 317 ? -59.777 -15.461 99.327 1.00 81.56 317 LEU A N 1
ATOM 2583 C CA . LEU A 1 317 ? -59.079 -15.036 100.552 1.00 81.56 317 LEU A CA 1
ATOM 2584 C C . LEU A 1 317 ? -59.758 -13.872 101.296 1.00 81.56 317 LEU A C 1
ATOM 2586 O O . LEU A 1 317 ? -59.457 -13.643 102.465 1.00 81.56 317 LEU A O 1
ATOM 2590 N N . GLY A 1 318 ? -60.610 -13.089 100.636 1.00 81.12 318 GLY A N 1
ATOM 2591 C CA . GLY A 1 318 ? -61.419 -12.037 101.259 1.00 81.12 318 GLY A CA 1
ATOM 2592 C C . GLY A 1 318 ? -62.686 -12.593 101.909 1.00 81.12 318 GLY A C 1
ATOM 2593 O O . GLY A 1 318 ? -63.019 -12.199 103.021 1.00 81.12 318 GLY A O 1
ATOM 2594 N N . GLU A 1 319 ? -63.333 -13.544 101.239 1.00 82.75 319 GLU A N 1
ATOM 2595 C CA . GLU A 1 319 ? -64.493 -14.308 101.700 1.00 82.75 319 GLU A CA 1
ATOM 2596 C C . GLU A 1 319 ? -64.092 -15.184 102.895 1.00 82.75 319 GLU A C 1
ATOM 2598 O O . GLU A 1 319 ? -64.604 -14.968 103.986 1.00 82.75 319 GLU A O 1
ATOM 2603 N N . SER A 1 320 ? -63.038 -16.000 102.774 1.00 74.00 320 SER A N 1
ATOM 2604 C CA . SER A 1 320 ? -62.484 -16.780 103.895 1.00 74.00 320 SER A CA 1
ATOM 2605 C C . SER A 1 320 ? -62.045 -15.918 105.089 1.00 74.00 320 SER A C 1
ATOM 2607 O O . SER A 1 320 ? -62.134 -16.373 106.224 1.00 74.00 320 SER A O 1
ATOM 2609 N N . ARG A 1 321 ? -61.603 -14.669 104.873 1.00 79.75 321 ARG A N 1
ATOM 2610 C CA . ARG A 1 321 ? -61.317 -13.718 105.968 1.00 79.75 321 ARG A CA 1
ATOM 2611 C C . ARG A 1 321 ? -62.572 -13.124 106.596 1.00 79.75 321 ARG A C 1
ATOM 2613 O O . ARG A 1 321 ? -62.529 -12.729 107.759 1.00 79.75 321 ARG A O 1
ATOM 2620 N N . HIS A 1 322 ? -63.658 -13.002 105.837 1.00 80.62 322 HIS A N 1
ATOM 2621 C CA . HIS A 1 322 ? -64.948 -12.614 106.387 1.00 80.62 322 HIS A CA 1
ATOM 2622 C C . HIS A 1 322 ? -65.524 -13.762 107.218 1.00 80.62 322 HIS A C 1
ATOM 2624 O O . HIS A 1 322 ? -65.935 -13.508 108.346 1.00 80.62 322 HIS A O 1
ATOM 2630 N N . ASP A 1 323 ? -65.442 -14.997 106.720 1.00 80.38 323 ASP A N 1
ATOM 2631 C CA . ASP A 1 323 ? -65.841 -16.212 107.433 1.00 80.38 323 ASP A CA 1
ATOM 2632 C C . ASP A 1 323 ? -65.030 -16.390 108.728 1.00 80.38 323 ASP A C 1
ATOM 2634 O O . ASP A 1 323 ? -65.623 -16.524 109.794 1.00 80.38 323 ASP A O 1
ATOM 2638 N N . ASP A 1 324 ? -63.694 -16.272 108.682 1.00 80.12 324 ASP A N 1
ATOM 2639 C CA . ASP A 1 324 ? -62.833 -16.253 109.880 1.00 80.12 324 ASP A CA 1
ATOM 2640 C C . ASP A 1 324 ? -63.266 -15.162 110.878 1.00 80.12 324 ASP A C 1
ATOM 2642 O O . ASP A 1 324 ? -63.279 -15.388 112.087 1.00 80.12 324 ASP A O 1
ATOM 2646 N N . SER A 1 325 ? -63.636 -13.970 110.391 1.00 74.31 325 SER A N 1
ATOM 2647 C CA . SER A 1 325 ? -64.094 -12.865 111.243 1.00 74.31 325 SER A CA 1
ATOM 2648 C C . SER A 1 325 ? -65.467 -13.131 111.865 1.00 74.31 325 SER A C 1
ATOM 2650 O O . SER A 1 325 ? -65.674 -12.769 113.020 1.00 74.31 325 SER A O 1
ATOM 2652 N N . VAL A 1 326 ? -66.390 -13.757 111.129 1.00 80.75 326 VAL A N 1
ATOM 2653 C CA . VAL A 1 326 ? -67.717 -14.146 111.630 1.00 80.75 326 VAL A CA 1
ATOM 2654 C C . VAL A 1 326 ? -67.577 -15.269 112.653 1.00 80.75 326 VAL A C 1
ATOM 2656 O O . VAL A 1 326 ? -68.135 -15.162 113.737 1.00 80.75 326 VAL A O 1
ATOM 2659 N N . LEU A 1 327 ? -66.760 -16.289 112.379 1.00 76.75 327 LEU A N 1
ATOM 2660 C CA . LEU A 1 327 ? -66.458 -17.369 113.323 1.00 76.75 327 LEU A CA 1
ATOM 2661 C C . LEU A 1 327 ? -65.781 -16.843 114.598 1.00 76.75 327 LEU A C 1
ATOM 2663 O O . LEU A 1 327 ? -66.084 -17.308 115.696 1.00 76.75 327 LEU A O 1
ATOM 2667 N N . GLN A 1 328 ? -64.897 -15.848 114.486 1.00 73.38 328 GLN A N 1
ATOM 2668 C CA . GLN A 1 328 ? -64.290 -15.185 115.643 1.00 73.38 328 GLN A CA 1
ATOM 2669 C C . GLN A 1 328 ? -65.331 -14.407 116.471 1.00 73.38 328 GLN A C 1
ATOM 2671 O O . GLN A 1 328 ? -65.292 -14.458 117.702 1.00 73.38 328 GLN A O 1
ATOM 2676 N N . GLU A 1 329 ? -66.278 -13.726 115.821 1.00 76.75 329 GLU A N 1
ATOM 2677 C CA . GLU A 1 329 ? -67.360 -12.985 116.481 1.00 76.75 329 GLU A CA 1
ATOM 2678 C C . GLU A 1 329 ? -68.399 -13.933 117.117 1.00 76.75 329 GLU A C 1
ATOM 2680 O O . GLU A 1 329 ? -68.797 -13.731 118.266 1.00 76.75 329 GLU A O 1
ATOM 2685 N N . GLU A 1 330 ? -68.742 -15.048 116.461 1.00 77.62 330 GLU A N 1
ATOM 2686 C CA . GLU A 1 330 ? -69.535 -16.142 117.040 1.00 77.62 330 GLU A CA 1
ATOM 2687 C C . GLU A 1 330 ? -68.839 -16.775 118.254 1.00 77.62 330 GLU A C 1
ATOM 2689 O O . GLU A 1 330 ? -69.485 -17.015 119.276 1.00 77.62 330 GLU A O 1
ATOM 2694 N N . LEU A 1 331 ? -67.519 -16.993 118.202 1.00 74.62 331 LEU A N 1
ATOM 2695 C CA . LEU A 1 331 ? -66.730 -17.464 119.346 1.00 74.62 331 LEU A CA 1
ATOM 2696 C C . LEU A 1 331 ? -66.730 -16.455 120.505 1.00 74.62 331 LEU A C 1
ATOM 2698 O O . LEU A 1 331 ? -66.768 -16.863 121.670 1.00 74.62 331 LEU A O 1
ATOM 2702 N N . ASP A 1 332 ? -66.726 -15.151 120.221 1.00 74.75 332 ASP A N 1
ATOM 2703 C CA . ASP A 1 332 ? -66.829 -14.103 121.240 1.00 74.75 332 ASP A CA 1
ATOM 2704 C C . ASP A 1 332 ? -68.245 -13.926 121.811 1.00 74.75 332 ASP A C 1
ATOM 2706 O O . ASP A 1 332 ? -68.372 -13.547 122.977 1.00 74.75 332 ASP A O 1
ATOM 2710 N N . VAL A 1 333 ? -69.297 -14.309 121.078 1.00 77.25 333 VAL A N 1
ATOM 2711 C CA . VAL A 1 333 ? -70.674 -14.447 121.597 1.00 77.25 333 VAL A CA 1
ATOM 2712 C C . VAL A 1 333 ? -70.871 -15.767 122.362 1.00 77.25 333 VAL A C 1
ATOM 2714 O O . VAL A 1 333 ? -71.589 -15.808 123.365 1.00 77.25 333 VAL A O 1
ATOM 2717 N N . ALA A 1 334 ? -70.190 -16.846 121.972 1.00 73.31 334 ALA A N 1
ATOM 2718 C CA . ALA A 1 334 ? -70.222 -18.127 122.678 1.00 73.31 334 ALA A CA 1
ATOM 2719 C C . ALA A 1 334 ? -69.454 -18.082 124.014 1.00 73.31 334 ALA A C 1
ATOM 2721 O O . ALA A 1 334 ? -69.921 -18.635 125.014 1.00 73.31 334 ALA A O 1
ATOM 2722 N N . ARG A 1 335 ? -68.312 -17.379 124.077 1.00 73.75 335 ARG A N 1
ATOM 2723 C CA . ARG A 1 335 ? -67.480 -17.228 125.290 1.00 73.75 335 ARG A CA 1
ATOM 2724 C C . ARG A 1 335 ? -68.236 -16.774 126.556 1.00 73.75 335 ARG A C 1
ATOM 2726 O O . ARG A 1 335 ? -67.981 -17.359 127.614 1.00 73.75 335 ARG A O 1
ATOM 2733 N N . PRO A 1 336 ? -69.114 -15.749 126.548 1.00 71.88 336 PRO A N 1
ATOM 2734 C CA . PRO A 1 336 ? -69.903 -15.384 127.724 1.00 71.88 336 PRO A CA 1
ATOM 2735 C C . PRO A 1 336 ? -70.958 -16.439 128.072 1.00 71.88 336 PRO A C 1
ATOM 2737 O O . PRO A 1 336 ? -71.127 -16.715 129.257 1.00 71.88 336 PRO A O 1
ATOM 2740 N N . ASN A 1 337 ? -71.593 -17.087 127.090 1.00 72.81 337 ASN A N 1
ATOM 2741 C CA . ASN A 1 337 ? -72.570 -18.155 127.340 1.00 72.81 337 ASN A CA 1
ATOM 2742 C C . ASN A 1 337 ? -71.917 -19.398 127.971 1.00 72.81 337 ASN A C 1
ATOM 2744 O O . ASN A 1 337 ? -72.454 -19.959 128.923 1.00 72.81 337 ASN A O 1
ATOM 2748 N N . GLU A 1 338 ? -70.715 -19.783 127.536 1.00 71.38 338 GLU A N 1
ATOM 2749 C CA . GLU A 1 338 ? -69.951 -20.863 128.173 1.00 71.38 338 GLU A CA 1
ATOM 2750 C C . GLU A 1 338 ? -69.581 -20.511 129.629 1.00 71.38 338 GLU A C 1
ATOM 2752 O O . GLU A 1 338 ? -69.708 -21.333 130.539 1.00 71.38 338 GLU A O 1
ATOM 2757 N N . LYS A 1 339 ? -69.178 -19.258 129.886 1.00 70.69 339 LYS A N 1
ATOM 2758 C CA . LYS A 1 339 ? -68.902 -18.753 131.245 1.00 70.69 339 LYS A CA 1
ATOM 2759 C C . LYS A 1 339 ? -70.161 -18.672 132.116 1.00 70.69 339 LYS A C 1
ATOM 2761 O O . LYS A 1 339 ? -70.057 -18.871 133.326 1.00 70.69 339 LYS A O 1
ATOM 2766 N N . GLN A 1 340 ? -71.319 -18.383 131.528 1.00 73.94 340 GLN A N 1
ATOM 2767 C CA . GLN A 1 340 ? -72.619 -18.368 132.199 1.00 73.94 340 GLN A CA 1
ATOM 2768 C C . GLN A 1 340 ? -73.009 -19.790 132.629 1.00 73.94 340 GLN A C 1
ATOM 2770 O O . GLN A 1 340 ? -73.191 -20.037 133.820 1.00 73.94 340 GLN A O 1
ATOM 2775 N N . LEU A 1 341 ? -72.986 -20.749 131.697 1.00 73.81 341 LEU A N 1
ATOM 2776 C CA . LEU A 1 341 ? -73.271 -22.163 131.965 1.00 73.81 341 LEU A CA 1
ATOM 2777 C C . LEU A 1 341 ? -72.317 -22.770 133.007 1.00 73.81 341 LEU A C 1
ATOM 2779 O O . LEU A 1 341 ? -72.755 -23.514 133.881 1.00 73.81 341 LEU A O 1
ATOM 2783 N N . ARG A 1 342 ? -71.022 -22.415 132.987 1.00 72.94 342 ARG A N 1
ATOM 2784 C CA . ARG A 1 342 ? -70.065 -22.829 134.034 1.00 72.94 342 ARG A CA 1
ATOM 2785 C C . ARG A 1 342 ? -70.456 -22.310 135.426 1.00 72.94 342 ARG A C 1
ATOM 2787 O O . ARG A 1 342 ? -70.384 -23.072 136.387 1.00 72.94 342 ARG A O 1
ATOM 2794 N N . LYS A 1 343 ? -70.907 -21.053 135.550 1.00 74.69 343 LYS A N 1
ATOM 2795 C CA . LYS A 1 343 ? -71.396 -20.494 136.829 1.00 74.69 343 LYS A CA 1
ATOM 2796 C C . LYS A 1 343 ? -72.682 -21.167 137.304 1.00 74.69 343 LYS A C 1
ATOM 2798 O O . LYS A 1 343 ? -72.831 -21.406 138.498 1.00 74.69 343 LYS A O 1
ATOM 2803 N N . GLU A 1 344 ? -73.600 -21.464 136.391 1.00 74.88 344 GLU A N 1
ATOM 2804 C CA . GLU A 1 344 ? -74.867 -22.134 136.705 1.00 74.88 344 GLU A CA 1
ATOM 2805 C C . GLU A 1 344 ? -74.634 -23.591 137.138 1.00 74.88 344 GLU A C 1
ATOM 2807 O O . GLU A 1 344 ? -75.222 -24.040 138.121 1.00 74.88 344 GLU A O 1
ATOM 2812 N N . LEU A 1 345 ? -73.680 -24.290 136.513 1.00 74.44 345 LEU A N 1
ATOM 2813 C CA . LEU A 1 345 ? -73.227 -25.620 136.931 1.00 74.44 345 LEU A CA 1
ATOM 2814 C C . LEU A 1 345 ? -72.561 -25.602 138.323 1.00 74.44 345 LEU A C 1
ATOM 2816 O O . LEU A 1 345 ? -72.821 -26.481 139.146 1.00 74.44 345 LEU A O 1
ATOM 2820 N N . GLU A 1 346 ? -71.737 -24.591 138.623 1.00 72.75 346 GLU A N 1
ATOM 2821 C CA . GLU A 1 346 ? -71.182 -24.389 139.971 1.00 72.75 346 GLU A CA 1
ATOM 2822 C C . GLU A 1 346 ? -72.259 -24.057 141.015 1.00 72.75 346 GLU A C 1
ATOM 2824 O O . GLU A 1 346 ? -72.166 -24.519 142.152 1.00 72.75 346 GLU A O 1
ATOM 2829 N N . ALA A 1 347 ? -73.282 -23.277 140.654 1.00 73.81 347 ALA A N 1
ATOM 2830 C CA . ALA A 1 347 ? -74.399 -22.962 141.541 1.00 73.81 347 ALA A CA 1
ATOM 2831 C C . ALA A 1 347 ? -75.264 -24.201 141.827 1.00 73.81 347 ALA A C 1
ATOM 2833 O O . ALA A 1 347 ? -75.588 -24.464 142.985 1.00 73.81 347 ALA A O 1
ATOM 2834 N N . SER A 1 348 ? -75.565 -25.002 140.801 1.00 70.44 348 SER A N 1
ATOM 2835 C CA . SER A 1 348 ? -76.337 -26.240 140.935 1.00 70.44 348 SER A CA 1
ATOM 2836 C C . SER A 1 348 ? -75.618 -27.265 141.825 1.00 70.44 348 SER A C 1
ATOM 2838 O O . SER A 1 348 ? -76.222 -27.781 142.763 1.00 70.44 348 SER A O 1
ATOM 2840 N N . ARG A 1 349 ? -74.297 -27.445 141.667 1.00 72.00 349 ARG A N 1
ATOM 2841 C CA . ARG A 1 349 ? -73.479 -28.275 142.578 1.00 72.00 349 ARG A CA 1
ATOM 2842 C C . ARG A 1 349 ? -73.484 -27.798 144.035 1.00 72.00 349 ARG A C 1
ATOM 2844 O O . ARG A 1 349 ? -73.383 -28.611 144.950 1.00 72.00 349 ARG A O 1
ATOM 2851 N N . ARG A 1 350 ? -73.603 -26.488 144.284 1.00 72.31 350 ARG A N 1
ATOM 2852 C CA . ARG A 1 350 ? -73.740 -25.951 145.653 1.00 72.31 350 ARG A CA 1
ATOM 2853 C C . ARG A 1 350 ? -75.124 -26.227 146.245 1.00 72.31 350 ARG A C 1
ATOM 2855 O O . ARG A 1 350 ? -75.216 -26.414 147.452 1.00 72.31 350 ARG A O 1
ATOM 2862 N N . GLN A 1 351 ? -76.175 -26.282 145.424 1.00 68.44 351 GLN A N 1
ATOM 2863 C CA . GLN A 1 351 ? -77.510 -26.707 145.866 1.00 68.44 351 GLN A CA 1
ATOM 2864 C C . GLN A 1 351 ? -77.554 -28.214 146.152 1.00 68.44 351 GLN A C 1
ATOM 2866 O O . GLN A 1 351 ? -78.081 -28.614 147.184 1.00 68.44 351 GLN A O 1
ATOM 2871 N N . GLU A 1 352 ? -76.940 -29.032 145.294 1.00 66.50 352 GLU A N 1
ATOM 2872 C CA . GLU A 1 352 ? -76.783 -30.482 145.481 1.00 66.50 352 GLU A CA 1
ATOM 2873 C C . GLU A 1 352 ? -76.093 -30.802 146.822 1.00 66.50 352 GLU A C 1
ATOM 2875 O O . GLU A 1 352 ? -76.653 -31.510 147.658 1.00 66.50 352 GLU A O 1
ATOM 2880 N N . SER A 1 353 ? -74.948 -30.163 147.095 1.00 64.94 353 SER A N 1
ATOM 2881 C CA . SER A 1 353 ? -74.216 -30.309 148.364 1.00 64.94 353 SER A CA 1
ATOM 2882 C C . SER A 1 353 ? -74.974 -29.783 149.597 1.00 64.94 353 SER A C 1
ATOM 2884 O O . SER A 1 353 ? -74.750 -30.279 150.701 1.00 64.94 353 SER A O 1
ATOM 2886 N N . ALA A 1 354 ? -75.869 -28.800 149.443 1.00 71.06 354 ALA A N 1
ATOM 2887 C CA . ALA A 1 354 ? -76.701 -28.309 150.544 1.00 71.06 354 ALA A CA 1
ATOM 2888 C C . ALA A 1 354 ? -77.836 -29.293 150.886 1.00 71.06 354 ALA A C 1
ATOM 2890 O O . ALA A 1 354 ? -78.053 -29.596 152.059 1.00 71.06 354 ALA A O 1
ATOM 2891 N N . LEU A 1 355 ? -78.508 -29.837 149.866 1.00 69.62 355 LEU A N 1
ATOM 2892 C CA . LEU A 1 355 ? -79.571 -30.835 150.025 1.00 69.62 355 LEU A CA 1
ATOM 2893 C C . LEU A 1 355 ? -79.046 -32.145 150.630 1.00 69.62 355 LEU A C 1
ATOM 2895 O O . LEU A 1 355 ? -79.724 -32.753 151.455 1.00 69.62 355 LEU A O 1
ATOM 2899 N N . GLU A 1 356 ? -77.829 -32.562 150.273 1.00 68.69 356 GLU A N 1
ATOM 2900 C CA . GLU A 1 356 ? -77.168 -33.728 150.873 1.00 68.69 356 GLU A CA 1
ATOM 2901 C C . GLU A 1 356 ? -76.952 -33.548 152.389 1.00 68.69 356 GLU A C 1
ATOM 2903 O O . GLU A 1 356 ? -77.211 -34.466 153.172 1.00 68.69 356 GLU A O 1
ATOM 2908 N N . MET A 1 357 ? -76.575 -32.339 152.822 1.00 70.44 357 MET A N 1
ATOM 2909 C CA . MET A 1 357 ? -76.398 -32.006 154.238 1.00 70.44 357 MET A CA 1
ATOM 2910 C C . MET A 1 357 ? -77.731 -31.970 155.007 1.00 70.44 357 MET A C 1
ATOM 2912 O O . MET A 1 357 ? -77.799 -32.464 156.133 1.00 70.44 357 MET A O 1
ATOM 2916 N N . GLU A 1 358 ? -78.809 -31.447 154.410 1.00 69.12 358 GLU A N 1
ATOM 2917 C CA . GLU A 1 358 ? -80.155 -31.508 155.005 1.00 69.12 358 GLU A CA 1
ATOM 2918 C C . GLU A 1 358 ? -80.645 -32.960 155.149 1.00 69.12 358 GLU A C 1
ATOM 2920 O O . GLU A 1 358 ? -81.155 -33.343 156.209 1.00 69.12 358 GLU A O 1
ATOM 2925 N N . LEU A 1 359 ? -80.419 -33.799 154.131 1.00 68.12 359 LEU A N 1
ATOM 2926 C CA . LEU A 1 359 ? -80.829 -35.205 154.109 1.00 68.12 359 LEU A CA 1
ATOM 2927 C C . LEU A 1 359 ? -80.223 -36.017 155.269 1.00 68.12 359 LEU A C 1
ATOM 2929 O O . LEU A 1 359 ? -80.899 -36.874 155.842 1.00 68.12 359 LEU A O 1
ATOM 2933 N N . ASP A 1 360 ? -78.971 -35.750 155.646 1.00 66.31 360 ASP A N 1
ATOM 2934 C CA . ASP A 1 360 ? -78.329 -36.414 156.788 1.00 66.31 360 ASP A CA 1
ATOM 2935 C C . ASP A 1 360 ? -78.853 -35.924 158.147 1.00 66.31 360 ASP A C 1
ATOM 2937 O O . ASP A 1 360 ? -78.949 -36.725 159.082 1.00 66.31 360 ASP A O 1
ATOM 2941 N N . THR A 1 361 ? -79.298 -34.665 158.265 1.00 67.62 361 THR A N 1
ATOM 2942 C CA . THR A 1 361 ? -79.982 -34.207 159.493 1.00 67.62 361 THR A CA 1
ATOM 2943 C C . THR A 1 361 ? -81.340 -34.889 159.689 1.00 67.62 361 THR A C 1
ATOM 2945 O O . THR A 1 361 ? -81.672 -35.274 160.812 1.00 67.62 361 THR A O 1
ATOM 2948 N N . ALA A 1 362 ? -82.087 -35.140 158.606 1.00 62.44 362 ALA A N 1
ATOM 2949 C CA . ALA A 1 362 ? -83.375 -35.838 158.653 1.00 62.44 362 ALA A CA 1
ATOM 2950 C C . ALA A 1 362 ? -83.241 -37.317 159.075 1.00 62.44 362 ALA A C 1
ATOM 2952 O O . ALA A 1 362 ? -84.016 -37.805 159.898 1.00 62.44 362 ALA A O 1
ATOM 2953 N N . LYS A 1 363 ? -82.199 -38.021 158.606 1.00 60.31 363 LYS A N 1
ATOM 2954 C CA . LYS A 1 363 ? -81.865 -39.390 159.067 1.00 60.31 363 LYS A CA 1
ATOM 2955 C C . LYS A 1 363 ? -81.491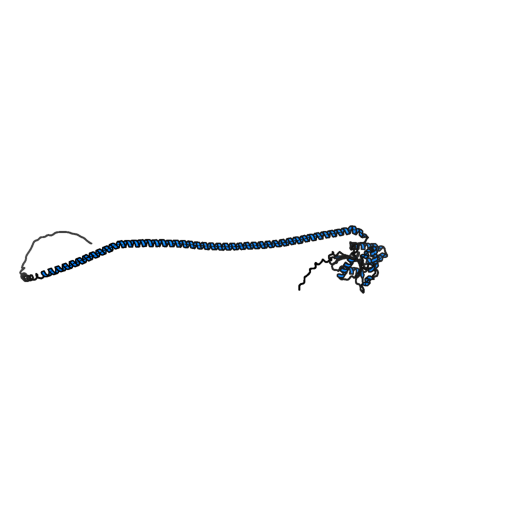 -39.441 160.557 1.00 60.31 363 LYS A C 1
ATOM 2957 O O . LYS A 1 363 ? -81.535 -40.508 161.173 1.00 60.31 363 LYS A O 1
ATOM 2962 N N . GLY A 1 364 ? -81.088 -38.308 161.138 1.00 57.78 364 GLY A N 1
ATOM 2963 C CA . GLY A 1 364 ? -80.792 -38.174 162.562 1.00 57.78 364 GLY A CA 1
ATOM 2964 C C . GLY A 1 364 ? -82.044 -38.248 163.439 1.00 57.78 364 GLY A C 1
ATOM 2965 O O . GLY A 1 364 ? -82.049 -38.987 164.423 1.00 57.78 364 GLY A O 1
ATOM 2966 N N . SER A 1 365 ? -83.111 -37.531 163.070 1.00 57.22 365 SER A N 1
ATOM 2967 C CA . SER A 1 365 ? -84.359 -37.477 163.846 1.00 57.22 365 SER A CA 1
ATOM 2968 C C . SER A 1 365 ? -85.215 -38.740 163.700 1.00 57.22 365 SER A C 1
ATOM 2970 O O . SER A 1 365 ? -85.777 -39.206 164.691 1.00 57.22 365 SER A O 1
ATOM 2972 N N . GLU A 1 366 ? -85.251 -39.357 162.515 1.00 50.75 366 GLU A N 1
ATOM 2973 C CA . GLU A 1 366 ? -85.983 -40.612 162.268 1.00 50.75 366 GLU A CA 1
ATOM 2974 C C . GLU A 1 366 ? -85.564 -41.733 163.243 1.00 50.75 366 GLU A C 1
ATOM 2976 O O . GLU A 1 366 ? -86.406 -42.396 163.852 1.00 50.75 366 GLU A O 1
ATOM 2981 N N . ARG A 1 367 ? -84.252 -41.869 163.492 1.00 56.81 367 ARG A N 1
ATOM 2982 C CA . ARG A 1 367 ? -83.656 -42.843 164.432 1.00 56.81 367 ARG A CA 1
ATOM 2983 C C . ARG A 1 367 ? -84.015 -42.623 165.905 1.00 56.81 367 ARG A C 1
ATOM 2985 O O . ARG A 1 367 ? -83.688 -43.472 166.743 1.00 56.81 367 ARG A O 1
ATOM 2992 N N . GLN A 1 368 ? -84.613 -41.482 166.236 1.00 52.16 368 GLN A N 1
ATOM 2993 C CA . GLN A 1 368 ? -85.050 -41.150 167.587 1.00 52.16 368 GLN A CA 1
ATOM 2994 C C . GLN A 1 368 ? -86.508 -41.583 167.792 1.00 52.16 368 GLN A C 1
ATOM 2996 O O . GLN A 1 368 ? -86.791 -42.307 168.745 1.00 52.16 368 GLN A O 1
ATOM 3001 N N . SER A 1 369 ? -87.397 -41.270 166.841 1.00 51.97 369 SER A N 1
ATOM 3002 C CA . SER A 1 369 ? -88.816 -41.657 166.884 1.00 51.97 369 SER A CA 1
ATOM 3003 C C . SER A 1 369 ? -89.055 -43.171 166.817 1.00 51.97 369 SER A C 1
ATOM 3005 O O . SER A 1 369 ? -90.000 -43.670 167.426 1.00 51.97 369 SER A O 1
ATOM 3007 N N . THR A 1 370 ? -88.199 -43.938 166.130 1.00 56.97 370 THR A N 1
ATOM 3008 C CA . THR A 1 370 ? -88.363 -45.403 166.038 1.00 56.97 370 THR A CA 1
ATOM 3009 C C . THR A 1 370 ? -88.239 -46.119 167.385 1.00 56.97 370 THR A C 1
ATOM 3011 O O . THR A 1 370 ? -88.835 -47.177 167.557 1.00 56.97 370 THR A O 1
ATOM 3014 N N . LYS A 1 371 ? -87.503 -45.558 168.355 1.00 56.25 371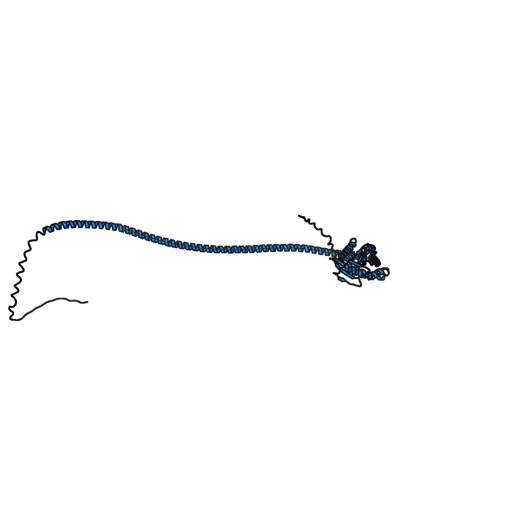 LYS A N 1
ATOM 3015 C CA . LYS A 1 371 ? -87.267 -46.200 169.664 1.00 56.25 371 LYS A CA 1
ATOM 3016 C C . LYS A 1 371 ? -88.433 -46.069 170.642 1.00 56.25 371 LYS A C 1
ATOM 3018 O O . LYS A 1 371 ? -88.523 -46.852 171.580 1.00 56.25 371 LYS A O 1
ATOM 3023 N N . GLU A 1 372 ? -89.312 -45.093 170.437 1.00 55.69 372 GLU A N 1
ATOM 3024 C CA . GLU A 1 372 ? -90.462 -44.848 171.319 1.00 55.69 372 GLU A CA 1
ATOM 3025 C C . GLU A 1 372 ? -91.680 -45.705 170.921 1.00 55.69 372 GLU A C 1
ATOM 3027 O O . GLU A 1 372 ? -92.528 -46.009 171.758 1.00 55.69 372 GLU A O 1
ATOM 3032 N N . LEU A 1 373 ? -91.741 -46.167 169.665 1.00 55.25 373 LEU A N 1
ATOM 3033 C CA . LEU A 1 373 ? -92.861 -46.948 169.124 1.00 55.25 373 LEU A CA 1
ATOM 3034 C C . LEU A 1 373 ? -92.833 -48.447 169.474 1.00 55.25 373 LEU A C 1
ATOM 3036 O O . LEU A 1 373 ? -93.893 -49.072 169.521 1.00 55.25 373 LEU A O 1
ATOM 3040 N N . GLU A 1 374 ? -91.663 -49.039 169.731 1.00 54.12 374 GLU A N 1
ATOM 3041 C CA . GLU A 1 374 ? -91.553 -50.484 170.007 1.00 54.12 374 GLU A CA 1
ATOM 3042 C C . GLU A 1 374 ? -92.055 -50.877 171.409 1.00 54.12 374 GLU A C 1
ATOM 3044 O O . GLU A 1 374 ? -92.482 -52.012 171.613 1.00 54.12 374 GLU A O 1
ATOM 3049 N N . ALA A 1 375 ? -92.078 -49.943 172.366 1.00 50.56 375 ALA A N 1
ATOM 3050 C CA . ALA A 1 375 ? -92.493 -50.214 173.745 1.00 50.56 375 ALA A CA 1
ATOM 3051 C C . ALA A 1 375 ? -94.019 -50.341 173.935 1.00 50.56 375 ALA A C 1
ATOM 3053 O O . ALA A 1 375 ? -94.467 -50.955 174.898 1.00 50.56 375 ALA A O 1
ATOM 3054 N N . SER A 1 376 ? -94.830 -49.771 173.038 1.00 51.03 376 SER A N 1
ATOM 3055 C CA . SER A 1 376 ? -96.278 -49.589 173.249 1.00 51.03 376 SER A CA 1
ATOM 3056 C C . SER A 1 376 ? -97.157 -50.708 172.662 1.00 51.03 376 SER A C 1
ATOM 3058 O O . SER A 1 376 ? -98.351 -50.495 172.451 1.00 51.03 376 SER A O 1
ATOM 3060 N N . ARG A 1 377 ? -96.585 -51.866 172.298 1.00 53.22 377 ARG A N 1
ATOM 3061 C CA . ARG A 1 377 ? -97.203 -52.765 171.301 1.00 53.22 377 ARG A CA 1
ATOM 3062 C C . ARG A 1 377 ? -97.348 -54.239 171.705 1.00 53.22 377 ARG A C 1
ATOM 3064 O O . ARG A 1 377 ? -97.330 -55.099 170.828 1.00 53.22 377 ARG A O 1
ATOM 3071 N N . HIS A 1 378 ? -97.502 -54.532 173.001 1.00 49.84 378 HIS A N 1
ATOM 3072 C CA . HIS A 1 378 ? -97.586 -55.914 173.506 1.00 49.84 378 HIS A CA 1
ATOM 3073 C C . HIS A 1 378 ? -98.985 -56.366 174.002 1.00 49.84 378 HIS A C 1
ATOM 3075 O O . HIS A 1 378 ? -99.245 -57.571 174.010 1.00 49.84 378 HIS A O 1
ATOM 3081 N N . ASP A 1 379 ? -99.894 -55.456 174.373 1.00 46.47 379 ASP A N 1
ATOM 3082 C CA . ASP A 1 379 ? -101.057 -55.816 175.217 1.00 46.47 379 ASP A CA 1
ATOM 3083 C C . ASP A 1 379 ? -102.350 -56.248 174.471 1.00 46.47 379 ASP A C 1
ATOM 3085 O O . ASP A 1 379 ? -103.156 -56.992 175.026 1.00 46.47 379 ASP A O 1
ATOM 3089 N N . ASP A 1 380 ? -102.549 -55.867 173.201 1.00 46.62 380 ASP A N 1
ATOM 3090 C CA . ASP A 1 380 ? -103.855 -55.954 172.498 1.00 46.62 380 ASP A CA 1
ATOM 3091 C C . ASP A 1 380 ? -104.061 -57.199 171.588 1.00 46.62 380 ASP A C 1
ATOM 3093 O O . ASP A 1 380 ? -104.706 -57.118 170.540 1.00 46.62 380 ASP A O 1
ATOM 3097 N N . SER A 1 381 ? -103.514 -58.375 171.935 1.00 46.34 381 SER A N 1
ATOM 3098 C CA . SER A 1 381 ? -103.459 -59.532 171.002 1.00 46.34 381 SER A CA 1
ATOM 3099 C C . SER A 1 381 ? -104.187 -60.829 171.413 1.00 46.34 381 SER A C 1
ATOM 3101 O O . SER A 1 381 ? -103.963 -61.860 170.775 1.00 46.34 381 SER A O 1
ATOM 3103 N N . VAL A 1 382 ? -105.076 -60.827 172.417 1.00 51.16 382 VAL A N 1
ATOM 3104 C CA . VAL A 1 382 ? -105.861 -62.028 172.810 1.00 51.16 382 VAL A CA 1
ATOM 3105 C C . VAL A 1 382 ? -107.348 -61.694 173.008 1.00 51.16 382 VAL A C 1
ATOM 3107 O O . VAL A 1 382 ? -107.894 -61.794 174.101 1.00 51.16 382 VAL A O 1
ATOM 3110 N N . LEU A 1 383 ? -108.014 -61.271 171.927 1.00 50.19 383 LEU A N 1
ATOM 3111 C CA . LEU A 1 383 ? -109.444 -60.905 171.918 1.00 50.19 383 LEU A CA 1
ATOM 3112 C C . LEU A 1 383 ? -110.165 -61.474 170.673 1.00 50.19 383 LEU A C 1
ATOM 3114 O O . LEU A 1 383 ? -110.952 -60.791 170.024 1.00 50.19 383 LEU A O 1
ATOM 3118 N N . TRP A 1 384 ? -109.836 -62.717 170.291 1.00 48.50 384 TRP A N 1
ATOM 3119 C CA . TRP A 1 384 ? -110.270 -63.322 169.016 1.00 48.50 384 TRP A CA 1
ATOM 3120 C C . TRP A 1 384 ? -110.796 -64.770 169.082 1.00 48.50 384 TRP A C 1
ATOM 3122 O O . TRP A 1 384 ? -111.274 -65.272 168.066 1.00 48.50 384 TRP A O 1
ATOM 3132 N N . GLU A 1 385 ? -110.769 -65.451 170.234 1.00 51.34 385 GLU A N 1
ATOM 3133 C CA . GLU A 1 385 ? -111.159 -66.877 170.315 1.00 51.34 385 GLU A CA 1
ATOM 3134 C C . GLU A 1 385 ? -112.663 -67.135 170.579 1.00 51.34 385 GLU A C 1
ATOM 3136 O O . GLU A 1 385 ? -113.141 -68.251 170.361 1.00 51.34 385 GLU A O 1
ATOM 3141 N N . ASP A 1 386 ? -113.434 -66.120 170.990 1.00 49.81 386 ASP A N 1
ATOM 3142 C CA . ASP A 1 386 ? -114.834 -66.278 171.439 1.00 49.81 386 ASP A CA 1
ATOM 3143 C C . ASP A 1 386 ? -115.884 -66.428 170.315 1.00 49.81 386 ASP A C 1
ATOM 3145 O O . ASP A 1 386 ? -117.019 -66.830 170.576 1.00 49.81 386 ASP A O 1
ATOM 3149 N N . LEU A 1 387 ? -115.555 -66.101 169.059 1.00 51.75 387 LEU A N 1
ATOM 3150 C CA . LEU A 1 387 ? -116.573 -65.887 168.013 1.00 51.75 387 LEU A CA 1
ATOM 3151 C C . LEU A 1 387 ? -116.899 -67.098 167.121 1.00 51.75 387 LEU A C 1
ATOM 3153 O O . LEU A 1 387 ? -117.985 -67.141 166.539 1.00 51.75 387 LEU A O 1
ATOM 3157 N N . ASP A 1 388 ? -116.008 -68.085 166.999 1.00 51.31 388 ASP A N 1
ATOM 3158 C CA . ASP A 1 388 ? -116.064 -69.031 165.866 1.00 51.31 388 ASP A CA 1
ATOM 3159 C C . ASP A 1 388 ? -116.759 -70.378 166.169 1.00 51.31 388 ASP A C 1
ATOM 3161 O O . ASP A 1 388 ? -117.042 -71.171 165.271 1.00 51.31 388 ASP A O 1
ATOM 3165 N N . ARG A 1 389 ? -117.104 -70.656 167.438 1.00 52.25 389 ARG A N 1
ATOM 3166 C CA . ARG A 1 389 ? -117.691 -71.956 167.845 1.00 52.25 389 ARG A CA 1
ATOM 3167 C C . ARG A 1 389 ? -119.224 -71.998 167.889 1.00 52.25 389 ARG A C 1
ATOM 3169 O O . ARG A 1 389 ? -119.796 -73.081 167.984 1.00 52.25 389 ARG A O 1
ATOM 3176 N N . ALA A 1 390 ? -119.899 -70.855 167.763 1.00 52.03 390 ALA A N 1
ATOM 3177 C CA . ALA A 1 390 ? -121.362 -70.752 167.847 1.00 52.03 390 ALA A CA 1
ATOM 3178 C C . ALA A 1 390 ? -122.115 -71.104 166.541 1.00 52.03 390 ALA A C 1
ATOM 3180 O O . ALA A 1 390 ? -123.343 -71.084 166.519 1.00 52.03 390 ALA A O 1
ATOM 3181 N N . ARG A 1 391 ? -121.413 -71.396 165.432 1.00 48.09 391 ARG A N 1
ATOM 3182 C CA . ARG A 1 391 ? -121.987 -71.299 164.070 1.00 48.09 391 ARG A CA 1
ATOM 3183 C C . ARG A 1 391 ? -122.287 -72.615 163.331 1.00 48.09 391 ARG A C 1
ATOM 3185 O O . ARG A 1 391 ? -122.726 -72.563 162.183 1.00 48.09 391 ARG A O 1
ATOM 3192 N N . CYS A 1 392 ? -122.051 -73.781 163.944 1.00 49.28 392 CYS A N 1
ATOM 3193 C CA . CYS A 1 392 ? -121.906 -75.048 163.198 1.00 49.28 392 CYS A CA 1
ATOM 3194 C C . CYS A 1 392 ? -122.971 -76.149 163.394 1.00 49.28 392 CYS A C 1
ATOM 3196 O O . CYS A 1 392 ? -122.859 -77.170 162.720 1.00 49.28 392 CYS A O 1
ATOM 3198 N N . SER A 1 393 ? -124.008 -75.989 164.230 1.00 40.53 393 SER A N 1
ATOM 3199 C CA . SER A 1 393 ? -125.012 -77.062 164.453 1.00 40.53 393 SER A CA 1
ATOM 3200 C C . SER A 1 393 ? -126.494 -76.662 164.362 1.00 40.53 393 SER A C 1
ATOM 3202 O O . SER A 1 393 ? -127.352 -77.539 164.344 1.00 40.53 393 SER A O 1
ATOM 3204 N N . GLU A 1 394 ? -126.833 -75.383 164.164 1.00 48.53 394 GLU A N 1
ATOM 3205 C CA . GLU A 1 394 ? -128.229 -74.943 163.935 1.00 48.53 394 GLU A CA 1
ATOM 3206 C C . GLU A 1 394 ? -128.813 -75.441 162.586 1.00 48.53 394 GLU A C 1
ATOM 3208 O O . GLU A 1 394 ? -130.015 -75.380 162.333 1.00 48.53 394 GLU A O 1
ATOM 3213 N N . LYS A 1 395 ? -127.966 -75.989 161.703 1.00 50.53 395 LYS A N 1
ATOM 3214 C CA . LYS A 1 395 ? -128.322 -76.414 160.338 1.00 50.53 395 LYS A CA 1
ATOM 3215 C C . LYS A 1 395 ? -129.033 -77.768 160.209 1.00 50.53 395 LYS A C 1
ATOM 3217 O O . LYS A 1 395 ? -129.414 -78.110 159.094 1.00 50.53 395 LYS A O 1
ATOM 3222 N N . GLN A 1 396 ? -129.207 -78.543 161.283 1.00 42.12 396 GLN A N 1
ATOM 3223 C CA . GLN A 1 396 ? -129.592 -79.963 161.166 1.00 42.12 396 GLN A CA 1
ATOM 3224 C C . GLN A 1 396 ? -131.067 -80.288 161.488 1.00 42.12 396 GLN A C 1
ATOM 3226 O O . GLN A 1 396 ? -131.468 -81.440 161.362 1.00 42.12 396 GLN A O 1
ATOM 3231 N N . SER A 1 397 ? -131.891 -79.293 161.845 1.00 39.38 397 SER A N 1
ATOM 3232 C CA . SER A 1 397 ? -133.259 -79.517 162.370 1.00 39.38 397 SER A CA 1
ATOM 3233 C C . SER A 1 397 ? -134.407 -78.989 161.491 1.00 39.38 397 SER A C 1
ATOM 3235 O O . SER A 1 397 ? -135.533 -78.878 161.976 1.00 39.38 397 SER A O 1
ATOM 3237 N N . ARG A 1 398 ? -134.156 -78.607 160.226 1.00 42.22 398 ARG A N 1
ATOM 3238 C CA . ARG A 1 398 ? -135.191 -78.084 159.299 1.00 42.22 398 ARG A CA 1
ATOM 3239 C C . ARG A 1 398 ? -135.072 -78.583 157.851 1.00 42.22 398 ARG A C 1
ATOM 3241 O O . ARG A 1 398 ? -135.192 -77.812 156.902 1.00 42.22 398 ARG A O 1
ATOM 3248 N N . GLN A 1 399 ? -134.931 -79.895 157.694 1.00 41.66 399 GLN A N 1
ATOM 3249 C CA . GLN A 1 399 ? -135.463 -80.613 156.532 1.00 41.66 399 GLN A CA 1
ATOM 3250 C C . GLN A 1 399 ? -136.442 -81.693 157.021 1.00 41.66 399 GLN A C 1
ATOM 3252 O O . GLN A 1 399 ? -136.231 -82.289 158.070 1.00 41.66 399 GLN A O 1
ATOM 3257 N N . GLU A 1 400 ? -137.500 -81.916 156.238 1.00 43.66 400 GLU A N 1
ATOM 3258 C CA . GLU A 1 400 ? -138.292 -83.161 156.212 1.00 43.66 400 GLU A CA 1
ATOM 3259 C C . GLU A 1 400 ? -139.176 -83.510 157.432 1.00 43.66 400 GLU A C 1
ATOM 3261 O O . GLU A 1 400 ? -139.373 -84.673 157.759 1.00 43.66 400 GLU A O 1
ATOM 3266 N N . THR A 1 401 ? -139.863 -82.498 157.977 1.00 38.03 401 THR A N 1
ATOM 3267 C CA . THR A 1 401 ? -141.298 -82.604 158.342 1.00 38.03 401 THR A CA 1
ATOM 3268 C C . THR A 1 401 ? -141.994 -81.279 157.992 1.00 38.03 401 THR A C 1
ATOM 3270 O O . THR A 1 401 ? -141.509 -80.226 158.402 1.00 38.03 401 THR A O 1
ATOM 3273 N N . ASP A 1 402 ? -143.111 -81.208 157.271 1.00 34.41 402 ASP A N 1
ATOM 3274 C CA . ASP A 1 402 ? -143.792 -82.226 156.462 1.00 34.41 402 ASP A CA 1
ATOM 3275 C C . ASP A 1 402 ? -144.603 -81.508 155.364 1.00 34.41 402 ASP A C 1
ATOM 3277 O O . ASP A 1 402 ? -145.273 -80.515 155.654 1.00 34.41 402 ASP A O 1
ATOM 3281 N N . VAL A 1 403 ? -144.578 -81.985 154.112 1.00 41.34 403 VAL A N 1
ATOM 3282 C CA . VAL A 1 403 ? -145.414 -81.429 153.020 1.00 41.34 403 VAL A CA 1
ATOM 3283 C C . VAL A 1 403 ? -146.396 -82.484 152.519 1.00 41.34 403 VAL A C 1
ATOM 3285 O O . VAL A 1 403 ? -146.308 -83.017 151.414 1.00 41.34 403 VAL A O 1
ATOM 3288 N N . LEU A 1 404 ? -147.393 -82.742 153.361 1.00 39.03 404 LEU A N 1
ATOM 3289 C CA . LEU A 1 404 ? -148.640 -83.408 153.005 1.00 39.03 404 LEU A CA 1
ATOM 3290 C C . LEU A 1 404 ? -149.797 -82.502 153.476 1.00 39.03 404 LEU A C 1
ATOM 3292 O O . LEU A 1 404 ? -149.968 -82.338 154.676 1.00 39.03 404 LEU A O 1
ATOM 3296 N N . LYS A 1 405 ? -150.637 -81.879 152.634 1.00 36.59 405 LYS A N 1
ATOM 3297 C CA . LYS A 1 405 ? -150.836 -81.896 151.162 1.00 36.59 405 LYS A CA 1
ATOM 3298 C C . LYS A 1 405 ? -151.271 -80.476 150.690 1.00 36.59 405 LYS A C 1
ATOM 3300 O O . LYS A 1 405 ? -151.458 -79.599 151.525 1.00 36.59 405 LYS A O 1
ATOM 3305 N N . GLY A 1 406 ? -151.425 -80.238 149.376 1.00 34.41 406 GLY A N 1
ATOM 3306 C CA . GLY A 1 406 ? -151.847 -78.935 148.790 1.00 34.41 406 GLY A CA 1
ATOM 3307 C C . GLY A 1 406 ? -153.276 -78.479 149.166 1.00 34.41 406 GLY A C 1
ATOM 3308 O O . GLY A 1 406 ? -154.000 -79.230 149.814 1.00 34.41 406 GLY A O 1
ATOM 3309 N N . ARG A 1 407 ? -153.781 -77.294 148.771 1.00 37.31 407 ARG A N 1
ATOM 3310 C CA . ARG A 1 407 ? -153.536 -76.406 147.592 1.00 37.31 407 ARG A CA 1
ATOM 3311 C C . ARG A 1 407 ? -153.641 -74.895 148.007 1.00 37.31 407 ARG A C 1
ATOM 3313 O O . ARG A 1 407 ? -153.619 -74.645 149.203 1.00 37.31 407 ARG A O 1
ATOM 3320 N N . GLU A 1 408 ? -153.745 -73.817 147.201 1.00 39.31 408 GLU A N 1
ATOM 3321 C CA . GLU A 1 408 ? -153.990 -73.587 145.751 1.00 39.31 408 GLU A CA 1
ATOM 3322 C C . GLU A 1 408 ? -153.320 -72.276 145.210 1.00 39.31 408 GLU A C 1
ATOM 3324 O O . GLU A 1 408 ? -152.116 -72.271 144.975 1.00 39.31 408 GLU A O 1
ATOM 3329 N N . ALA A 1 409 ? -154.070 -71.178 144.979 1.00 39.91 409 ALA A N 1
ATOM 3330 C CA . ALA A 1 409 ? -153.668 -69.936 144.275 1.00 39.91 409 ALA A CA 1
ATOM 3331 C C . ALA A 1 409 ? -154.476 -68.705 144.784 1.00 39.91 409 ALA A C 1
ATOM 3333 O O . ALA A 1 409 ? -155.482 -68.899 145.459 1.00 39.91 409 ALA A O 1
ATOM 3334 N N . GLY A 1 410 ? -154.177 -67.422 144.496 1.00 40.06 410 GLY A N 1
ATOM 3335 C CA . GLY A 1 410 ? -153.052 -66.770 143.785 1.00 40.06 410 GLY A CA 1
ATOM 3336 C C . GLY A 1 410 ? -153.440 -65.378 143.204 1.00 40.06 410 GLY A C 1
ATOM 3337 O O . GLY A 1 410 ? -154.555 -65.229 142.708 1.00 40.06 410 GLY A O 1
ATOM 3338 N N . GLN A 1 411 ? -152.564 -64.351 143.240 1.00 33.75 411 GLN A N 1
ATOM 3339 C CA . GLN A 1 411 ? -152.810 -63.019 142.618 1.00 33.75 411 GLN A CA 1
ATOM 3340 C C . GLN A 1 411 ? -151.518 -62.224 142.233 1.00 33.75 411 GLN A C 1
ATOM 3342 O O . GLN A 1 411 ? -150.426 -62.776 142.281 1.00 33.75 411 GLN A O 1
ATOM 3347 N N . TRP A 1 412 ? -151.653 -60.976 141.738 1.00 34.62 412 TRP A N 1
ATOM 3348 C CA . TRP A 1 412 ? -150.678 -60.208 140.905 1.00 34.62 412 TRP A CA 1
ATOM 3349 C C . TRP A 1 412 ? -149.983 -59.026 141.695 1.00 34.62 412 TRP A C 1
ATOM 3351 O O . TRP A 1 412 ? -150.063 -59.050 142.914 1.00 34.62 412 TRP A O 1
ATOM 3361 N N . LYS A 1 413 ? -149.314 -57.948 141.183 1.00 35.62 413 LYS A N 1
ATOM 3362 C CA . LYS A 1 413 ? -149.137 -57.337 139.826 1.00 35.62 413 LYS A CA 1
ATOM 3363 C C . LYS A 1 413 ? -148.015 -56.242 139.719 1.00 35.62 413 LYS A C 1
ATOM 3365 O O . LYS A 1 413 ? -148.188 -55.202 140.330 1.00 35.62 413 LYS A O 1
ATOM 3370 N N . CYS A 1 414 ? -147.019 -56.399 138.814 1.00 35.31 414 CYS A N 1
ATOM 3371 C CA . CYS A 1 414 ? -146.424 -55.353 137.903 1.00 35.31 414 CYS A CA 1
ATOM 3372 C C . CYS A 1 414 ? -145.801 -54.026 138.495 1.00 35.31 414 CYS A C 1
ATOM 3374 O O . CYS A 1 414 ? -145.926 -53.798 139.683 1.00 35.31 414 CYS A O 1
ATOM 3376 N N . ILE A 1 415 ? -145.117 -53.055 137.826 1.00 37.19 415 ILE A N 1
ATOM 3377 C CA . ILE A 1 415 ? -144.440 -52.770 136.509 1.00 37.19 415 ILE A CA 1
ATOM 3378 C C . ILE A 1 415 ? -143.521 -51.509 136.744 1.00 37.19 415 ILE A C 1
ATOM 3380 O O . ILE A 1 415 ? -143.942 -50.656 137.512 1.00 37.19 415 ILE A O 1
ATOM 3384 N N . ARG A 1 416 ? -142.239 -51.344 136.325 1.00 34.62 416 ARG A N 1
ATOM 3385 C CA . ARG A 1 416 ? -141.528 -51.294 135.001 1.00 34.62 416 ARG A CA 1
ATOM 3386 C C . ARG A 1 416 ? -141.478 -49.883 134.335 1.00 34.62 416 ARG A C 1
ATOM 3388 O O . ARG A 1 416 ? -142.505 -49.216 134.334 1.00 34.62 416 ARG A O 1
ATOM 3395 N N . ARG A 1 417 ? -140.361 -49.577 133.618 1.00 37.31 417 ARG A N 1
ATOM 3396 C CA . ARG A 1 417 ? -140.106 -48.562 132.525 1.00 37.31 417 ARG A CA 1
ATOM 3397 C C . ARG A 1 417 ? -139.246 -47.334 132.902 1.00 37.31 417 ARG A C 1
ATOM 3399 O O . ARG A 1 417 ? -139.322 -46.924 134.049 1.00 37.31 417 ARG A O 1
ATOM 3406 N N . ASN A 1 418 ? -138.465 -46.667 132.024 1.00 38.06 418 ASN A N 1
ATOM 3407 C CA . ASN A 1 418 ? -137.893 -46.851 130.642 1.00 38.06 418 ASN A CA 1
ATOM 3408 C C . ASN A 1 418 ? -136.651 -45.885 130.541 1.00 38.06 418 ASN A C 1
ATOM 3410 O O . ASN A 1 418 ? -136.358 -45.269 131.558 1.00 38.06 418 ASN A O 1
ATOM 3414 N N . SER A 1 419 ? -135.853 -45.605 129.486 1.00 35.31 419 SER A N 1
ATOM 3415 C CA . SER A 1 419 ? -135.642 -45.900 128.031 1.00 35.31 419 SER A CA 1
ATOM 3416 C C . SER A 1 419 ? -134.157 -45.501 127.709 1.00 35.31 419 SER A C 1
ATOM 3418 O O . SER A 1 419 ? -133.454 -45.193 128.664 1.00 35.31 419 SER A O 1
ATOM 3420 N N . ARG A 1 420 ? -133.535 -45.405 126.511 1.00 37.16 420 ARG A N 1
ATOM 3421 C CA . ARG A 1 420 ? -133.728 -45.634 125.041 1.00 37.16 420 ARG A CA 1
ATOM 3422 C C . ARG A 1 420 ? -132.286 -45.903 124.477 1.00 37.16 420 ARG A C 1
ATOM 3424 O O . ARG A 1 420 ? -131.333 -45.538 125.153 1.00 37.16 420 ARG A O 1
ATOM 3431 N N . GLU A 1 421 ? -131.982 -46.674 123.422 1.00 40.75 421 GLU A N 1
ATOM 3432 C CA . GLU A 1 421 ? -132.198 -46.524 121.953 1.00 40.75 421 GLU A CA 1
ATOM 3433 C C . GLU A 1 421 ? -131.594 -45.236 121.331 1.00 40.75 421 GLU A C 1
ATOM 3435 O O . GLU A 1 421 ? -131.983 -44.150 121.747 1.00 40.75 421 GLU A O 1
ATOM 3440 N N . GLY A 1 422 ? -130.713 -45.245 120.311 1.00 36.62 422 GLY A N 1
ATOM 3441 C CA . GLY A 1 422 ? -130.010 -46.305 119.540 1.00 36.62 422 GLY A CA 1
ATOM 3442 C C . GLY A 1 422 ? -128.972 -45.656 118.572 1.00 36.62 422 GLY A C 1
ATOM 3443 O O . GLY A 1 422 ? -129.120 -44.475 118.282 1.00 36.62 422 GLY A O 1
ATOM 3444 N N . LEU A 1 423 ? -127.814 -46.263 118.242 1.00 40.84 423 LEU A N 1
ATOM 3445 C CA . LEU A 1 423 ? -127.542 -47.261 117.164 1.00 40.84 423 LEU A CA 1
ATOM 3446 C C . LEU A 1 423 ? -127.636 -46.712 115.708 1.00 40.84 423 LEU A C 1
ATOM 3448 O O . LEU A 1 423 ? -128.470 -45.835 115.499 1.00 40.84 423 LEU A O 1
ATOM 3452 N N . PRO A 1 424 ? -126.908 -47.250 114.683 1.00 60.00 424 PRO A N 1
ATOM 3453 C CA . PRO A 1 424 ? -125.948 -48.382 114.679 1.00 60.00 424 PRO A CA 1
ATOM 3454 C C . PRO A 1 424 ? -124.632 -48.214 113.839 1.00 60.00 424 PRO A C 1
ATOM 3456 O O . PRO A 1 424 ? -124.485 -47.266 113.081 1.00 60.00 424 PRO A O 1
ATOM 3459 N N . LEU A 1 425 ? -123.764 -49.245 113.914 1.00 41.38 425 LEU A N 1
ATOM 3460 C CA . LEU A 1 425 ? -122.866 -49.810 112.868 1.00 41.38 425 LEU A CA 1
ATOM 3461 C C . LEU A 1 425 ? -121.805 -48.942 112.145 1.00 41.38 425 LEU A C 1
ATOM 3463 O O . LEU A 1 425 ? -122.128 -48.076 111.337 1.00 41.38 425 LEU A O 1
ATOM 3467 N N . ASN A 1 426 ? -120.543 -49.386 112.227 1.00 40.16 426 ASN A N 1
ATOM 3468 C CA . ASN A 1 426 ? -120.007 -50.348 111.244 1.00 40.16 426 ASN A CA 1
ATOM 3469 C C . ASN A 1 426 ? -118.985 -51.293 111.906 1.00 40.16 426 ASN A C 1
ATOM 3471 O O . ASN A 1 426 ? -118.570 -50.960 113.040 1.00 40.16 426 ASN A O 1
#

Sequence (426 aa):
TLQRDDDVCSLGSPSDEPKTDLRLVLLGGDCVANNYAADIILQSDNKKEIRNPKKGNVRKGSIKGRQLSVFVAPSYWMKHLASFWFFSNGVDSIRDEIQNCTSVTFPGPHAFLLVMRAGQTTGKEHLLLNAITHMFGAEALGYTMVLFIYGHEWENPNDALKNRCVKMCGTKYFFLENNDENVEELFRRVEAMTQRKKSRFFIQRSYENLMKVNFEPWERSQMYKEMQIKRELEELKIEQDELKTELDTLRQTERDLREELEASRHHESALQEELDTAKGSERQLRKELEASRRQESVLEMELDTARGSEKQSRKELGESRHDDSVLQEELDVARPNEKQLRKELEASRRQESALEMELDTAKGSERQSTKELEASRHDDSVLWEDLDRARCSEKQSRQETDVLKGREAGQWKCIRRNSREGLPLN

Secondary structure (DSSP, 8-state):
----------PPPTT-S----EEEEEE-S-HHHHHHHHHHHTTSTT-EEE--TTT-EEEEEEETTEEEEEEE--HHHHHHHHHTTT-GGGHHHHHHHHHHHHHHSTT--SEEEEEEESS---S-HHHHHHHHHHHH-THHHHTEEEEEE--S----TTHHHH-HHHHHTTT-EEEE-SSHHHHHHHHHHHHHTTTTSS-SS---GGGHHHIIIIIHHHHHHHHHHHHHHHHHHHHHHHHHHHHHHHHHHHHHHHHHHHHHHHHHHHHHHHHHHHHHHHHHHHHHHHHHHHHHHHHHHHHHHHHHHHHHHHHHHHHHHHHHHHHHHHHHHHHHHHHHHHHHHHHHHHHHHHHHHHHHHHHHHHHHHHHHHHHHHGGG-SSS----SSSSSSSSSGGGSSSSS-------------------------

Foldseek 3Di:
DDDDDPPDPPDDDPPPPPLEAAEEEEAELDLVQLVVLVCLLQVPDAWPWDDDLQQWTWTWHDDPNHTYIYTRDDNCLLVLLVCVVPDVVSPVSNVVSVVVVCVRRPPAHLAYEYEDEPPDDPVSSVSVVVSCCVQQNLCNLLRYAYEYEYDPDDPDPCVLVVDPSCVSSVVHYAYDDNDDVSSVVVSVSSQVSQPPDPDSGRHRPVCVVVCVPPPPVVVVVVVVVVVVVVVVVVVVVVVVVVVVVVVVVVVVVVVVVVVVVVVVVVVVVVVVVVVVVVVVVVVVVVVVVVVVVVVVVVVVVVVVVVVVVVVVVVVVVVVVVVVVVVVVVVVVVVVVVVVVVVVVVVVVVVVVVVVVVVVVVVVVVVVVVVVVPVVPPDDPPPDPDPPDPPPPPPPPPPDPPDDPDDDDDDDDDDDDDDDDDDDDDD